Protein AF-A0A8B7PJH3-F1 (afdb_monomer_lite)

Organism: Hyalella azteca (NCBI:txid294128)

Secondary structure (DSSP, 8-state):
--S-EEEPTT-EE-S-----SSEEE-TT-EE-S--EE-SS--B-TT-EE-S--EE-TT-----BPTT-EE-TT-EEPTT-BPPTT-EEPTT-EEPTTPBPPTT-EE-TT----SS---------TTEEEEEETTEEEEEE-STTTTTT-SSPPPP---EEEEEETTTEEEEEE--TT-HHHHHTS---SSS-EEEEE--TT--SSHHHHHHHHHHHH-TT-EEEEEE-----HHHHHHHHHHHHHHHHHHHHHHHHHH---GGGEEEEEETHHHHHHHHHHHHHHHHH----SEEEEES-B-TT--TT-GGGS--GGGSS-EEEE-SS--EETTEE--SB--S--SSEEEEEGGGSSPTT-TTSSTTHHHHHHHHHHHHHHHH-SS--EEEE-S-HHHHHTT-S-SSSTTS-EEE-STT----SS-TTEEEEE---SSSS---EEEEEEEEE-TT-STTSSS---EEEEEEEEEESTT-EEEE----SS-----TT-EEEEEEEES--S-EEEEEEEEEE--HHHHHTTPPPPP--EEEEEEEETTS--EEEEE--GGG---TTEEEEEGGGBTT------------

Structure (mmCIF, N/CA/C/O backbone):
data_AF-A0A8B7PJH3-F1
#
_entry.id   AF-A0A8B7PJH3-F1
#
loop_
_atom_site.group_PDB
_atom_site.id
_atom_site.type_symbol
_atom_site.label_atom_id
_atom_site.label_alt_id
_atom_site.label_comp_id
_atom_site.label_asym_id
_atom_site.label_entity_id
_atom_site.label_seq_id
_atom_site.pdbx_PDB_ins_code
_atom_site.Cartn_x
_atom_site.Cartn_y
_atom_site.Cartn_z
_atom_site.occupancy
_atom_site.B_iso_or_equiv
_atom_site.auth_seq_id
_atom_site.auth_comp_id
_atom_site.auth_asym_id
_atom_site.auth_atom_id
_atom_site.pdbx_PDB_model_num
ATOM 1 N N . MET A 1 1 ? 9.220 15.045 -82.504 1.00 31.22 1 MET A N 1
ATOM 2 C CA . MET A 1 1 ? 8.370 14.723 -81.341 1.00 31.22 1 MET A CA 1
ATOM 3 C C . MET A 1 1 ? 9.204 15.053 -80.123 1.00 31.22 1 MET A C 1
ATOM 5 O O . MET A 1 1 ? 10.266 14.462 -79.966 1.00 31.22 1 MET A O 1
ATOM 9 N N . ASP A 1 2 ? 8.824 16.100 -79.400 1.00 29.78 2 ASP A N 1
ATOM 10 C CA . ASP A 1 2 ? 9.672 16.743 -78.395 1.00 29.78 2 ASP A CA 1
ATOM 11 C C . ASP A 1 2 ? 9.827 15.879 -77.135 1.00 29.78 2 ASP A C 1
ATOM 13 O O . ASP A 1 2 ? 8.847 15.437 -76.547 1.00 29.78 2 ASP A O 1
ATOM 17 N N . ASN A 1 3 ? 11.075 15.647 -76.713 1.00 35.06 3 ASN A N 1
ATOM 18 C CA . ASN A 1 3 ? 11.449 14.785 -75.577 1.00 35.06 3 ASN A CA 1
ATOM 19 C C . ASN A 1 3 ? 11.358 15.487 -74.201 1.00 35.06 3 ASN A C 1
ATOM 21 O O . ASN A 1 3 ? 12.047 15.090 -73.263 1.00 35.06 3 ASN A O 1
ATOM 25 N N . TRP A 1 4 ? 10.617 16.591 -74.088 1.00 39.50 4 TRP A N 1
ATOM 26 C CA . TRP A 1 4 ? 10.567 17.428 -72.885 1.00 39.50 4 TRP A CA 1
ATOM 27 C C . TRP A 1 4 ? 9.118 17.835 -72.611 1.00 39.50 4 TRP A C 1
ATOM 29 O O . TRP A 1 4 ? 8.498 18.501 -73.435 1.00 39.50 4 TRP A O 1
ATOM 39 N N . SER A 1 5 ? 8.583 17.466 -71.444 1.00 48.31 5 SER A N 1
ATOM 40 C CA . SER A 1 5 ? 7.262 17.920 -70.990 1.00 48.31 5 SER A CA 1
ATOM 41 C C . SER A 1 5 ? 7.371 18.601 -69.623 1.00 48.31 5 SER A C 1
ATOM 43 O O . SER A 1 5 ? 7.686 17.943 -68.623 1.00 48.31 5 SER A O 1
ATOM 45 N N . THR A 1 6 ? 7.092 19.904 -69.573 1.00 47.59 6 THR A N 1
ATOM 46 C CA . THR A 1 6 ? 6.966 20.681 -68.329 1.00 47.59 6 THR A CA 1
ATOM 47 C C . THR A 1 6 ? 5.487 20.827 -67.992 1.00 47.59 6 THR A C 1
ATOM 49 O O . THR A 1 6 ? 4.695 21.186 -68.858 1.00 47.59 6 THR A O 1
ATOM 52 N N . VAL A 1 7 ? 5.110 20.519 -66.750 1.00 57.59 7 VAL A N 1
ATOM 53 C CA . VAL A 1 7 ? 3.749 20.741 -66.246 1.00 57.59 7 VAL A CA 1
ATOM 54 C C . VAL A 1 7 ? 3.730 22.053 -65.461 1.00 57.59 7 VAL A C 1
ATOM 56 O O . VAL A 1 7 ? 4.474 22.166 -64.490 1.00 57.59 7 VAL A O 1
ATOM 59 N N . ASP A 1 8 ? 2.892 23.009 -65.879 1.00 50.97 8 ASP A N 1
ATOM 60 C CA . ASP A 1 8 ? 2.836 24.385 -65.355 1.00 50.97 8 ASP A CA 1
ATOM 61 C C . ASP A 1 8 ? 2.457 24.490 -63.862 1.00 50.97 8 ASP A C 1
ATOM 63 O O . ASP A 1 8 ? 1.752 23.642 -63.303 1.00 50.97 8 ASP A O 1
ATOM 67 N N . ASN A 1 9 ? 2.883 25.588 -63.219 1.00 52.12 9 ASN A N 1
ATOM 68 C CA . ASN A 1 9 ? 2.577 25.919 -61.818 1.00 52.12 9 ASN A CA 1
ATOM 69 C C . ASN A 1 9 ? 1.061 25.928 -61.521 1.00 52.12 9 ASN A C 1
ATOM 71 O O . ASN A 1 9 ? 0.282 26.539 -62.251 1.00 52.12 9 ASN A O 1
ATOM 75 N N . ARG A 1 10 ? 0.663 25.381 -60.358 1.00 52.00 10 ARG A N 1
ATOM 76 C CA . ARG A 1 10 ? -0.734 25.323 -59.854 1.00 52.00 10 ARG A CA 1
ATOM 77 C C . ARG A 1 10 ? -1.717 24.544 -60.742 1.00 52.00 10 ARG A C 1
ATOM 79 O O . ARG A 1 10 ? -2.919 24.805 -60.712 1.00 52.00 10 ARG A O 1
ATOM 86 N N . SER A 1 11 ? -1.231 23.581 -61.512 1.00 56.56 11 SER A N 1
ATOM 87 C CA . SER A 1 11 ? -2.073 22.708 -62.333 1.00 56.56 11 SER A CA 1
ATOM 88 C C . SER A 1 11 ? -2.695 21.566 -61.512 1.00 56.56 11 SER A C 1
ATOM 90 O O . SER A 1 11 ? -2.121 21.085 -60.530 1.00 56.56 11 SER A O 1
ATOM 92 N N . THR A 1 12 ? -3.901 21.140 -61.903 1.00 52.97 12 THR A N 1
ATOM 93 C CA . THR A 1 12 ? -4.587 19.957 -61.353 1.00 52.97 12 THR A CA 1
ATOM 94 C C . THR A 1 12 ? -4.910 19.013 -62.502 1.00 52.97 12 THR A C 1
ATOM 96 O O . THR A 1 12 ? -5.567 19.422 -63.460 1.00 52.97 12 THR A O 1
ATOM 99 N N . HIS A 1 13 ? -4.445 17.766 -62.429 1.00 58.72 13 HIS A N 1
ATOM 100 C CA . HIS A 1 13 ? -4.635 16.785 -63.499 1.00 58.72 13 HIS A CA 1
ATOM 101 C C . HIS A 1 13 ? -5.379 15.535 -63.025 1.00 58.72 13 HIS A C 1
ATOM 103 O O . HIS A 1 13 ? -5.086 14.986 -61.963 1.00 58.72 13 HIS A O 1
ATOM 109 N N . GLY A 1 14 ? -6.320 15.080 -63.857 1.00 46.41 14 GLY A N 1
ATOM 110 C CA . GLY A 1 14 ? -7.132 13.889 -63.617 1.00 46.41 14 GLY A CA 1
ATOM 111 C C . GLY A 1 14 ? -6.431 12.568 -63.957 1.00 46.41 14 GLY A C 1
ATOM 112 O O . GLY A 1 14 ? -5.409 12.533 -64.639 1.00 46.41 14 GLY A O 1
ATOM 113 N N . ASN A 1 15 ? -7.032 11.483 -63.461 1.00 45.47 15 ASN A N 1
ATOM 114 C CA . ASN A 1 15 ? -6.499 10.120 -63.392 1.00 45.47 15 ASN A CA 1
ATOM 115 C C . ASN A 1 15 ? -5.701 9.644 -64.626 1.00 45.47 15 ASN A C 1
ATOM 117 O O . ASN A 1 15 ? -6.232 9.592 -65.736 1.00 45.47 15 ASN A O 1
ATOM 121 N N . ARG A 1 16 ? -4.502 9.093 -64.352 1.00 49.53 16 ARG A N 1
ATOM 122 C CA . ARG A 1 16 ? -3.682 8.245 -65.249 1.00 49.53 16 ARG A CA 1
ATOM 123 C C . ARG A 1 16 ? -2.855 8.992 -66.313 1.00 49.53 16 ARG A C 1
ATOM 125 O O . ARG A 1 16 ? -3.048 8.817 -67.511 1.00 49.53 16 ARG A O 1
ATOM 132 N N . LEU A 1 17 ? -1.857 9.754 -65.864 1.00 49.78 17 LEU A N 1
ATOM 133 C CA . LEU A 1 17 ? -0.795 10.297 -66.722 1.00 49.78 17 LEU A CA 1
ATOM 134 C C . LEU A 1 17 ? 0.362 9.292 -66.875 1.00 49.78 17 LEU A C 1
ATOM 136 O O . LEU A 1 17 ? 0.730 8.623 -65.914 1.00 49.78 17 LEU A O 1
ATOM 140 N N . THR A 1 18 ? 0.980 9.211 -68.054 1.00 51.44 18 THR A N 1
ATOM 141 C CA . THR A 1 18 ? 2.260 8.508 -68.290 1.00 51.44 18 THR A CA 1
ATOM 142 C C . THR A 1 18 ? 3.142 9.358 -69.208 1.00 51.44 18 THR A C 1
ATOM 144 O O . THR A 1 18 ? 3.129 9.148 -70.417 1.00 51.44 18 THR A O 1
ATOM 147 N N . PRO A 1 19 ? 3.859 10.362 -68.672 1.00 51.62 19 PRO A N 1
ATOM 148 C CA . PRO A 1 19 ? 4.786 11.167 -69.456 1.00 51.62 19 PRO A CA 1
ATOM 149 C C . PRO A 1 19 ? 6.063 10.378 -69.773 1.00 51.62 19 PRO A C 1
ATOM 151 O O . PRO A 1 19 ? 6.518 9.576 -68.948 1.00 51.62 19 PRO A O 1
ATOM 154 N N . ASP A 1 20 ? 6.664 10.662 -70.927 1.00 48.12 20 ASP A N 1
ATOM 155 C CA . ASP A 1 20 ? 7.950 10.099 -71.339 1.00 48.12 20 ASP A CA 1
ATOM 156 C C . ASP A 1 20 ? 9.122 10.586 -70.453 1.00 48.12 20 ASP A C 1
ATOM 158 O O . ASP A 1 20 ? 8.965 11.341 -69.485 1.00 48.12 20 ASP A O 1
ATOM 162 N N . SER A 1 21 ? 10.320 10.066 -70.729 1.00 47.75 21 SER A N 1
ATOM 163 C CA . SER A 1 21 ? 11.546 10.329 -69.957 1.00 47.75 21 SER A CA 1
ATOM 164 C C . SER A 1 21 ? 11.846 11.837 -69.848 1.00 47.75 21 SER A C 1
ATOM 166 O O . SER A 1 21 ? 11.796 12.522 -70.858 1.00 47.75 21 SER A O 1
ATOM 168 N N . TRP A 1 22 ? 12.210 12.322 -68.647 1.00 48.06 22 TRP A N 1
ATOM 169 C CA . TRP A 1 22 ? 12.475 13.744 -68.311 1.00 48.06 22 TRP A CA 1
ATOM 170 C C . TRP A 1 22 ? 11.244 14.673 -68.236 1.00 48.06 22 TRP A C 1
ATOM 172 O O . TRP A 1 22 ? 11.144 15.664 -68.954 1.00 48.06 22 TRP A O 1
ATOM 182 N N . SER A 1 23 ? 10.326 14.408 -67.300 1.00 54.50 23 SER A N 1
ATOM 183 C CA . SER A 1 23 ? 9.173 15.287 -67.014 1.00 54.50 23 SER A CA 1
ATOM 184 C C . SER A 1 23 ? 9.322 16.013 -65.671 1.00 54.50 23 SER A C 1
ATOM 186 O O . SER A 1 23 ? 9.663 15.373 -64.677 1.00 54.50 23 SER A O 1
ATOM 188 N N . ASN A 1 24 ? 9.017 17.315 -65.587 1.00 55.19 24 ASN A N 1
ATOM 189 C CA . ASN A 1 24 ? 9.067 18.107 -64.340 1.00 55.19 24 ASN A CA 1
ATOM 190 C C . ASN A 1 24 ? 7.661 18.511 -63.874 1.00 55.19 24 ASN A C 1
ATOM 192 O O . ASN A 1 24 ? 6.825 18.877 -64.698 1.00 55.19 24 ASN A O 1
ATOM 196 N N . LEU A 1 25 ? 7.413 18.441 -62.559 1.00 59.00 25 LEU A N 1
ATOM 197 C CA . LEU A 1 25 ? 6.164 18.906 -61.945 1.00 59.00 25 LEU A CA 1
ATOM 198 C C . LEU A 1 25 ? 6.448 20.191 -61.160 1.00 59.00 25 LEU A C 1
ATOM 200 O O . LEU A 1 25 ? 7.203 20.138 -60.183 1.00 59.00 25 LEU A O 1
ATOM 204 N N . ASP A 1 26 ? 5.886 21.322 -61.592 1.00 57.34 26 ASP A N 1
ATOM 205 C CA . ASP A 1 26 ? 6.142 22.631 -60.984 1.00 57.34 26 ASP A CA 1
ATOM 206 C C . ASP A 1 26 ? 5.391 22.867 -59.665 1.00 57.34 26 ASP A C 1
ATOM 208 O O . ASP A 1 26 ? 4.577 22.053 -59.225 1.00 57.34 26 ASP A O 1
ATOM 212 N N . ASN A 1 27 ? 5.725 23.965 -58.976 1.00 54.81 27 ASN A N 1
ATOM 213 C CA . ASN A 1 27 ? 5.284 24.223 -57.605 1.00 54.81 27 ASN A CA 1
ATOM 214 C C . ASN A 1 27 ? 3.747 24.254 -57.485 1.00 54.81 27 ASN A C 1
ATOM 216 O O . ASN A 1 27 ? 3.053 24.784 -58.354 1.00 54.81 27 ASN A O 1
ATOM 220 N N . LEU A 1 28 ? 3.230 23.788 -56.339 1.00 52.75 28 LEU A N 1
ATOM 221 C CA . LEU A 1 28 ? 1.797 23.805 -55.984 1.00 52.75 28 LEU A CA 1
ATOM 222 C C . LEU A 1 28 ? 0.881 22.980 -56.914 1.00 52.75 28 LEU A C 1
ATOM 224 O O . LEU A 1 28 ? -0.316 23.258 -56.980 1.00 52.75 28 LEU A O 1
ATOM 228 N N . SER A 1 29 ? 1.414 21.985 -57.622 1.00 59.31 29 SER A N 1
ATOM 229 C CA . SER A 1 29 ? 0.633 21.160 -58.558 1.00 59.31 29 SER A CA 1
ATOM 230 C C . SER A 1 29 ? 0.106 19.877 -57.896 1.00 59.31 29 SER A C 1
ATOM 232 O O . SER A 1 29 ? 0.752 19.330 -56.992 1.00 59.31 29 SER A O 1
ATOM 234 N N . THR A 1 30 ? -1.063 19.394 -58.336 1.00 55.16 30 THR A N 1
ATOM 235 C CA . THR A 1 30 ? -1.743 18.199 -57.788 1.00 55.16 30 THR A CA 1
ATOM 236 C C . THR A 1 30 ? -2.057 17.180 -58.886 1.00 55.16 30 THR A C 1
ATOM 238 O O . THR A 1 30 ? -2.561 17.548 -59.949 1.00 55.16 30 THR A O 1
ATOM 241 N N . VAL A 1 31 ? -1.765 15.898 -58.638 1.00 58.94 31 VAL A N 1
ATOM 242 C CA . VAL A 1 31 ? -2.056 14.792 -59.572 1.00 58.94 31 VAL A CA 1
ATOM 243 C C . VAL A 1 31 ? -2.763 13.641 -58.855 1.00 58.94 31 VAL A C 1
ATOM 245 O O . VAL A 1 31 ? -2.232 13.104 -57.876 1.00 58.94 31 VAL A O 1
ATOM 248 N N . ASP A 1 32 ? -3.903 13.210 -59.404 1.00 51.78 32 ASP A N 1
ATOM 249 C CA . ASP A 1 32 ? -4.754 12.169 -58.817 1.00 51.78 32 ASP A CA 1
ATOM 250 C C . ASP A 1 32 ? -4.510 10.770 -59.428 1.00 51.78 32 ASP A C 1
ATOM 252 O O . ASP A 1 32 ? -4.447 10.604 -60.644 1.00 51.78 32 ASP A O 1
ATOM 256 N N . ASN A 1 33 ? -4.387 9.766 -58.545 1.00 51.72 33 ASN A N 1
ATOM 257 C CA . ASN A 1 33 ? -4.315 8.300 -58.734 1.00 51.72 33 ASN A CA 1
ATOM 258 C C . ASN A 1 33 ? -3.481 7.705 -59.898 1.00 51.72 33 ASN A C 1
ATOM 260 O O . ASN A 1 33 ? -3.744 7.911 -61.082 1.00 51.72 33 ASN A O 1
ATOM 264 N N . LYS A 1 34 ? -2.605 6.743 -59.543 1.00 50.53 34 LYS A N 1
ATOM 265 C CA . LYS A 1 34 ? -1.830 5.866 -60.453 1.00 50.53 34 LYS A CA 1
ATOM 266 C C . LYS A 1 34 ? -1.045 6.619 -61.531 1.00 50.53 34 LYS A C 1
ATOM 268 O O . LYS A 1 34 ? -1.422 6.647 -62.702 1.00 50.53 34 LYS A O 1
ATOM 273 N N . TRP A 1 35 ? 0.121 7.113 -61.130 1.00 53.22 35 TRP A N 1
ATOM 274 C CA . TRP A 1 35 ? 1.122 7.692 -62.024 1.00 53.22 35 TRP A CA 1
ATOM 275 C C . TRP A 1 35 ? 2.381 6.803 -62.076 1.00 53.22 35 TRP A C 1
ATOM 277 O O . TRP A 1 35 ? 2.798 6.229 -61.067 1.00 53.22 35 TRP A O 1
ATOM 287 N N . THR A 1 36 ? 2.981 6.639 -63.256 1.00 51.06 36 THR A N 1
ATOM 288 C CA . THR A 1 36 ? 4.255 5.927 -63.462 1.00 51.06 36 THR A CA 1
ATOM 289 C C . THR A 1 36 ? 5.201 6.847 -64.225 1.00 51.06 36 THR A C 1
ATOM 291 O O . THR A 1 36 ? 4.804 7.423 -65.235 1.00 51.06 36 THR A O 1
ATOM 294 N N . ARG A 1 37 ? 6.427 7.038 -63.720 1.00 60.06 37 ARG A N 1
ATOM 295 C CA . ARG A 1 37 ? 7.352 8.077 -64.209 1.00 60.06 37 ARG A CA 1
ATOM 296 C C . ARG A 1 37 ? 8.628 7.486 -64.817 1.00 60.06 37 ARG A C 1
ATOM 298 O O . ARG A 1 37 ? 9.149 6.490 -64.309 1.00 60.06 37 ARG A O 1
ATOM 305 N N . GLY A 1 38 ? 9.136 8.136 -65.867 1.00 49.38 38 GLY A N 1
ATOM 306 C CA . GLY A 1 38 ? 10.422 7.840 -66.507 1.00 49.38 38 GLY A CA 1
ATOM 307 C C . GLY A 1 38 ? 11.649 8.335 -65.722 1.00 49.38 38 GLY A C 1
ATOM 308 O O . GLY A 1 38 ? 11.545 8.957 -64.663 1.00 49.38 38 GLY A O 1
ATOM 309 N N . ASN A 1 39 ? 12.845 8.042 -66.236 1.00 50.38 39 ASN A N 1
ATOM 310 C CA . ASN A 1 39 ? 14.121 8.312 -65.556 1.00 50.38 39 ASN A CA 1
ATOM 311 C C . ASN A 1 39 ? 14.398 9.827 -65.363 1.00 50.38 39 ASN A C 1
ATOM 313 O O . ASN A 1 39 ? 14.034 10.625 -66.221 1.00 50.38 39 ASN A O 1
ATOM 317 N N . ARG A 1 40 ? 15.094 10.207 -64.268 1.00 49.91 40 ARG A N 1
ATOM 318 C CA . ARG A 1 40 ? 15.576 11.576 -63.926 1.00 49.91 40 ARG A CA 1
ATOM 319 C C . ARG A 1 40 ? 14.499 12.680 -63.955 1.00 49.91 40 ARG A C 1
ATOM 321 O O . ARG A 1 40 ? 14.537 13.557 -64.809 1.00 49.91 40 ARG A O 1
ATOM 328 N N . SER A 1 41 ? 13.554 12.651 -63.020 1.00 52.88 41 SER A N 1
ATOM 329 C CA . SER A 1 41 ? 12.425 13.596 -62.985 1.00 52.88 41 SER A CA 1
ATOM 330 C C . SER A 1 41 ? 12.280 14.273 -61.609 1.00 52.88 41 SER A C 1
ATOM 332 O O . SER A 1 41 ? 12.468 13.602 -60.595 1.00 52.88 41 SER A O 1
ATOM 334 N N . THR A 1 42 ? 11.917 15.565 -61.535 1.00 54.16 42 THR A N 1
ATOM 335 C CA . THR A 1 42 ? 11.860 16.342 -60.268 1.00 54.16 42 THR A CA 1
ATOM 336 C C . THR A 1 42 ? 10.435 16.706 -59.823 1.00 54.16 42 THR A C 1
ATOM 338 O O . THR A 1 42 ? 9.517 16.829 -60.634 1.00 54.16 42 THR A O 1
ATOM 341 N N . LEU A 1 43 ? 10.207 16.829 -58.511 1.00 57.66 43 LEU A N 1
ATOM 342 C CA . LEU A 1 43 ? 8.959 17.340 -57.921 1.00 57.66 43 LEU A CA 1
ATOM 343 C C . LEU A 1 43 ? 9.279 18.675 -57.257 1.00 57.66 43 LEU A C 1
ATOM 345 O O . LEU A 1 43 ? 10.047 18.688 -56.302 1.00 57.66 43 LEU A O 1
ATOM 349 N N . ASN A 1 44 ? 8.706 19.783 -57.712 1.00 55.97 44 ASN A N 1
ATOM 350 C CA . ASN A 1 44 ? 8.976 21.092 -57.117 1.00 55.97 44 ASN A CA 1
ATOM 351 C C . ASN A 1 44 ? 8.135 21.320 -55.837 1.00 55.97 44 ASN A C 1
ATOM 353 O O . ASN A 1 44 ? 7.350 20.466 -55.410 1.00 55.97 44 ASN A O 1
ATOM 357 N N . ASN A 1 45 ? 8.365 22.434 -55.137 1.00 53.59 45 ASN A N 1
ATOM 358 C CA . ASN A 1 45 ? 7.896 22.653 -53.763 1.00 53.59 45 ASN A CA 1
ATOM 359 C C . ASN A 1 45 ? 6.361 22.632 -53.634 1.00 53.59 45 ASN A C 1
ATOM 361 O O . ASN A 1 45 ? 5.646 23.148 -54.491 1.00 53.59 45 ASN A O 1
ATOM 365 N N . ARG A 1 46 ? 5.857 22.121 -52.498 1.00 50.81 46 ARG A N 1
ATOM 366 C CA . ARG A 1 46 ? 4.418 22.069 -52.153 1.00 50.81 46 ARG A CA 1
ATOM 367 C C . ARG A 1 46 ? 3.518 21.313 -53.147 1.00 50.81 46 ARG A C 1
ATOM 369 O O . ARG A 1 46 ? 2.332 21.613 -53.228 1.00 50.81 46 ARG A O 1
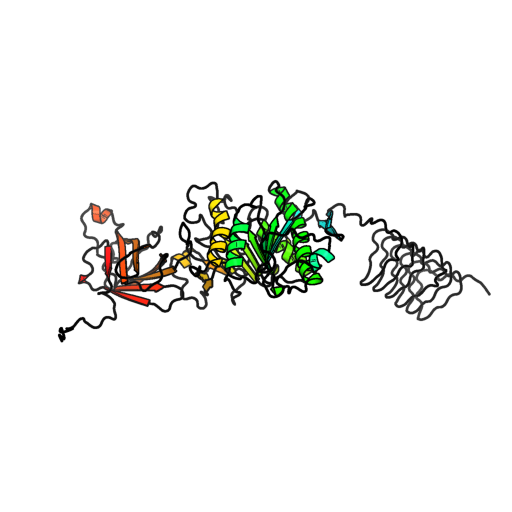ATOM 376 N N . SER A 1 47 ? 4.070 20.356 -53.888 1.00 56.94 47 SER A N 1
ATOM 377 C CA . SER A 1 47 ? 3.299 19.495 -54.797 1.00 56.94 47 SER A CA 1
ATOM 378 C C . SER A 1 47 ? 2.689 18.295 -54.058 1.00 56.94 47 SER A C 1
ATOM 380 O O . SER A 1 47 ? 3.311 17.760 -53.128 1.00 56.94 47 SER A O 1
ATOM 382 N N . THR A 1 48 ? 1.507 17.853 -54.490 1.00 55.03 48 THR A N 1
ATOM 383 C CA . THR A 1 48 ? 0.730 16.766 -53.862 1.00 55.03 48 THR A CA 1
ATOM 384 C C . THR A 1 48 ? 0.479 15.646 -54.870 1.00 55.03 48 THR A C 1
ATOM 386 O O . THR A 1 48 ? 0.068 15.912 -55.998 1.00 55.03 48 THR A O 1
ATOM 389 N N . LEU A 1 49 ? 0.729 14.393 -54.481 1.00 57.31 49 LEU A N 1
ATOM 390 C CA . LEU A 1 49 ? 0.485 13.214 -55.320 1.00 57.31 49 LEU A CA 1
ATOM 391 C C . LEU A 1 49 ? -0.410 12.218 -54.591 1.00 57.31 49 LEU A C 1
ATOM 393 O O . LEU A 1 49 ? -0.113 11.870 -53.450 1.00 57.31 49 LEU A O 1
ATOM 397 N N . ASP A 1 50 ? -1.441 11.708 -55.260 1.00 53.25 50 ASP A N 1
ATOM 398 C CA . ASP A 1 50 ? -2.406 10.795 -54.642 1.00 53.25 50 ASP A CA 1
ATOM 399 C C . ASP A 1 50 ? -2.105 9.289 -54.890 1.00 53.25 50 ASP A C 1
ATOM 401 O O . ASP A 1 50 ? -1.181 8.923 -55.617 1.00 53.25 50 ASP A O 1
ATOM 405 N N . ASN A 1 51 ? -2.846 8.394 -54.223 1.00 46.47 51 ASN A N 1
ATOM 406 C CA . ASN A 1 51 ? -2.591 6.943 -54.045 1.00 46.47 51 ASN A CA 1
ATOM 407 C C . ASN A 1 51 ? -1.932 6.130 -55.207 1.00 46.47 51 ASN A C 1
ATOM 409 O O . ASN A 1 51 ? -2.331 6.199 -56.373 1.00 46.47 51 ASN A O 1
ATOM 413 N N . LYS A 1 52 ? -1.036 5.188 -54.826 1.00 49.72 52 LYS A N 1
ATOM 414 C CA . LYS A 1 52 ? -0.337 4.176 -55.669 1.00 49.72 52 LYS A CA 1
ATOM 415 C C . LYS A 1 52 ? 0.541 4.757 -56.789 1.00 49.72 52 LYS A C 1
ATOM 417 O O . LYS A 1 52 ? 0.176 4.712 -57.963 1.00 49.72 52 LYS A O 1
ATOM 422 N N . TRP A 1 53 ? 1.752 5.178 -56.429 1.00 50.69 53 TRP A N 1
ATOM 423 C CA . TRP A 1 53 ? 2.787 5.631 -57.364 1.00 50.69 53 TRP A CA 1
ATOM 424 C C . TRP A 1 53 ? 4.023 4.713 -57.364 1.00 50.69 53 TRP A C 1
ATOM 426 O O . TRP A 1 53 ? 4.442 4.231 -56.307 1.00 50.69 53 TRP A O 1
ATOM 436 N N . SER A 1 54 ? 4.615 4.479 -58.542 1.00 45.09 54 SER A N 1
ATOM 437 C CA . SER A 1 54 ? 5.775 3.591 -58.734 1.00 45.09 54 SER A CA 1
ATOM 438 C C . SER A 1 54 ? 6.810 4.181 -59.692 1.00 45.09 54 SER A C 1
ATOM 440 O O . SER A 1 54 ? 6.447 4.715 -60.744 1.00 45.09 54 SER A O 1
ATOM 442 N N . LEU A 1 55 ? 8.096 4.005 -59.375 1.00 48.62 55 LEU A N 1
ATOM 443 C CA . LEU A 1 55 ? 9.211 4.477 -60.194 1.00 48.62 55 LEU A CA 1
ATOM 444 C C . LEU A 1 55 ? 10.205 3.344 -60.508 1.00 48.62 55 LEU A C 1
ATOM 446 O O . LEU A 1 55 ? 10.456 2.486 -59.662 1.00 48.62 55 LEU A O 1
ATOM 450 N N . SER A 1 56 ? 10.751 3.324 -61.731 1.00 42.81 56 SER A N 1
ATOM 451 C CA . SER A 1 56 ? 11.653 2.254 -62.192 1.00 42.81 56 SER A CA 1
ATOM 452 C C . SER A 1 56 ? 12.979 2.231 -61.414 1.00 42.81 56 SER A C 1
ATOM 454 O O . SER A 1 56 ? 13.520 3.270 -61.030 1.00 42.81 56 SER A O 1
ATOM 456 N N . SER A 1 57 ? 13.538 1.032 -61.232 1.00 35.50 57 SER A N 1
ATOM 457 C CA . SER A 1 57 ? 14.741 0.738 -60.436 1.00 35.50 57 SER A CA 1
ATOM 458 C C . SER A 1 57 ? 16.048 1.379 -60.934 1.00 35.50 57 SER A C 1
ATOM 460 O O . SER A 1 57 ? 17.078 1.241 -60.273 1.00 35.50 57 SER A O 1
ATOM 462 N N . ARG A 1 58 ? 16.029 2.090 -62.072 1.00 36.34 58 ARG A N 1
ATOM 463 C CA . ARG A 1 58 ? 17.199 2.773 -62.661 1.00 36.34 58 ARG A CA 1
ATOM 464 C C . ARG A 1 58 ? 17.117 4.300 -62.658 1.00 36.34 58 ARG A C 1
ATOM 466 O O . ARG A 1 58 ? 18.023 4.954 -63.174 1.00 36.34 58 ARG A O 1
ATOM 473 N N . ALA A 1 59 ? 16.084 4.891 -62.069 1.00 38.69 59 ALA A N 1
ATOM 474 C CA . ALA A 1 59 ? 16.013 6.339 -61.958 1.00 38.69 59 ALA A CA 1
ATOM 475 C C . ALA A 1 59 ? 16.866 6.837 -60.783 1.00 38.69 59 ALA A C 1
ATOM 477 O O . ALA A 1 59 ? 16.528 6.668 -59.615 1.00 38.69 59 ALA A O 1
ATOM 478 N N . THR A 1 60 ? 17.984 7.470 -61.104 1.00 35.59 60 THR A N 1
ATOM 479 C CA . THR A 1 60 ? 18.794 8.226 -60.150 1.00 35.59 60 THR A CA 1
ATOM 480 C C . THR A 1 60 ? 18.212 9.628 -59.974 1.00 35.59 60 THR A C 1
ATOM 482 O O . THR A 1 60 ? 18.041 10.329 -60.973 1.00 35.59 60 THR A O 1
ATOM 485 N N . GLY A 1 61 ? 17.974 10.045 -58.727 1.00 42.47 61 GLY A N 1
ATOM 486 C CA . GLY A 1 61 ? 17.684 11.436 -58.371 1.00 42.47 61 GLY A CA 1
ATOM 487 C C . GLY A 1 61 ? 16.212 11.833 -58.481 1.00 42.47 61 GLY A C 1
ATOM 488 O O . GLY A 1 61 ? 15.799 12.446 -59.462 1.00 42.47 61 GLY A O 1
ATOM 489 N N . LEU A 1 62 ? 15.435 11.527 -57.439 1.00 45.84 62 LEU A N 1
ATOM 490 C CA . LEU A 1 62 ? 14.245 12.304 -57.091 1.00 45.84 62 LEU A CA 1
ATOM 491 C C . LEU A 1 62 ? 14.637 13.326 -56.027 1.00 45.84 62 LEU A C 1
ATOM 493 O O . LEU A 1 62 ? 15.183 12.950 -54.989 1.00 45.84 62 LEU A O 1
ATOM 497 N N . THR A 1 63 ? 14.287 14.585 -56.273 1.00 51.34 63 THR A N 1
ATOM 498 C CA . THR A 1 63 ? 14.346 15.670 -55.290 1.00 51.34 63 THR A CA 1
ATOM 499 C C . THR A 1 63 ? 12.915 16.177 -55.106 1.00 51.34 63 THR A C 1
ATOM 501 O O . THR A 1 63 ? 12.479 17.013 -55.898 1.00 51.34 63 THR A O 1
ATOM 504 N N . PRO A 1 64 ? 12.117 15.646 -54.159 1.00 53.06 64 PRO A N 1
ATOM 505 C CA . PRO A 1 64 ? 10.844 16.252 -53.795 1.00 53.06 64 PRO A CA 1
ATOM 506 C C . PRO A 1 64 ? 11.134 17.603 -53.157 1.00 53.06 64 PRO A C 1
ATOM 508 O O . PRO A 1 64 ? 11.918 17.667 -52.220 1.00 53.06 64 PRO A O 1
ATOM 511 N N . GLY A 1 65 ? 10.550 18.690 -53.645 1.00 49.22 65 GLY A N 1
ATOM 512 C CA . GLY A 1 65 ? 10.694 20.021 -53.067 1.00 49.22 65 GLY A CA 1
ATOM 513 C C . GLY A 1 65 ? 10.175 20.078 -51.627 1.00 49.22 65 GLY A C 1
ATOM 514 O O . GLY A 1 65 ? 9.465 19.188 -51.156 1.00 49.22 65 GLY A O 1
ATOM 515 N N . ASN A 1 66 ? 10.510 21.143 -50.907 1.00 51.50 66 ASN A N 1
ATOM 516 C CA . ASN A 1 66 ? 10.084 21.348 -49.524 1.00 51.50 66 ASN A CA 1
ATOM 517 C C . ASN A 1 66 ? 8.547 21.280 -49.387 1.00 51.50 66 ASN A C 1
ATOM 519 O O . ASN A 1 66 ? 7.819 21.883 -50.185 1.00 51.50 66 ASN A O 1
ATOM 523 N N . ARG A 1 67 ? 8.063 20.617 -48.323 1.00 49.25 67 ARG A N 1
ATOM 524 C CA . ARG A 1 67 ? 6.629 20.428 -47.999 1.00 49.25 67 ARG A CA 1
ATOM 525 C C . ARG A 1 67 ? 5.811 19.703 -49.082 1.00 49.25 67 ARG A C 1
ATOM 527 O O . ARG A 1 67 ? 4.692 20.117 -49.368 1.00 49.25 67 ARG A O 1
ATOM 534 N N . SER A 1 68 ? 6.373 18.676 -49.712 1.00 57.00 68 SER A N 1
ATOM 535 C CA . SER A 1 68 ? 5.658 17.831 -50.681 1.00 57.00 68 SER A CA 1
ATOM 536 C C . SER A 1 68 ? 5.059 16.577 -50.020 1.00 57.00 68 SER A C 1
ATOM 538 O O . SER A 1 68 ? 5.599 16.067 -49.032 1.00 57.00 68 SER A O 1
ATOM 540 N N . PHE A 1 69 ? 3.933 16.095 -50.563 1.00 54.00 69 PHE A N 1
ATOM 541 C CA . PHE A 1 69 ? 3.126 15.002 -49.999 1.00 54.00 69 PHE A CA 1
ATOM 542 C C . PHE A 1 69 ? 2.945 13.856 -51.011 1.00 54.00 69 PHE A C 1
ATOM 544 O O . PHE A 1 69 ? 2.013 13.888 -51.816 1.00 54.00 69 PHE A O 1
ATOM 551 N N . PRO A 1 70 ? 3.828 12.843 -51.020 1.00 57.72 70 PRO A N 1
ATOM 552 C CA . PRO A 1 70 ? 3.589 11.598 -51.749 1.00 57.72 70 PRO A CA 1
ATOM 553 C C . PRO A 1 70 ? 2.505 10.740 -51.068 1.00 57.72 70 PRO A C 1
ATOM 555 O O . PRO A 1 70 ? 2.577 10.478 -49.867 1.00 57.72 70 PRO A O 1
ATOM 558 N N . GLY A 1 71 ? 1.512 10.279 -51.834 1.00 54.16 71 GLY A N 1
ATOM 559 C CA . GLY A 1 71 ? 0.358 9.500 -51.365 1.00 54.16 71 GLY A CA 1
ATOM 560 C C . GLY A 1 71 ? 0.685 8.096 -50.834 1.00 54.16 71 GLY A C 1
ATOM 561 O O . GLY A 1 71 ? 1.833 7.643 -50.846 1.00 54.16 71 GLY A O 1
ATOM 562 N N . ASN A 1 72 ? -0.328 7.375 -50.339 1.00 46.88 72 ASN A N 1
ATOM 563 C CA . ASN A 1 72 ? -0.137 6.063 -49.699 1.00 46.88 72 ASN A CA 1
ATOM 564 C C . ASN A 1 72 ? 0.403 4.996 -50.675 1.00 46.88 72 ASN A C 1
ATOM 566 O O . ASN A 1 72 ? 0.026 4.954 -51.852 1.00 46.88 72 ASN A O 1
ATOM 570 N N . ARG A 1 73 ? 1.212 4.059 -50.150 1.00 51.12 73 ARG A N 1
ATOM 571 C CA . ARG A 1 73 ? 1.867 2.958 -50.894 1.00 51.12 73 ARG A CA 1
ATOM 572 C C . ARG A 1 73 ? 2.797 3.422 -52.024 1.00 51.12 73 ARG A C 1
ATOM 574 O O . ARG A 1 73 ? 2.892 2.756 -53.054 1.00 51.12 73 ARG A O 1
ATOM 581 N N . SER A 1 74 ? 3.466 4.556 -51.848 1.00 56.94 74 SER A N 1
ATOM 582 C CA . SER A 1 74 ? 4.410 5.077 -52.840 1.00 56.94 74 SER A CA 1
ATOM 583 C C . SER A 1 74 ? 5.762 4.360 -52.762 1.00 56.94 74 SER A C 1
ATOM 585 O O . SER A 1 74 ? 6.281 4.121 -51.670 1.00 56.94 74 SER A O 1
ATOM 587 N N . THR A 1 75 ? 6.350 4.026 -53.916 1.00 55.12 75 THR A N 1
ATOM 588 C CA . THR A 1 75 ? 7.717 3.472 -54.005 1.00 55.12 75 THR A CA 1
ATOM 589 C C . THR A 1 75 ? 8.668 4.534 -54.552 1.00 55.12 75 THR A C 1
ATOM 591 O O . THR A 1 75 ? 8.481 5.006 -55.672 1.00 55.12 75 THR A O 1
ATOM 594 N N . ILE A 1 76 ? 9.675 4.928 -53.771 1.00 60.09 76 ILE A N 1
ATOM 595 C CA . ILE A 1 76 ? 10.661 5.954 -54.153 1.00 60.09 76 ILE A CA 1
ATOM 596 C C . ILE A 1 76 ? 11.942 5.244 -54.605 1.00 60.09 76 ILE A C 1
ATOM 598 O O . ILE A 1 76 ? 12.368 4.286 -53.969 1.00 60.09 76 ILE A O 1
ATOM 602 N N . GLY A 1 77 ? 12.545 5.678 -55.715 1.00 55.56 77 GLY A N 1
ATOM 603 C CA . GLY A 1 77 ? 13.728 5.029 -56.295 1.00 55.56 77 GLY A CA 1
ATOM 604 C C . GLY A 1 77 ? 14.970 5.062 -55.391 1.00 55.56 77 GLY A C 1
ATOM 605 O O . GLY A 1 77 ? 15.056 5.844 -54.443 1.00 55.56 77 GLY A O 1
ATOM 606 N N . ASN A 1 78 ? 15.959 4.220 -55.699 1.00 53.22 78 ASN A N 1
ATOM 607 C CA . ASN A 1 78 ? 17.248 4.191 -54.996 1.00 53.22 78 ASN A CA 1
ATOM 608 C C . ASN A 1 78 ? 18.009 5.527 -55.162 1.00 53.22 78 ASN A C 1
ATOM 610 O O . ASN A 1 78 ? 17.937 6.148 -56.221 1.00 53.22 78 ASN A O 1
ATOM 614 N N . ARG A 1 79 ? 18.804 5.933 -54.159 1.00 55.47 79 ARG A N 1
ATOM 615 C CA . ARG A 1 79 ? 19.593 7.189 -54.146 1.00 55.47 79 ARG A CA 1
ATOM 616 C C . ARG A 1 79 ? 18.748 8.463 -54.315 1.00 55.47 79 ARG A C 1
ATOM 618 O O . ARG A 1 79 ? 19.135 9.369 -55.053 1.00 55.47 79 ARG A O 1
ATOM 625 N N . SER A 1 80 ? 17.586 8.520 -53.669 1.00 58.66 80 SER A N 1
ATOM 626 C CA . SER A 1 80 ? 16.712 9.703 -53.690 1.00 58.66 80 SER A CA 1
ATOM 627 C C . SER A 1 80 ? 16.994 10.633 -52.507 1.00 58.66 80 SER A C 1
ATOM 629 O O . SER A 1 80 ? 17.284 10.154 -51.415 1.00 58.66 80 SER A O 1
ATOM 631 N N . THR A 1 81 ? 16.855 11.947 -52.696 1.00 56.09 81 THR A N 1
ATOM 632 C CA . THR A 1 81 ? 17.034 12.950 -51.632 1.00 56.09 81 THR A CA 1
ATOM 633 C C . THR A 1 81 ? 15.670 13.489 -51.224 1.00 56.09 81 THR A C 1
ATOM 635 O O . THR A 1 81 ? 15.022 14.163 -52.017 1.00 56.09 81 THR A O 1
ATOM 638 N N . LEU A 1 82 ? 15.206 13.202 -50.008 1.00 61.72 82 LEU A N 1
ATOM 639 C CA . LEU A 1 82 ? 13.945 13.724 -49.470 1.00 61.72 82 LEU A CA 1
ATOM 640 C C . LEU A 1 82 ? 14.207 15.088 -48.818 1.00 61.72 82 LEU A C 1
ATOM 642 O O . LEU A 1 82 ? 14.986 15.163 -47.878 1.00 61.72 82 LEU A O 1
ATOM 646 N N . ASN A 1 83 ? 13.563 16.169 -49.264 1.00 57.03 83 ASN A N 1
ATOM 647 C CA . ASN A 1 83 ? 13.806 17.495 -48.680 1.00 57.03 83 ASN A CA 1
ATOM 648 C C . ASN A 1 83 ? 13.071 17.724 -47.346 1.00 57.03 83 ASN A C 1
ATOM 650 O O . ASN A 1 83 ? 12.218 16.943 -46.912 1.00 57.03 83 ASN A O 1
ATOM 654 N N . ASN A 1 84 ? 13.397 18.845 -46.700 1.00 53.44 84 ASN A N 1
ATOM 655 C CA . ASN A 1 84 ? 12.912 19.225 -45.376 1.00 53.44 84 ASN A CA 1
ATOM 656 C C . ASN A 1 84 ? 11.372 19.341 -45.309 1.00 53.44 84 ASN A C 1
ATOM 658 O O . ASN A 1 84 ? 10.727 19.900 -46.202 1.00 53.44 84 ASN A O 1
ATOM 662 N N . ARG A 1 85 ? 10.788 18.895 -44.186 1.00 51.78 85 ARG A N 1
ATOM 663 C CA . ARG A 1 85 ? 9.338 18.925 -43.886 1.00 51.78 85 ARG A CA 1
ATOM 664 C C . ARG A 1 85 ? 8.457 18.165 -44.886 1.00 51.78 85 ARG A C 1
ATOM 666 O O . ARG A 1 85 ? 7.320 18.571 -45.120 1.00 51.78 85 ARG A O 1
ATOM 673 N N . SER A 1 86 ? 8.982 17.109 -45.497 1.00 56.56 86 SER A N 1
ATOM 674 C CA . SER A 1 86 ? 8.196 16.207 -46.347 1.00 56.56 86 SER A CA 1
ATOM 675 C C . SER A 1 86 ? 7.461 15.166 -45.489 1.00 56.56 86 SER A C 1
ATOM 677 O O . SER A 1 86 ? 7.923 14.815 -44.401 1.00 56.56 86 SER A O 1
ATOM 679 N N . THR A 1 87 ? 6.330 14.646 -45.965 1.00 55.88 87 THR A N 1
ATOM 680 C CA . THR A 1 87 ? 5.549 13.621 -45.247 1.00 55.88 87 THR A CA 1
ATOM 681 C C . THR A 1 87 ? 5.364 12.396 -46.131 1.00 55.88 87 THR A C 1
ATOM 683 O O . THR A 1 87 ? 4.750 12.481 -47.188 1.00 55.88 87 THR A O 1
ATOM 686 N N . LEU A 1 88 ? 5.887 11.248 -45.702 1.00 59.28 88 LEU A N 1
ATOM 687 C CA . LEU A 1 88 ? 5.650 9.961 -46.348 1.00 59.28 88 LEU A CA 1
ATOM 688 C C . LEU A 1 88 ? 4.371 9.341 -45.787 1.00 59.28 88 LEU A C 1
ATOM 690 O O . LEU A 1 88 ? 4.283 9.039 -44.598 1.00 59.28 88 LEU A O 1
ATOM 694 N N . CYS A 1 89 ? 3.384 9.135 -46.652 1.00 56.44 89 CYS A N 1
ATOM 695 C CA . CYS A 1 89 ? 2.110 8.514 -46.303 1.00 56.44 89 CYS A CA 1
ATOM 696 C C . CYS A 1 89 ? 2.247 6.996 -46.043 1.00 56.44 89 CYS A C 1
ATOM 698 O O . CYS A 1 89 ? 3.302 6.399 -46.270 1.00 56.44 89 CYS A O 1
ATOM 700 N N . GLN A 1 90 ? 1.188 6.344 -45.552 1.00 54.31 90 GLN A N 1
ATOM 701 C CA . GLN A 1 90 ? 1.240 4.969 -45.031 1.00 54.31 90 GLN A CA 1
ATOM 702 C C . GLN A 1 90 ? 1.778 3.946 -46.049 1.00 54.31 90 GLN A C 1
ATOM 704 O O . GLN A 1 90 ? 1.421 3.976 -47.233 1.00 54.31 90 GLN A O 1
ATOM 709 N N . ARG A 1 91 ? 2.574 2.978 -45.564 1.00 51.66 91 ARG A N 1
ATOM 710 C CA . ARG A 1 91 ? 3.181 1.883 -46.354 1.00 51.66 91 ARG A CA 1
ATOM 711 C C . ARG A 1 91 ? 4.061 2.350 -47.525 1.00 51.66 91 ARG A C 1
ATOM 713 O O . ARG A 1 91 ? 4.107 1.680 -48.557 1.00 51.66 91 ARG A O 1
ATOM 720 N N . SER A 1 92 ? 4.727 3.495 -47.397 1.00 57.09 92 SER A N 1
ATOM 721 C CA . SER A 1 92 ? 5.656 3.986 -48.423 1.00 57.09 92 SER A CA 1
ATOM 722 C C . SER A 1 92 ? 7.050 3.382 -48.240 1.00 57.09 92 SER A C 1
ATOM 724 O O . SER A 1 92 ? 7.478 3.130 -47.114 1.00 57.09 92 SER A O 1
ATOM 726 N N . THR A 1 93 ? 7.757 3.136 -49.346 1.00 57.62 93 THR A N 1
ATOM 727 C CA . THR A 1 93 ? 9.058 2.440 -49.335 1.00 57.62 93 THR A CA 1
ATOM 728 C C . THR A 1 93 ? 10.095 3.223 -50.141 1.00 57.62 93 THR A C 1
ATOM 730 O O . THR A 1 93 ? 10.038 3.210 -51.375 1.00 57.62 93 THR A O 1
ATOM 733 N N . PRO A 1 94 ? 11.025 3.946 -49.490 1.00 61.38 94 PRO A N 1
ATOM 734 C CA . PRO A 1 94 ? 12.183 4.515 -50.158 1.00 61.38 94 PRO A CA 1
ATOM 735 C C . PRO A 1 94 ? 13.223 3.457 -50.512 1.00 61.38 94 PRO A C 1
ATOM 737 O O . PRO A 1 94 ? 13.531 2.573 -49.715 1.00 61.38 94 PRO A O 1
ATOM 740 N N . GLY A 1 95 ? 13.776 3.572 -51.716 1.00 55.97 95 GLY A N 1
ATOM 741 C CA . GLY A 1 95 ? 14.839 2.715 -52.214 1.00 55.97 95 GLY A CA 1
ATOM 742 C C . GLY A 1 95 ? 16.159 2.923 -51.470 1.00 55.97 95 GLY A C 1
ATOM 743 O O . GLY A 1 95 ? 16.363 3.909 -50.756 1.00 55.97 95 GLY A O 1
ATOM 744 N N . ASN A 1 96 ? 17.088 1.995 -51.671 1.00 53.81 96 ASN A N 1
ATOM 745 C CA . ASN A 1 96 ? 18.390 1.943 -51.010 1.00 53.81 96 ASN A CA 1
ATOM 746 C C . ASN A 1 96 ? 19.214 3.229 -51.229 1.00 53.81 96 ASN A C 1
ATOM 748 O O . ASN A 1 96 ? 19.204 3.802 -52.323 1.00 53.81 96 ASN A O 1
ATOM 752 N N . ARG A 1 97 ? 19.981 3.642 -50.204 1.00 54.56 97 ARG A N 1
ATOM 753 C CA . ARG A 1 97 ? 20.829 4.859 -50.171 1.00 54.56 97 ARG A CA 1
ATOM 754 C C . ARG A 1 97 ? 20.081 6.191 -50.347 1.00 54.56 97 ARG A C 1
ATOM 756 O O . ARG A 1 97 ? 20.632 7.125 -50.925 1.00 54.56 97 ARG A O 1
ATOM 763 N N . SER A 1 98 ? 18.834 6.283 -49.892 1.00 59.50 98 SER A N 1
ATOM 764 C CA . SER A 1 98 ? 18.084 7.548 -49.907 1.00 59.50 98 SER A CA 1
ATOM 765 C C . SER A 1 98 ? 18.438 8.432 -48.702 1.00 59.50 98 SER A C 1
ATOM 767 O O . SER A 1 98 ? 18.590 7.922 -47.595 1.00 59.50 98 SER A O 1
ATOM 769 N N . THR A 1 99 ? 18.555 9.748 -48.897 1.00 57.97 99 THR A N 1
ATOM 770 C CA . THR A 1 99 ? 18.918 10.724 -47.854 1.00 57.97 99 THR A CA 1
ATOM 771 C C . THR A 1 99 ? 17.675 11.460 -47.326 1.00 57.97 99 THR A C 1
ATOM 773 O O . THR A 1 99 ? 16.982 12.115 -48.107 1.00 57.97 99 THR A O 1
ATOM 776 N N . PRO A 1 100 ? 17.338 11.358 -46.023 1.00 60.12 100 PRO A N 1
ATOM 777 C CA . PRO A 1 100 ? 16.204 12.068 -45.434 1.00 60.12 100 PRO A CA 1
ATOM 778 C C . PRO A 1 100 ? 16.553 13.520 -45.063 1.00 60.12 100 PRO A C 1
ATOM 780 O O . PRO A 1 100 ? 17.632 13.798 -44.550 1.00 60.12 100 PRO A O 1
ATOM 783 N N . GLY A 1 101 ? 15.618 14.444 -45.288 1.00 55.22 101 GLY A N 1
ATOM 784 C CA . GLY A 1 101 ? 15.719 15.849 -44.883 1.00 55.22 101 GLY A CA 1
ATOM 785 C C . GLY A 1 101 ? 15.168 16.111 -43.477 1.00 55.22 101 GLY A C 1
ATOM 786 O O . GLY A 1 101 ? 14.458 15.291 -42.893 1.00 55.22 101 GLY A O 1
ATOM 787 N N . ASN A 1 102 ? 15.443 17.296 -42.934 1.00 51.91 102 ASN A N 1
ATOM 788 C CA . ASN A 1 102 ? 15.040 17.709 -41.588 1.00 51.91 102 ASN A CA 1
ATOM 789 C C . ASN A 1 102 ? 13.508 17.746 -41.421 1.00 51.91 102 ASN A C 1
ATOM 791 O O . ASN A 1 102 ? 12.796 18.336 -42.241 1.00 51.91 102 ASN A O 1
ATOM 795 N N . ARG A 1 103 ? 13.005 17.198 -40.301 1.00 51.97 103 ARG A N 1
ATOM 796 C CA . ARG A 1 103 ? 11.566 17.062 -39.967 1.00 51.97 103 ARG A CA 1
ATOM 797 C C . ARG A 1 103 ? 10.757 16.261 -41.002 1.00 51.97 103 ARG A C 1
ATOM 799 O O . ARG A 1 103 ? 9.666 16.681 -41.381 1.00 51.97 103 ARG A O 1
ATOM 806 N N . LEU A 1 104 ? 11.292 15.136 -41.476 1.00 54.69 104 LEU A N 1
ATOM 807 C CA . LEU A 1 104 ? 10.535 14.149 -42.254 1.00 54.69 104 LEU A CA 1
ATOM 808 C C . LEU A 1 104 ? 9.499 13.447 -41.355 1.00 54.69 104 LEU A C 1
ATOM 810 O O . LEU A 1 104 ? 9.828 13.028 -40.248 1.00 54.69 104 LEU A O 1
ATOM 814 N N . THR A 1 105 ? 8.263 13.284 -41.824 1.00 53.53 105 THR A N 1
ATOM 815 C CA . THR A 1 105 ? 7.214 12.527 -41.110 1.00 53.53 105 THR A CA 1
ATOM 816 C C . THR A 1 105 ? 6.952 11.198 -41.819 1.00 53.53 105 THR A C 1
ATOM 818 O O . THR A 1 105 ? 6.750 11.196 -43.032 1.00 53.53 105 THR A O 1
ATOM 821 N N . LEU A 1 106 ? 6.946 10.075 -41.089 1.00 55.16 106 LEU A N 1
ATOM 822 C CA . LEU A 1 106 ? 6.701 8.728 -41.627 1.00 55.16 106 LEU A CA 1
ATOM 823 C C . LEU A 1 106 ? 5.331 8.198 -41.180 1.00 55.16 106 LEU A C 1
ATOM 825 O O . LEU A 1 106 ? 5.032 8.169 -39.991 1.00 55.16 106 LEU A O 1
ATOM 829 N N . GLY A 1 107 ? 4.509 7.743 -42.125 1.00 49.34 107 GLY A N 1
ATOM 830 C CA . GLY A 1 107 ? 3.253 7.048 -41.844 1.00 49.34 107 GLY A CA 1
ATOM 831 C C . GLY A 1 107 ? 3.457 5.573 -41.476 1.00 49.34 107 GLY A C 1
ATOM 832 O O . GLY A 1 107 ? 4.464 4.958 -41.834 1.00 49.34 107 GLY A O 1
ATOM 833 N N . ASN A 1 108 ? 2.460 4.980 -40.812 1.00 44.69 108 ASN A N 1
ATOM 834 C CA . ASN A 1 108 ? 2.477 3.589 -40.337 1.00 44.69 108 ASN A CA 1
ATOM 835 C C . ASN A 1 108 ? 2.934 2.569 -41.406 1.00 44.69 108 ASN A C 1
ATOM 837 O O . ASN A 1 108 ? 2.481 2.606 -42.557 1.00 44.69 108 ASN A O 1
ATOM 841 N N . ARG A 1 109 ? 3.791 1.617 -40.993 1.00 45.56 109 ARG A N 1
ATOM 842 C CA . ARG A 1 109 ? 4.383 0.534 -41.816 1.00 45.56 109 ARG A CA 1
ATOM 843 C C . ARG A 1 109 ? 5.230 0.997 -43.018 1.00 45.56 109 ARG A C 1
ATOM 845 O O . ARG A 1 109 ? 5.301 0.284 -44.017 1.00 45.56 109 ARG A O 1
ATOM 852 N N . SER A 1 110 ? 5.846 2.176 -42.955 1.00 50.41 110 SER A N 1
ATOM 853 C CA . SER A 1 110 ? 6.859 2.596 -43.939 1.00 50.41 110 SER A CA 1
ATOM 854 C C . SER A 1 110 ? 8.222 1.970 -43.600 1.00 50.41 110 SER A C 1
ATOM 856 O O . SER A 1 110 ? 8.554 1.856 -42.424 1.00 50.41 110 SER A O 1
ATOM 858 N N . THR A 1 111 ? 9.000 1.544 -44.601 1.00 48.94 111 THR A N 1
ATOM 859 C CA . THR A 1 111 ? 10.313 0.880 -44.410 1.00 48.94 111 THR A CA 1
ATOM 860 C C . THR A 1 111 ? 11.423 1.712 -45.051 1.00 48.94 111 THR A C 1
ATOM 862 O O . THR A 1 111 ? 11.194 2.272 -46.115 1.00 48.94 111 THR A O 1
ATOM 865 N N . LEU A 1 112 ? 12.604 1.824 -44.429 1.00 51.38 112 LEU A N 1
ATOM 866 C CA . LEU A 1 112 ? 13.791 2.478 -45.008 1.00 51.38 112 LEU A CA 1
ATOM 867 C C . LEU A 1 112 ? 14.814 1.406 -45.418 1.00 51.38 112 LEU A C 1
ATOM 869 O O . LEU A 1 112 ? 15.124 0.519 -44.626 1.00 51.38 112 LEU A O 1
ATOM 873 N N . GLY A 1 113 ? 15.308 1.468 -46.660 1.00 41.41 113 GLY A N 1
ATOM 874 C CA . GLY A 1 113 ? 16.240 0.484 -47.220 1.00 41.41 113 GLY A CA 1
ATOM 875 C C . GLY A 1 113 ? 17.581 0.410 -46.476 1.00 41.41 113 GLY A C 1
ATOM 876 O O . GLY A 1 113 ? 18.214 1.429 -46.204 1.00 41.41 113 GLY A O 1
ATOM 877 N N . LEU A 1 114 ? 18.011 -0.818 -46.179 1.00 41.03 114 LEU A N 1
ATOM 878 C CA . LEU A 1 114 ? 19.225 -1.173 -45.440 1.00 41.03 114 LEU A CA 1
ATOM 879 C C . LEU A 1 114 ? 20.505 -0.814 -46.217 1.00 41.03 114 LEU A C 1
ATOM 881 O O . LEU A 1 114 ? 20.973 -1.580 -47.056 1.00 41.03 114 LEU A O 1
ATOM 885 N N . SER A 1 115 ? 21.105 0.334 -45.907 1.00 32.91 115 SER A N 1
ATOM 886 C CA . SER A 1 115 ? 22.564 0.508 -45.936 1.00 32.91 115 SER A CA 1
ATOM 887 C C . SER A 1 115 ? 22.941 1.710 -45.072 1.00 32.91 115 SER A C 1
ATOM 889 O O . SER A 1 115 ? 22.609 2.835 -45.442 1.00 32.91 115 SER A O 1
ATOM 891 N N . GLU A 1 116 ? 23.597 1.449 -43.938 1.00 33.66 116 GLU A N 1
ATOM 892 C CA . GLU A 1 116 ? 24.254 2.436 -43.063 1.00 33.66 116 GLU A CA 1
ATOM 893 C C . GLU A 1 116 ? 23.430 3.703 -42.782 1.00 33.66 116 GLU A C 1
ATOM 895 O O . GLU A 1 116 ? 23.817 4.825 -43.107 1.00 33.66 116 GLU A O 1
ATOM 900 N N . ILE A 1 117 ? 22.289 3.537 -42.107 1.00 34.00 117 ILE A N 1
ATOM 901 C CA . ILE A 1 117 ? 21.754 4.635 -41.301 1.00 34.00 117 ILE A CA 1
ATOM 902 C C . ILE A 1 117 ? 22.652 4.704 -40.068 1.00 34.00 117 ILE A C 1
ATOM 904 O O . ILE A 1 117 ? 22.410 4.022 -39.072 1.00 34.00 117 ILE A O 1
ATOM 908 N N . ASN A 1 118 ? 23.705 5.520 -40.143 1.00 31.64 118 ASN A N 1
ATOM 909 C CA . ASN A 1 118 ? 24.267 6.118 -38.939 1.00 31.64 118 ASN A CA 1
ATOM 910 C C . ASN A 1 118 ? 23.081 6.714 -38.172 1.00 31.64 118 ASN A C 1
ATOM 912 O O . ASN A 1 118 ? 22.417 7.623 -38.675 1.00 31.64 118 ASN A O 1
ATOM 916 N N . HIS A 1 119 ? 22.754 6.117 -37.025 1.00 33.22 119 HIS A N 1
ATOM 917 C CA . HIS A 1 119 ? 21.674 6.529 -36.137 1.00 33.22 119 HIS A CA 1
ATOM 918 C C . HIS A 1 119 ? 21.924 7.970 -35.674 1.00 33.22 119 HIS A C 1
ATOM 920 O O . HIS A 1 119 ? 22.496 8.214 -34.621 1.00 33.22 119 HIS A O 1
ATOM 926 N N . TRP A 1 120 ? 21.471 8.944 -36.454 1.00 36.66 120 TRP A N 1
ATOM 927 C CA . TRP A 1 120 ? 21.252 10.304 -35.982 1.00 36.66 120 TRP A CA 1
ATOM 928 C C . TRP A 1 120 ? 19.759 10.469 -35.712 1.00 36.66 120 TRP A C 1
ATOM 930 O O . TRP A 1 120 ? 19.098 11.329 -36.291 1.00 36.66 120 TRP A O 1
ATOM 940 N N . ILE A 1 121 ? 19.203 9.634 -34.826 1.00 43.53 121 ILE A N 1
ATOM 941 C CA . ILE A 1 121 ? 18.040 10.085 -34.061 1.00 43.53 121 ILE A CA 1
ATOM 942 C C . ILE A 1 121 ? 18.616 11.114 -33.093 1.00 43.53 121 ILE A C 1
ATOM 944 O O . ILE A 1 121 ? 19.142 10.785 -32.033 1.00 43.53 121 ILE A O 1
ATOM 948 N N . THR A 1 122 ? 18.644 12.368 -33.529 1.00 52.22 122 THR A N 1
ATOM 949 C CA . THR A 1 122 ? 19.119 13.467 -32.696 1.00 52.22 122 THR A CA 1
ATOM 950 C C . THR A 1 122 ? 18.155 13.605 -31.531 1.00 52.22 122 THR A C 1
ATOM 952 O O . THR A 1 122 ? 16.977 13.900 -31.743 1.00 52.22 122 THR A O 1
ATOM 955 N N . CYS A 1 123 ? 18.652 13.367 -30.318 1.00 51.12 123 CYS A N 1
ATOM 956 C CA . CYS A 1 123 ? 17.883 13.614 -29.110 1.00 51.12 123 CYS A CA 1
ATOM 957 C C . CYS A 1 123 ? 17.411 15.077 -29.102 1.00 51.12 123 CYS A C 1
ATOM 959 O O . CYS A 1 123 ? 18.242 15.960 -29.332 1.00 51.12 123 CYS A O 1
ATOM 961 N N . PRO A 1 124 ? 16.117 15.361 -28.880 1.00 74.00 124 PRO A N 1
ATOM 962 C CA . PRO A 1 124 ? 15.635 16.737 -28.836 1.00 74.00 124 PRO A CA 1
ATOM 963 C C . PRO A 1 124 ? 16.363 17.561 -27.767 1.00 74.00 124 PRO A C 1
ATOM 965 O O . PRO A 1 124 ? 16.636 17.053 -26.683 1.00 74.00 124 PRO A O 1
ATOM 968 N N . ASP A 1 125 ? 16.607 18.853 -28.022 1.00 73.69 125 ASP A N 1
ATOM 969 C CA . ASP A 1 125 ? 17.357 19.743 -27.108 1.00 73.69 125 ASP A CA 1
ATOM 970 C C . ASP A 1 125 ? 16.765 19.823 -25.687 1.00 73.69 125 ASP A C 1
ATOM 972 O O . ASP A 1 125 ? 17.457 20.140 -24.718 1.00 73.69 125 ASP A O 1
ATOM 976 N N . LYS A 1 126 ? 15.463 19.542 -25.557 1.00 84.38 126 LYS A N 1
ATOM 977 C CA . LYS A 1 126 ? 14.720 19.546 -24.290 1.00 84.38 126 LYS A CA 1
ATOM 978 C C . LYS A 1 126 ? 14.465 18.148 -23.729 1.00 84.38 126 LYS A C 1
ATOM 980 O O . LYS A 1 126 ? 13.581 17.977 -22.892 1.00 84.38 126 LYS A O 1
ATOM 985 N N . SER A 1 127 ? 15.245 17.169 -24.162 1.00 88.81 127 SER A N 1
ATOM 986 C CA . SER A 1 127 ? 15.154 15.781 -23.733 1.00 88.81 127 SER A CA 1
ATOM 987 C C . SER A 1 127 ? 16.549 15.211 -23.483 1.00 88.81 127 SER A C 1
ATOM 989 O O . SER A 1 127 ? 17.561 15.737 -23.942 1.00 88.81 127 SER A O 1
ATOM 991 N N . VAL A 1 128 ? 16.614 14.126 -22.720 1.00 91.44 128 VAL A N 1
ATOM 992 C CA . VAL A 1 128 ? 17.786 13.240 -22.691 1.00 91.44 128 VAL A CA 1
ATOM 993 C C . VAL A 1 128 ? 17.378 11.896 -23.257 1.00 91.44 128 VAL A C 1
ATOM 995 O O . VAL A 1 128 ? 16.251 11.468 -23.034 1.00 91.44 128 VAL A O 1
ATOM 998 N N . CYS A 1 129 ? 18.263 11.244 -24.002 1.00 90.00 129 CYS A N 1
ATOM 999 C CA . CYS A 1 129 ? 17.939 9.998 -24.678 1.00 90.00 129 CYS A CA 1
ATOM 1000 C C . CYS A 1 129 ? 18.964 8.935 -24.317 1.00 90.00 129 CYS A C 1
ATOM 1002 O O . CYS A 1 129 ? 20.165 9.211 -24.305 1.00 90.00 129 CYS A O 1
ATOM 1004 N N . TYR A 1 130 ? 18.485 7.733 -24.025 1.00 89.75 130 TYR A N 1
ATOM 1005 C CA . TYR A 1 130 ? 19.323 6.601 -23.659 1.00 89.75 130 TYR A CA 1
ATOM 1006 C C . TYR A 1 130 ? 18.965 5.400 -24.511 1.00 89.75 130 TYR A C 1
ATOM 1008 O O . TYR A 1 130 ? 17.794 5.161 -24.772 1.00 89.75 130 TYR A O 1
ATOM 1016 N N . ASP A 1 131 ? 19.973 4.639 -24.916 1.00 88.31 131 ASP A N 1
ATOM 1017 C CA . ASP A 1 131 ? 19.748 3.282 -25.394 1.00 88.31 131 ASP A CA 1
ATOM 1018 C C . ASP A 1 131 ? 19.390 2.400 -24.189 1.00 88.31 131 ASP A C 1
ATOM 1020 O O . ASP A 1 131 ? 20.176 2.280 -23.236 1.00 88.31 131 ASP A O 1
ATOM 1024 N N . ILE A 1 132 ? 18.180 1.849 -24.220 1.00 87.69 132 ILE A N 1
ATOM 1025 C CA . ILE A 1 132 ? 17.650 0.894 -23.257 1.00 87.69 132 ILE A CA 1
ATOM 1026 C C . ILE A 1 132 ? 17.330 -0.385 -24.033 1.00 87.69 132 ILE A C 1
ATOM 1028 O O . ILE A 1 132 ? 16.341 -0.457 -24.755 1.00 87.69 132 ILE A O 1
ATOM 1032 N N . TYR A 1 133 ? 18.191 -1.391 -23.868 1.00 85.75 133 TYR A N 1
ATOM 1033 C CA . TYR A 1 133 ? 18.059 -2.719 -24.478 1.00 85.75 133 TYR A CA 1
ATOM 1034 C C . TYR A 1 133 ? 17.927 -2.710 -26.014 1.00 85.75 133 TYR A C 1
ATOM 1036 O O . TYR A 1 133 ? 17.188 -3.506 -26.590 1.00 85.75 133 TYR A O 1
ATOM 1044 N N . GLY A 1 134 ? 18.666 -1.822 -26.688 1.00 83.25 134 GLY A N 1
ATOM 1045 C CA . GLY A 1 134 ? 18.694 -1.696 -28.146 1.00 83.25 134 GLY A CA 1
ATOM 1046 C C . GLY A 1 134 ? 17.649 -0.732 -28.707 1.00 83.25 134 GLY A C 1
ATOM 1047 O O . GLY A 1 134 ? 17.587 -0.546 -29.924 1.00 83.25 134 GLY A O 1
ATOM 1048 N N . GLU A 1 135 ? 16.840 -0.103 -27.851 1.00 83.44 135 GLU A N 1
ATOM 1049 C CA . GLU A 1 135 ? 15.865 0.912 -28.239 1.00 83.44 135 GLU A CA 1
ATOM 1050 C C . GLU A 1 135 ? 16.255 2.291 -27.695 1.00 83.44 135 GLU A C 1
ATOM 1052 O O . GLU A 1 135 ? 16.574 2.458 -26.516 1.00 83.44 135 GLU A O 1
ATOM 1057 N N . LEU A 1 136 ? 16.221 3.312 -28.560 1.00 86.62 136 LEU A N 1
ATOM 1058 C CA . LEU A 1 136 ? 16.492 4.685 -28.145 1.00 86.62 136 LEU A CA 1
ATOM 1059 C C . LEU A 1 136 ? 15.263 5.297 -27.464 1.00 86.62 136 LEU A C 1
ATOM 1061 O O . LEU A 1 136 ? 14.241 5.561 -28.095 1.00 86.62 136 LEU A O 1
ATOM 1065 N N . GLU A 1 137 ? 15.415 5.594 -26.183 1.00 89.81 137 GLU A N 1
ATOM 1066 C CA . GLU A 1 137 ? 14.363 6.048 -25.288 1.00 89.81 137 GLU A CA 1
ATOM 1067 C C . GLU A 1 137 ? 14.525 7.532 -24.940 1.00 89.81 137 GLU A C 1
ATOM 1069 O O . GLU A 1 137 ? 15.536 7.933 -24.368 1.00 89.81 137 GLU A O 1
ATOM 1074 N N . GLU A 1 138 ? 13.519 8.360 -25.253 1.00 90.69 138 GLU A N 1
ATOM 1075 C CA . GLU A 1 138 ? 13.541 9.817 -25.028 1.00 90.69 138 GLU A CA 1
ATOM 1076 C C . GLU A 1 138 ? 12.875 10.228 -23.707 1.00 90.69 138 GLU A C 1
ATOM 1078 O O . GLU A 1 138 ? 11.701 9.943 -23.490 1.00 90.69 138 GLU A O 1
ATOM 1083 N N . PHE A 1 139 ? 13.557 10.993 -22.860 1.00 91.06 139 PHE A N 1
ATOM 1084 C CA . PHE A 1 139 ? 13.047 11.526 -21.599 1.00 91.06 139 PHE A CA 1
ATOM 1085 C C . PHE A 1 139 ? 12.959 13.053 -21.644 1.00 91.06 139 PHE A C 1
ATOM 1087 O O . PHE A 1 139 ? 13.962 13.746 -21.471 1.00 91.06 139 PHE A O 1
ATOM 1094 N N . SER A 1 140 ? 11.741 13.579 -21.802 1.00 88.38 140 SER A N 1
ATOM 1095 C CA . SER A 1 140 ? 11.487 15.027 -21.772 1.00 88.38 140 SER A CA 1
ATOM 1096 C C . SER A 1 140 ? 11.948 15.666 -20.457 1.00 88.38 140 SER A C 1
ATOM 1098 O O . SER A 1 140 ? 11.695 15.133 -19.371 1.00 88.38 140 SER A O 1
ATOM 1100 N N . LEU A 1 141 ? 12.609 16.816 -20.555 1.00 86.88 141 LEU A N 1
ATOM 1101 C CA . LEU A 1 141 ? 12.992 17.688 -19.444 1.00 86.88 141 LEU A CA 1
ATOM 1102 C C . LEU A 1 141 ? 11.960 18.802 -19.208 1.00 86.88 141 LEU A C 1
ATOM 1104 O O . LEU A 1 141 ? 12.243 19.741 -18.473 1.00 86.88 141 LEU A O 1
ATOM 1108 N N . GLU A 1 142 ? 10.790 18.733 -19.845 1.00 84.44 142 GLU A N 1
ATOM 1109 C CA . GLU A 1 142 ? 9.706 19.705 -19.698 1.00 84.44 142 GLU A CA 1
ATOM 1110 C C . GLU A 1 142 ? 8.625 19.224 -18.715 1.00 84.44 142 GLU A C 1
ATOM 1112 O O . GLU A 1 142 ? 8.710 18.144 -18.121 1.00 84.44 142 GLU A O 1
ATOM 1117 N N . ALA A 1 143 ? 7.600 20.055 -18.513 1.00 74.38 143 ALA A N 1
ATOM 1118 C CA . ALA A 1 143 ? 6.461 19.720 -17.671 1.00 74.38 143 ALA A CA 1
ATOM 1119 C C . ALA A 1 143 ? 5.712 18.478 -18.214 1.00 74.38 143 ALA A C 1
ATOM 1121 O O . ALA A 1 143 ? 5.627 18.302 -19.430 1.00 74.38 143 ALA A O 1
ATOM 1122 N N . PRO A 1 144 ? 5.157 17.617 -17.339 1.00 83.19 144 PRO A N 1
ATOM 1123 C CA . PRO A 1 144 ? 5.102 17.761 -15.879 1.00 83.19 144 PRO A CA 1
ATOM 1124 C C . PRO A 1 144 ? 6.389 17.332 -15.145 1.00 83.19 144 PRO A C 1
ATOM 1126 O O . PRO A 1 144 ? 6.485 17.510 -13.935 1.00 83.19 144 PRO A O 1
ATOM 1129 N N . TRP A 1 145 ? 7.393 16.789 -15.840 1.00 82.38 145 TRP A N 1
ATOM 1130 C CA . TRP A 1 145 ? 8.597 16.210 -15.228 1.00 82.38 145 TRP A CA 1
ATOM 1131 C C . TRP A 1 145 ? 9.522 17.251 -14.595 1.00 82.38 145 TRP A C 1
ATOM 1133 O O . TRP A 1 145 ? 10.021 17.032 -13.491 1.00 82.38 145 TRP A O 1
ATOM 1143 N N . SER A 1 146 ? 9.698 18.404 -15.244 1.00 76.31 146 SER A N 1
ATOM 1144 C CA . SER A 1 146 ? 10.508 19.513 -14.714 1.00 76.31 146 SER A CA 1
ATOM 1145 C C . SER A 1 146 ? 9.977 20.084 -13.400 1.00 76.31 146 SER A C 1
ATOM 1147 O O . SER A 1 146 ? 10.743 20.580 -12.581 1.00 76.31 146 SER A O 1
ATOM 1149 N N . CYS A 1 147 ? 8.669 19.979 -13.151 1.00 75.69 147 CYS A N 1
ATOM 1150 C CA . CYS A 1 147 ? 8.061 20.414 -11.893 1.00 75.69 147 CYS A CA 1
ATOM 1151 C C . CYS A 1 147 ? 8.412 19.485 -10.718 1.00 75.69 147 CYS A C 1
ATOM 1153 O O . CYS A 1 147 ? 8.238 19.860 -9.556 1.00 75.69 147 CYS A O 1
ATOM 1155 N N . ARG A 1 148 ? 8.880 18.265 -11.009 1.00 76.12 148 ARG A N 1
ATOM 1156 C CA . ARG A 1 148 ? 9.212 17.230 -10.022 1.00 76.12 148 ARG A CA 1
ATOM 1157 C C . ARG A 1 148 ? 10.662 17.310 -9.602 1.00 76.12 148 ARG A C 1
ATOM 1159 O O . ARG A 1 148 ? 10.946 17.348 -8.414 1.00 76.12 148 ARG A O 1
ATOM 1166 N N . SER A 1 149 ? 11.559 17.373 -10.571 1.00 76.06 149 SER A N 1
ATOM 1167 C CA . SER A 1 149 ? 12.988 17.484 -10.333 1.00 76.06 149 SER A CA 1
ATOM 1168 C C . SER A 1 149 ? 13.622 18.269 -11.469 1.00 76.06 149 SER A C 1
ATOM 1170 O O . SER A 1 149 ? 13.283 18.078 -12.636 1.00 76.06 149 SER A O 1
ATOM 1172 N N . ASN A 1 150 ? 14.574 19.130 -11.114 1.00 77.50 150 ASN A N 1
ATOM 1173 C CA . ASN A 1 150 ? 15.426 19.811 -12.088 1.00 77.50 150 ASN A CA 1
ATOM 1174 C C . ASN A 1 150 ? 16.589 18.915 -12.550 1.00 77.50 150 ASN A C 1
ATOM 1176 O O . ASN A 1 150 ? 17.337 19.291 -13.453 1.00 77.50 150 ASN A O 1
ATOM 1180 N N . ALA A 1 151 ? 16.778 17.751 -11.917 1.00 85.12 151 ALA A N 1
ATOM 1181 C CA . ALA A 1 151 ? 17.813 16.807 -12.294 1.00 85.12 151 ALA A CA 1
ATOM 1182 C C . ALA A 1 151 ? 17.454 16.110 -13.612 1.00 85.12 151 ALA A C 1
ATOM 1184 O O . ALA A 1 151 ? 16.312 15.709 -13.845 1.00 85.12 151 ALA A O 1
ATOM 1185 N N . LYS A 1 152 ? 18.457 15.926 -14.471 1.00 88.00 152 LYS A N 1
ATOM 1186 C CA . LYS A 1 152 ? 18.304 15.120 -15.682 1.00 88.00 152 LYS A CA 1
ATOM 1187 C C . LYS A 1 152 ? 18.293 13.642 -15.276 1.00 88.00 152 LYS A C 1
ATOM 1189 O O . LYS A 1 152 ? 19.182 13.252 -14.515 1.00 88.00 152 LYS A O 1
ATOM 1194 N N . PRO A 1 153 ? 17.331 12.820 -15.739 1.00 89.06 153 PRO A N 1
ATOM 1195 C CA . PRO A 1 153 ? 17.374 11.378 -15.504 1.00 89.06 153 PRO A CA 1
ATOM 1196 C C . PRO A 1 153 ? 18.717 10.834 -15.980 1.00 89.06 153 PRO A C 1
ATOM 1198 O O . PRO A 1 153 ? 19.113 11.166 -17.088 1.00 89.06 153 PRO A O 1
ATOM 1201 N N . ALA A 1 154 ? 19.424 10.064 -15.157 1.00 88.50 154 ALA A N 1
ATOM 1202 C CA . ALA A 1 154 ? 20.691 9.450 -15.550 1.00 88.50 154 ALA A CA 1
ATOM 1203 C C . ALA A 1 154 ? 20.455 8.040 -16.105 1.00 88.50 154 ALA A C 1
ATOM 1205 O O . ALA A 1 154 ? 19.459 7.405 -15.757 1.00 88.50 154 ALA A O 1
ATOM 1206 N N . LYS A 1 155 ? 21.376 7.528 -16.929 1.00 85.25 155 LYS A N 1
ATOM 1207 C CA . LYS A 1 155 ? 21.377 6.107 -17.303 1.00 85.25 155 LYS A CA 1
ATOM 1208 C C . LYS A 1 155 ? 21.586 5.256 -16.043 1.00 85.25 155 LYS A C 1
ATOM 1210 O O . LYS A 1 155 ? 22.408 5.614 -15.202 1.00 85.25 155 LYS A O 1
ATOM 1215 N N . HIS A 1 156 ? 20.847 4.154 -15.929 1.00 82.69 156 HIS A N 1
ATOM 1216 C CA . HIS A 1 156 ? 20.948 3.203 -14.817 1.00 82.69 156 HIS A CA 1
ATOM 1217 C C . HIS A 1 156 ? 21.129 1.796 -15.330 1.00 82.69 156 HIS A C 1
ATOM 1219 O O . HIS A 1 156 ? 20.510 1.431 -16.324 1.00 82.69 156 HIS A O 1
ATOM 1225 N N . ASP A 1 157 ? 21.901 1.005 -14.599 1.00 82.69 157 ASP A N 1
ATOM 1226 C CA . ASP A 1 157 ? 21.961 -0.439 -14.780 1.00 82.69 157 ASP A CA 1
ATOM 1227 C C . ASP A 1 157 ? 21.093 -1.069 -13.691 1.00 82.69 157 ASP A C 1
ATOM 1229 O O . ASP A 1 157 ? 21.529 -1.316 -12.568 1.00 82.69 157 ASP A O 1
ATOM 1233 N N . THR A 1 158 ? 19.805 -1.212 -14.001 1.00 93.69 158 THR A N 1
ATOM 1234 C CA . THR A 1 158 ? 18.839 -1.841 -13.097 1.00 93.69 158 THR A CA 1
ATOM 1235 C C . THR A 1 158 ? 19.015 -3.352 -13.141 1.00 93.69 158 THR A C 1
ATOM 1237 O O . THR A 1 158 ? 19.020 -3.953 -14.215 1.00 93.69 158 THR A O 1
ATOM 1240 N N . GLU A 1 159 ? 19.120 -3.972 -11.970 1.00 95.06 159 GLU A N 1
ATOM 1241 C CA . GLU A 1 159 ? 19.276 -5.416 -11.835 1.00 95.06 159 GLU A CA 1
ATOM 1242 C C . GLU A 1 159 ? 17.935 -6.077 -11.499 1.00 95.06 159 GLU A C 1
ATOM 1244 O O . GLU A 1 159 ? 17.229 -5.659 -10.574 1.00 95.06 159 GLU A O 1
ATOM 1249 N N . PHE A 1 160 ? 17.613 -7.158 -12.210 1.00 95.62 160 PHE A N 1
ATOM 1250 C CA . PHE A 1 160 ? 16.407 -7.957 -11.998 1.00 95.62 160 PHE A CA 1
ATOM 1251 C C . PHE A 1 160 ? 16.798 -9.338 -11.470 1.00 95.62 160 PHE A C 1
ATOM 1253 O O . PHE A 1 160 ? 17.211 -10.214 -12.231 1.00 95.62 160 PHE A O 1
ATOM 1260 N N . TRP A 1 161 ? 16.684 -9.529 -10.155 1.00 95.38 161 TRP A N 1
ATOM 1261 C CA . TRP A 1 161 ? 17.062 -10.771 -9.480 1.00 95.38 161 TRP A CA 1
ATOM 1262 C C . TRP A 1 161 ? 15.855 -11.690 -9.323 1.00 95.38 161 TRP A C 1
ATOM 1264 O O . TRP A 1 161 ? 15.001 -11.460 -8.467 1.00 95.38 161 TRP A O 1
ATOM 1274 N N . LEU A 1 162 ? 15.791 -12.741 -10.133 1.00 94.75 162 LEU A N 1
ATOM 1275 C CA . LEU A 1 162 ? 14.722 -13.731 -10.110 1.00 94.75 162 LEU A CA 1
ATOM 1276 C C . LEU A 1 162 ? 15.004 -14.840 -9.097 1.00 94.75 162 LEU A C 1
ATOM 1278 O O . LEU A 1 162 ? 16.098 -15.386 -9.026 1.00 94.75 162 LEU A O 1
ATOM 1282 N N . THR A 1 163 ? 13.982 -15.252 -8.365 1.00 94.25 163 THR A N 1
ATOM 1283 C CA . THR A 1 163 ? 13.910 -16.555 -7.698 1.00 94.25 163 THR A CA 1
ATOM 1284 C C . THR A 1 163 ? 12.584 -17.200 -8.109 1.00 94.25 163 THR A C 1
ATOM 1286 O O . THR A 1 163 ? 11.566 -16.510 -8.171 1.00 94.25 163 THR A O 1
ATOM 1289 N N . SER A 1 164 ? 12.563 -18.499 -8.401 1.00 91.94 164 SER A N 1
ATOM 1290 C CA . SER A 1 164 ? 11.347 -19.209 -8.828 1.00 91.94 164 SER A CA 1
ATOM 1291 C C . SER A 1 164 ? 11.343 -20.612 -8.239 1.00 91.94 164 SER A C 1
ATOM 1293 O O . SER A 1 164 ? 12.273 -21.367 -8.480 1.00 91.94 164 SER A O 1
ATOM 1295 N N . TRP A 1 165 ? 10.332 -20.989 -7.461 1.00 78.44 165 TRP A N 1
ATOM 1296 C CA . TRP A 1 165 ? 10.240 -22.353 -6.924 1.00 78.44 165 TRP A CA 1
ATOM 1297 C C . TRP A 1 165 ? 9.309 -23.208 -7.810 1.00 78.44 165 TRP A C 1
ATOM 1299 O O . TRP A 1 165 ? 8.321 -22.684 -8.330 1.00 78.44 165 TRP A O 1
ATOM 1309 N N . PRO A 1 166 ? 9.587 -24.513 -8.030 1.00 75.50 166 PRO A N 1
ATOM 1310 C CA . PRO A 1 166 ? 10.753 -25.302 -7.590 1.00 75.50 166 PRO A CA 1
ATOM 1311 C C . PRO A 1 166 ? 11.991 -25.134 -8.470 1.00 75.50 166 PRO A C 1
ATOM 1313 O O . PRO A 1 166 ? 13.021 -25.744 -8.204 1.00 75.50 166 PRO A O 1
ATOM 1316 N N . ASN A 1 167 ? 11.886 -24.345 -9.535 1.00 75.94 167 ASN A N 1
ATOM 1317 C CA . ASN A 1 167 ? 12.814 -24.411 -10.657 1.00 75.94 167 ASN A CA 1
ATOM 1318 C C . ASN A 1 167 ? 14.196 -23.788 -10.366 1.00 75.94 167 ASN A C 1
ATOM 1320 O O . ASN A 1 167 ? 15.158 -24.110 -11.056 1.00 75.94 167 ASN A O 1
ATOM 1324 N N . GLN A 1 168 ? 14.298 -22.888 -9.382 1.00 79.81 168 GLN A N 1
ATOM 1325 C CA . GLN A 1 168 ? 15.480 -22.089 -9.062 1.00 79.81 168 GLN A CA 1
ATOM 1326 C C . GLN A 1 168 ? 15.418 -21.495 -7.639 1.00 79.81 168 GLN A C 1
ATOM 1328 O O . GLN A 1 168 ? 14.803 -20.452 -7.397 1.00 79.81 168 GLN A O 1
ATOM 1333 N N . GLU A 1 169 ? 16.128 -22.120 -6.699 1.00 75.38 169 GLU A N 1
ATOM 1334 C CA . GLU A 1 169 ? 16.178 -21.688 -5.292 1.00 75.38 169 GLU A CA 1
ATOM 1335 C C . GLU A 1 169 ? 17.121 -20.492 -5.051 1.00 75.38 169 GLU A C 1
ATOM 1337 O O . GLU A 1 169 ? 16.836 -19.617 -4.228 1.00 75.38 169 GLU A O 1
ATOM 1342 N N . HIS A 1 170 ? 18.228 -20.404 -5.795 1.00 85.44 170 HIS A N 1
ATOM 1343 C CA . HIS A 1 170 ? 19.188 -19.303 -5.669 1.00 85.44 170 HIS A CA 1
ATOM 1344 C C . HIS A 1 170 ? 18.850 -18.134 -6.607 1.00 85.44 170 HIS A C 1
ATOM 1346 O O . HIS A 1 170 ? 18.501 -18.380 -7.761 1.00 85.44 170 HIS A O 1
ATOM 1352 N N . PRO A 1 171 ? 18.994 -16.865 -6.176 1.00 90.25 171 PRO A N 1
ATOM 1353 C CA . PRO A 1 171 ? 18.727 -15.716 -7.037 1.00 90.25 171 PRO A CA 1
ATOM 1354 C C . PRO A 1 171 ? 19.541 -15.737 -8.341 1.00 90.25 171 PRO A C 1
ATOM 1356 O O . PRO A 1 171 ? 20.765 -15.853 -8.310 1.00 90.25 171 PRO A O 1
ATOM 1359 N N . LEU A 1 172 ? 18.860 -15.577 -9.475 1.00 92.62 172 LEU A N 1
ATOM 1360 C CA . LEU A 1 172 ? 19.433 -15.473 -10.815 1.00 92.62 172 LEU A CA 1
ATOM 1361 C C . LEU A 1 172 ? 19.283 -14.036 -11.324 1.00 92.62 172 LEU A C 1
ATOM 1363 O O . LEU A 1 172 ? 18.164 -13.534 -11.431 1.00 92.62 172 LEU A O 1
ATOM 1367 N N . LEU A 1 173 ? 20.396 -13.384 -11.664 1.00 93.25 173 LEU A N 1
ATOM 1368 C CA . LEU A 1 173 ? 20.370 -12.095 -12.354 1.00 93.25 173 LEU A CA 1
ATOM 1369 C C . LEU A 1 173 ? 19.955 -12.301 -13.816 1.00 93.25 173 LEU A C 1
ATOM 1371 O O . LEU A 1 173 ? 20.560 -13.101 -14.530 1.00 93.25 173 LEU A O 1
ATOM 1375 N N . LEU A 1 174 ? 18.923 -11.584 -14.253 1.00 90.62 174 LEU A N 1
ATOM 1376 C CA . LEU A 1 174 ? 18.403 -11.681 -15.613 1.00 90.62 174 LEU A CA 1
ATOM 1377 C C . LEU A 1 174 ? 19.084 -10.674 -16.547 1.00 90.62 174 LEU A C 1
ATOM 1379 O O . LEU A 1 174 ? 19.090 -9.475 -16.276 1.00 90.62 174 LEU A O 1
ATOM 1383 N N . ASP A 1 175 ? 19.606 -11.170 -17.671 1.00 85.75 175 ASP A N 1
ATOM 1384 C CA . ASP A 1 175 ? 20.127 -10.346 -18.765 1.00 85.75 175 ASP A CA 1
ATOM 1385 C C . ASP A 1 175 ? 19.041 -10.115 -19.820 1.00 85.75 175 ASP A C 1
ATOM 1387 O O . ASP A 1 175 ? 18.628 -11.038 -20.526 1.00 85.75 175 ASP A O 1
ATOM 1391 N N . LEU A 1 176 ? 18.585 -8.867 -19.930 1.00 84.31 176 LEU A N 1
ATOM 1392 C CA . LEU A 1 176 ? 17.519 -8.483 -20.853 1.00 84.31 176 LEU A CA 1
ATOM 1393 C C . LEU A 1 176 ? 18.000 -8.224 -22.283 1.00 84.31 176 LEU A C 1
ATOM 1395 O O . LEU A 1 176 ? 17.172 -8.175 -23.187 1.00 84.31 176 LEU A O 1
ATOM 1399 N N . ASN A 1 177 ? 19.312 -8.133 -22.522 1.00 80.44 177 ASN A N 1
ATOM 1400 C CA . ASN A 1 177 ? 19.855 -8.022 -23.880 1.00 80.44 177 ASN A CA 1
ATOM 1401 C C . ASN A 1 177 ? 19.922 -9.377 -24.598 1.00 80.44 177 ASN A C 1
ATOM 1403 O O . ASN A 1 177 ? 20.180 -9.432 -25.800 1.00 80.44 177 ASN A O 1
ATOM 1407 N N . ASN A 1 178 ? 19.709 -10.483 -23.879 1.00 82.25 178 ASN A N 1
ATOM 1408 C CA . ASN A 1 178 ? 19.888 -11.826 -24.407 1.00 82.25 178 ASN A CA 1
ATOM 1409 C C . ASN A 1 178 ? 18.587 -12.638 -24.363 1.00 82.25 178 ASN A C 1
ATOM 1411 O O . ASN A 1 178 ? 18.325 -13.406 -23.435 1.00 82.25 178 ASN A O 1
ATOM 1415 N N . ALA A 1 179 ? 17.793 -12.530 -25.431 1.00 79.69 179 ALA A N 1
ATOM 1416 C CA . ALA A 1 179 ? 16.538 -13.271 -25.582 1.00 79.69 179 ALA A CA 1
ATOM 1417 C C . ALA A 1 179 ? 16.713 -14.801 -25.474 1.00 79.69 179 ALA A C 1
ATOM 1419 O O . ALA A 1 179 ? 15.829 -15.496 -24.973 1.00 79.69 179 ALA A O 1
ATOM 1420 N N . THR A 1 180 ? 17.868 -15.339 -25.888 1.00 82.31 180 THR A N 1
ATOM 1421 C CA . THR A 1 180 ? 18.158 -16.780 -25.782 1.00 82.31 180 THR A CA 1
ATOM 1422 C C . THR A 1 180 ? 18.305 -17.211 -24.324 1.00 82.31 180 THR A C 1
ATOM 1424 O O . THR A 1 180 ? 17.830 -18.285 -23.948 1.00 82.31 180 THR A O 1
ATOM 1427 N N . VAL A 1 181 ? 18.942 -16.374 -23.499 1.00 80.50 181 VAL A N 1
ATOM 1428 C CA . VAL A 1 181 ? 19.047 -16.592 -22.052 1.00 80.50 181 VAL A CA 1
ATOM 1429 C C . VAL A 1 181 ? 17.667 -16.480 -21.417 1.00 80.50 181 VAL A C 1
ATOM 1431 O O . VAL A 1 181 ? 17.270 -17.414 -20.726 1.00 80.50 181 VAL A O 1
ATOM 1434 N N . LEU A 1 182 ? 16.896 -15.429 -21.731 1.00 84.38 182 LEU A N 1
ATOM 1435 C CA . LEU A 1 182 ? 15.529 -15.236 -21.221 1.00 84.38 182 LEU A CA 1
ATOM 1436 C C . LEU A 1 182 ? 14.606 -16.426 -21.508 1.00 84.38 182 LEU A C 1
ATOM 1438 O O . LEU A 1 182 ? 13.858 -16.856 -20.624 1.00 84.38 182 LEU A O 1
ATOM 1442 N N . ASN A 1 183 ? 14.697 -17.008 -22.707 1.00 86.12 183 ASN A N 1
ATOM 1443 C CA . ASN A 1 183 ? 13.904 -18.176 -23.093 1.00 86.12 183 ASN A CA 1
ATOM 1444 C C . ASN A 1 183 ? 14.182 -19.406 -22.208 1.00 86.12 183 ASN A C 1
ATOM 1446 O O . ASN A 1 183 ? 13.287 -20.197 -21.929 1.00 86.12 183 ASN A O 1
ATOM 1450 N N . LYS A 1 184 ? 15.417 -19.548 -21.715 1.00 86.50 184 LYS A N 1
ATOM 1451 C CA . LYS A 1 184 ? 15.850 -20.672 -20.871 1.00 86.50 184 LYS A CA 1
ATOM 1452 C C . LYS A 1 184 ? 15.728 -20.404 -19.372 1.00 86.50 184 LYS A C 1
ATOM 1454 O O . LYS A 1 184 ? 16.083 -21.270 -18.578 1.00 86.50 184 LYS A O 1
ATOM 1459 N N . VAL A 1 185 ? 15.246 -19.228 -18.967 1.00 87.25 185 VAL A N 1
ATOM 1460 C CA . VAL A 1 185 ? 15.128 -18.884 -17.545 1.00 87.25 185 VAL A CA 1
ATOM 1461 C C . VAL A 1 185 ? 14.185 -19.881 -16.842 1.00 87.25 185 VAL A C 1
ATOM 1463 O O . VAL A 1 185 ? 13.114 -20.191 -17.369 1.00 87.25 185 VAL A O 1
ATOM 1466 N N . PRO A 1 186 ? 14.520 -20.369 -15.645 1.00 88.12 186 PRO A N 1
ATOM 1467 C CA . PRO A 1 186 ? 13.703 -21.325 -14.897 1.00 88.12 186 PRO A CA 1
ATOM 1468 C C . PRO A 1 186 ? 12.463 -20.669 -14.252 1.00 88.12 186 PRO A C 1
ATOM 1470 O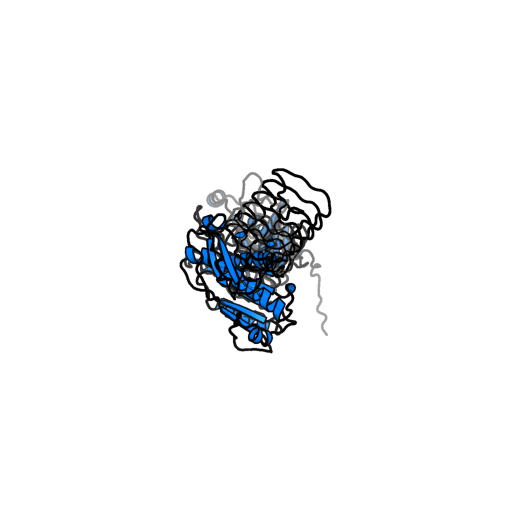 O . PRO A 1 186 ? 12.313 -20.666 -13.039 1.00 88.12 186 PRO A O 1
ATOM 1473 N N . LEU A 1 187 ? 11.570 -20.077 -15.051 1.00 88.62 187 LEU A N 1
ATOM 1474 C CA . LEU A 1 187 ? 10.293 -19.512 -14.595 1.00 88.62 187 LEU A CA 1
ATOM 1475 C C . LEU A 1 187 ? 9.225 -20.599 -14.486 1.00 88.62 187 LEU A C 1
ATOM 1477 O O . LEU A 1 187 ? 9.129 -21.476 -15.344 1.00 88.62 187 LEU A O 1
ATOM 1481 N N . ASN A 1 188 ? 8.388 -20.500 -13.462 1.00 88.62 188 ASN A N 1
ATOM 1482 C CA . ASN A 1 188 ? 7.124 -21.211 -13.391 1.00 88.62 188 ASN A CA 1
ATOM 1483 C C . ASN A 1 188 ? 6.080 -20.412 -14.186 1.00 88.62 188 ASN A C 1
ATOM 1485 O O . ASN A 1 188 ? 5.674 -19.335 -13.756 1.00 88.62 188 ASN A O 1
ATOM 1489 N N . LEU A 1 189 ? 5.695 -20.894 -15.367 1.00 88.75 189 LEU A N 1
ATOM 1490 C CA . LEU A 1 189 ? 4.837 -20.137 -16.288 1.00 88.75 189 LEU A CA 1
ATOM 1491 C C . LEU A 1 189 ? 3.373 -20.055 -15.830 1.00 88.75 189 LEU A C 1
ATOM 1493 O O . LEU A 1 189 ? 2.672 -19.126 -16.227 1.00 88.75 189 LEU A O 1
ATOM 1497 N N . ASP A 1 190 ? 2.943 -20.978 -14.970 1.00 83.88 190 ASP A N 1
ATOM 1498 C CA . ASP A 1 190 ? 1.581 -21.020 -14.426 1.00 83.88 190 ASP A CA 1
ATOM 1499 C C . ASP A 1 190 ? 1.435 -20.155 -13.161 1.00 83.88 190 ASP A C 1
ATOM 1501 O O . ASP A 1 190 ? 0.327 -19.792 -12.758 1.00 83.88 190 ASP A O 1
ATOM 1505 N N . GLY A 1 191 ? 2.560 -19.810 -12.530 1.00 88.31 191 GLY A N 1
ATOM 1506 C CA . GLY A 1 191 ? 2.613 -19.034 -11.298 1.00 88.31 191 GLY A CA 1
ATOM 1507 C C . GLY A 1 191 ? 2.481 -17.523 -11.489 1.00 88.31 191 GLY A C 1
ATOM 1508 O O . GLY A 1 191 ? 2.675 -16.961 -12.571 1.00 88.31 191 GLY A O 1
ATOM 1509 N N . LYS A 1 192 ? 2.213 -16.818 -10.384 1.00 94.31 192 LYS A N 1
ATOM 1510 C CA . LYS A 1 192 ? 2.302 -15.351 -10.342 1.00 94.31 192 LYS A CA 1
ATOM 1511 C C . LYS A 1 192 ? 3.752 -14.879 -10.459 1.00 94.31 192 LYS A C 1
ATOM 1513 O O . LYS A 1 192 ? 4.693 -15.598 -10.120 1.00 94.31 192 LYS A O 1
ATOM 1518 N N . VAL A 1 193 ? 3.928 -13.645 -10.925 1.00 96.69 193 VAL A N 1
ATOM 1519 C CA . VAL A 1 193 ? 5.214 -12.945 -10.950 1.00 96.69 193 VAL A CA 1
ATOM 1520 C C . VAL A 1 193 ? 5.117 -11.730 -10.034 1.00 96.69 193 VAL A C 1
ATOM 1522 O O . VAL A 1 193 ? 4.558 -10.695 -10.403 1.00 96.69 193 VAL A O 1
ATOM 1525 N N . TYR A 1 194 ? 5.658 -11.866 -8.826 1.00 98.19 194 TYR A N 1
ATOM 1526 C CA . TYR A 1 194 ? 5.761 -10.779 -7.860 1.00 98.19 194 TYR A CA 1
ATOM 1527 C C . TYR A 1 194 ? 7.025 -9.973 -8.126 1.00 98.19 194 TYR A C 1
ATOM 1529 O O . TYR A 1 194 ? 8.130 -10.507 -8.057 1.00 98.19 194 TYR A O 1
ATOM 1537 N N . ILE A 1 195 ? 6.878 -8.683 -8.406 1.00 98.56 195 ILE A N 1
ATOM 1538 C CA . ILE A 1 195 ? 8.008 -7.784 -8.649 1.00 98.56 195 ILE A CA 1
ATOM 1539 C C . ILE A 1 195 ? 8.136 -6.838 -7.459 1.00 98.56 195 ILE A C 1
ATOM 1541 O O . ILE A 1 195 ? 7.250 -6.025 -7.206 1.00 98.56 195 ILE A O 1
ATOM 1545 N N . LEU A 1 196 ? 9.235 -6.952 -6.719 1.00 98.62 196 LEU A N 1
ATOM 1546 C CA . LEU A 1 196 ? 9.491 -6.185 -5.505 1.00 98.62 196 LEU A CA 1
ATOM 1547 C C . LEU A 1 196 ? 10.387 -4.992 -5.833 1.00 98.62 196 LEU A C 1
ATOM 1549 O O . LEU A 1 196 ? 11.526 -5.175 -6.268 1.00 98.62 196 LEU A O 1
ATOM 1553 N N . VAL A 1 197 ? 9.884 -3.778 -5.605 1.00 98.50 197 VAL A N 1
ATOM 1554 C CA . VAL A 1 197 ? 10.590 -2.535 -5.949 1.00 98.50 197 VAL A CA 1
ATOM 1555 C C . VAL A 1 197 ? 10.804 -1.681 -4.705 1.00 98.50 197 VAL A C 1
ATOM 1557 O O . VAL A 1 197 ? 9.855 -1.217 -4.067 1.00 98.50 197 VAL A O 1
ATOM 1560 N N . HIS A 1 198 ? 12.071 -1.454 -4.360 1.00 97.56 198 HIS A N 1
ATOM 1561 C CA . HIS A 1 198 ? 12.443 -0.577 -3.253 1.00 97.56 198 HIS A CA 1
ATOM 1562 C C . HIS A 1 198 ? 12.375 0.906 -3.616 1.00 97.56 198 HIS A C 1
ATOM 1564 O O . HIS A 1 198 ? 12.334 1.295 -4.782 1.00 97.56 198 HIS A O 1
ATOM 1570 N N . GLY A 1 199 ? 12.365 1.738 -2.581 1.00 95.12 199 GLY A N 1
ATOM 1571 C CA . GLY A 1 199 ? 12.389 3.188 -2.686 1.00 95.12 199 GLY A CA 1
ATOM 1572 C C . GLY A 1 199 ? 13.793 3.770 -2.596 1.00 95.12 199 GLY A C 1
ATOM 1573 O O . GLY A 1 199 ? 14.799 3.102 -2.836 1.00 95.12 199 GLY A O 1
ATOM 1574 N N . TRP A 1 200 ? 13.854 5.053 -2.244 1.00 93.19 200 TRP A N 1
ATOM 1575 C CA . TRP A 1 200 ? 15.103 5.801 -2.171 1.00 93.19 200 TRP A CA 1
ATOM 1576 C C . TRP A 1 200 ? 16.047 5.219 -1.113 1.00 93.19 200 TRP A C 1
ATOM 1578 O O . TRP A 1 200 ? 15.758 5.283 0.081 1.00 93.19 200 TRP A O 1
ATOM 1588 N N . ASN A 1 201 ? 17.175 4.662 -1.564 1.00 88.19 201 ASN A N 1
ATOM 1589 C CA . ASN A 1 201 ? 18.209 4.061 -0.715 1.00 88.19 201 ASN A CA 1
ATOM 1590 C C . ASN A 1 201 ? 17.649 3.036 0.302 1.00 88.19 201 ASN A C 1
ATOM 1592 O O . ASN A 1 201 ? 18.171 2.920 1.411 1.00 88.19 201 ASN A O 1
ATOM 1596 N N . SER A 1 202 ? 16.572 2.321 -0.060 1.00 84.69 202 SER A N 1
ATOM 1597 C CA . SER A 1 202 ? 15.866 1.366 0.810 1.00 84.69 202 SER A CA 1
ATOM 1598 C C . SER A 1 202 ? 15.928 -0.088 0.320 1.00 84.69 202 SER A C 1
ATOM 1600 O O . SER A 1 202 ? 15.018 -0.881 0.561 1.00 84.69 202 SER A O 1
ATOM 1602 N N . ASP A 1 203 ? 17.043 -0.456 -0.308 1.00 80.75 203 ASP A N 1
ATOM 1603 C CA . ASP A 1 203 ? 17.420 -1.799 -0.777 1.00 80.75 203 ASP A CA 1
ATOM 1604 C C . ASP A 1 203 ? 17.854 -2.756 0.356 1.00 80.75 203 ASP A C 1
ATOM 1606 O O . ASP A 1 203 ? 18.640 -3.673 0.135 1.00 80.75 203 ASP A O 1
ATOM 1610 N N . GLY A 1 204 ? 17.368 -2.525 1.582 1.00 83.50 204 GLY A N 1
ATOM 1611 C CA . GLY A 1 204 ? 17.698 -3.320 2.769 1.00 83.50 204 GLY A CA 1
ATOM 1612 C C . GLY A 1 204 ? 17.082 -4.725 2.758 1.00 83.50 204 GLY A C 1
ATOM 1613 O O . GLY A 1 204 ? 16.773 -5.288 1.716 1.00 83.50 204 GLY A O 1
ATOM 1614 N N . GLU A 1 205 ? 16.859 -5.309 3.934 1.00 92.50 205 GLU A N 1
ATOM 1615 C CA . GLU A 1 205 ? 16.451 -6.722 4.048 1.00 92.50 205 GLU A CA 1
ATOM 1616 C C . GLU A 1 205 ? 14.995 -7.011 3.645 1.00 92.50 205 GLU A C 1
ATOM 1618 O O . GLU A 1 205 ? 14.653 -8.144 3.303 1.00 92.50 205 GLU A O 1
ATOM 1623 N N . TRP A 1 206 ? 14.116 -6.004 3.663 1.00 95.50 206 TRP A N 1
ATOM 1624 C CA . TRP A 1 206 ? 12.673 -6.210 3.505 1.00 95.50 206 TRP A CA 1
ATOM 1625 C C . TRP A 1 206 ? 12.244 -6.901 2.192 1.00 95.50 206 TRP A C 1
ATOM 1627 O O . TRP A 1 206 ? 11.342 -7.738 2.278 1.00 95.50 206 TRP A O 1
ATOM 1637 N N . PRO A 1 207 ? 12.847 -6.661 1.000 1.00 96.31 207 PRO A N 1
ATOM 1638 C CA . PRO A 1 207 ? 12.449 -7.370 -0.217 1.00 96.31 207 PRO A CA 1
ATOM 1639 C C . PRO A 1 207 ? 12.760 -8.863 -0.107 1.00 96.31 207 PRO A C 1
ATOM 1641 O O . PRO A 1 207 ? 12.002 -9.699 -0.587 1.00 96.31 207 PRO A O 1
ATOM 1644 N N . GLN A 1 208 ? 13.859 -9.211 0.565 1.00 95.00 208 GLN A N 1
ATOM 1645 C CA . GLN A 1 208 ? 14.267 -10.593 0.777 1.00 95.00 208 GLN A CA 1
ATOM 1646 C C . GLN A 1 208 ? 13.368 -11.291 1.810 1.00 95.00 208 GLN A C 1
ATOM 1648 O O . GLN A 1 208 ? 13.002 -12.450 1.610 1.00 95.00 208 GLN A O 1
ATOM 1653 N N . LEU A 1 209 ? 12.951 -10.584 2.866 1.00 96.25 209 LEU A N 1
ATOM 1654 C CA . LEU A 1 209 ? 11.944 -11.075 3.812 1.00 96.25 209 LEU A CA 1
ATOM 1655 C C . LEU A 1 209 ? 10.599 -11.318 3.115 1.00 96.25 209 LEU A C 1
ATOM 1657 O O . LEU A 1 209 ? 10.032 -12.400 3.242 1.00 96.25 209 LEU A O 1
ATOM 1661 N N . LEU A 1 210 ? 10.124 -10.353 2.322 1.00 97.19 210 LEU A N 1
ATOM 1662 C CA . LEU A 1 210 ? 8.873 -10.486 1.578 1.00 97.19 210 LEU A CA 1
ATOM 1663 C C . LEU A 1 210 ? 8.933 -11.623 0.559 1.00 97.19 210 LEU A C 1
ATOM 1665 O O . LEU A 1 210 ? 8.003 -12.419 0.493 1.00 97.19 210 LEU A O 1
ATOM 1669 N N . LYS A 1 211 ? 10.032 -11.745 -0.194 1.00 95.88 211 LYS A N 1
ATOM 1670 C CA . LYS A 1 211 ? 10.253 -12.868 -1.112 1.00 95.88 211 LYS A CA 1
ATOM 1671 C C . LYS A 1 211 ? 10.068 -14.205 -0.403 1.00 95.88 211 LYS A C 1
ATOM 1673 O O . LYS A 1 211 ? 9.351 -15.065 -0.903 1.00 95.88 211 LYS A O 1
ATOM 1678 N N . ASN A 1 212 ? 10.716 -14.373 0.748 1.00 94.31 212 ASN A N 1
ATOM 1679 C CA . ASN A 1 212 ? 10.665 -15.622 1.495 1.00 94.31 212 ASN A CA 1
ATOM 1680 C C . ASN A 1 212 ? 9.240 -15.945 1.954 1.00 94.31 212 ASN A C 1
ATOM 1682 O O . ASN A 1 212 ? 8.810 -17.085 1.812 1.00 94.31 212 ASN A O 1
ATOM 1686 N N . GLU A 1 213 ? 8.494 -14.961 2.460 1.00 95.75 213 GLU A N 1
ATOM 1687 C CA . GLU A 1 213 ? 7.100 -15.181 2.862 1.00 95.75 213 GLU A CA 1
ATOM 1688 C C . GLU A 1 213 ? 6.183 -15.459 1.660 1.00 95.75 213 GLU A C 1
ATOM 1690 O O . GLU A 1 213 ? 5.360 -16.367 1.731 1.00 95.75 213 GLU A O 1
ATOM 1695 N N . LEU A 1 214 ? 6.366 -14.772 0.525 1.00 95.69 214 LEU A N 1
ATOM 1696 C CA . LEU A 1 214 ? 5.606 -15.039 -0.706 1.00 95.69 214 LEU A CA 1
ATOM 1697 C C . LEU A 1 214 ? 5.830 -16.467 -1.214 1.00 95.69 214 LEU A C 1
ATOM 1699 O O . LEU A 1 214 ? 4.874 -17.158 -1.547 1.00 95.69 214 LEU A O 1
ATOM 1703 N N . MET A 1 215 ? 7.080 -16.935 -1.217 1.00 92.50 215 MET A N 1
ATOM 1704 C CA . MET A 1 215 ? 7.420 -18.292 -1.658 1.00 92.50 215 MET A CA 1
ATOM 1705 C C . MET A 1 215 ? 6.937 -19.383 -0.701 1.00 92.50 215 MET A C 1
ATOM 1707 O O . MET A 1 215 ? 6.660 -20.500 -1.135 1.00 92.50 215 MET A O 1
ATOM 1711 N N . LYS A 1 216 ? 6.822 -19.075 0.597 1.00 93.06 216 LYS A N 1
ATOM 1712 C CA . LYS A 1 216 ? 6.169 -19.967 1.564 1.00 93.06 216 LYS A CA 1
ATOM 1713 C C . LYS A 1 216 ? 4.660 -20.029 1.331 1.00 93.06 216 LYS A C 1
ATOM 1715 O O . LYS A 1 216 ? 4.091 -21.112 1.420 1.00 93.06 216 LYS A O 1
ATOM 1720 N N . ALA A 1 217 ? 4.031 -18.887 1.050 1.00 93.00 217 ALA A N 1
ATOM 1721 C CA . ALA A 1 217 ? 2.586 -18.785 0.866 1.00 93.00 217 ALA A CA 1
ATOM 1722 C C . ALA A 1 217 ? 2.102 -19.413 -0.449 1.00 93.00 217 ALA A C 1
ATOM 1724 O O . ALA A 1 217 ? 1.051 -20.049 -0.466 1.00 93.00 217 ALA A O 1
ATOM 1725 N N . ASP A 1 218 ? 2.862 -19.260 -1.534 1.00 90.94 218 ASP A N 1
ATOM 1726 C CA . ASP A 1 218 ? 2.591 -19.894 -2.822 1.00 90.94 218 ASP A CA 1
ATOM 1727 C C . ASP A 1 218 ? 3.899 -20.387 -3.449 1.00 90.94 218 ASP A C 1
ATOM 1729 O O . ASP A 1 218 ? 4.714 -19.617 -3.968 1.00 90.94 218 ASP A O 1
ATOM 1733 N N . ARG A 1 219 ? 4.070 -21.712 -3.432 1.00 86.31 219 ARG A N 1
ATOM 1734 C CA . ARG A 1 219 ? 5.262 -22.382 -3.956 1.00 86.31 219 ARG A CA 1
ATOM 1735 C C . ARG A 1 219 ? 5.372 -22.290 -5.475 1.00 86.31 219 ARG A C 1
ATOM 1737 O O . ARG A 1 219 ? 6.442 -22.548 -5.994 1.00 86.31 219 ARG A O 1
ATOM 1744 N N . THR A 1 220 ? 4.324 -21.916 -6.201 1.00 89.75 220 THR A N 1
ATOM 1745 C CA . THR A 1 220 ? 4.389 -21.749 -7.662 1.00 89.75 220 THR A CA 1
ATOM 1746 C C . THR A 1 220 ? 4.881 -20.364 -8.088 1.00 89.75 220 THR A C 1
ATOM 1748 O O . THR A 1 220 ? 5.093 -20.112 -9.271 1.00 89.75 220 THR A O 1
ATOM 1751 N N . SER A 1 221 ? 5.107 -19.464 -7.129 1.00 91.69 221 SER A N 1
ATOM 1752 C CA . SER A 1 221 ? 5.446 -18.068 -7.386 1.00 91.69 221 SER A CA 1
ATOM 1753 C C . SER A 1 221 ? 6.831 -17.866 -7.994 1.00 91.69 221 SER A C 1
ATOM 1755 O O . SER A 1 221 ? 7.834 -18.442 -7.563 1.00 91.69 221 SER A O 1
ATOM 1757 N N . ASN A 1 222 ? 6.904 -16.902 -8.903 1.00 95.31 222 ASN A N 1
ATOM 1758 C CA . ASN A 1 222 ? 8.138 -16.255 -9.321 1.00 95.31 222 ASN A CA 1
ATOM 1759 C C . ASN A 1 222 ? 8.260 -14.931 -8.573 1.00 95.31 222 ASN A C 1
ATOM 1761 O O . ASN A 1 222 ? 7.313 -14.144 -8.548 1.00 95.31 222 ASN A O 1
ATOM 1765 N N . VAL A 1 223 ? 9.421 -14.653 -7.991 1.00 96.88 223 VAL A N 1
ATOM 1766 C CA . VAL A 1 223 ? 9.680 -13.379 -7.319 1.00 96.88 223 VAL A CA 1
ATOM 1767 C C . VAL A 1 223 ? 10.899 -12.718 -7.938 1.00 96.88 223 VAL A C 1
ATOM 1769 O O . VAL A 1 223 ? 11.968 -13.320 -8.017 1.00 96.88 223 VAL A O 1
ATOM 1772 N N . VAL A 1 224 ? 10.741 -11.469 -8.358 1.00 97.12 224 VAL A N 1
ATOM 1773 C CA . VAL A 1 224 ? 11.789 -10.644 -8.955 1.00 97.12 224 VAL A CA 1
ATOM 1774 C C . VAL A 1 224 ? 12.064 -9.477 -8.021 1.00 97.12 224 VAL A C 1
ATOM 1776 O O . VAL A 1 224 ? 11.193 -8.641 -7.794 1.00 97.12 224 VAL A O 1
ATOM 1779 N N . VAL A 1 225 ? 13.274 -9.401 -7.480 1.00 97.62 225 VAL A N 1
ATOM 1780 C CA . VAL A 1 225 ? 13.724 -8.243 -6.701 1.00 97.62 225 VAL A CA 1
ATOM 1781 C C . VAL A 1 225 ? 14.425 -7.274 -7.644 1.00 97.62 225 VAL A C 1
ATOM 1783 O O . VAL A 1 225 ? 15.442 -7.618 -8.247 1.00 97.62 225 VAL A O 1
ATOM 1786 N N . VAL A 1 226 ? 13.881 -6.064 -7.764 1.00 97.50 226 VAL A N 1
ATOM 1787 C CA . VAL A 1 226 ? 14.449 -4.997 -8.594 1.00 97.50 226 VAL A CA 1
ATOM 1788 C C . VAL A 1 226 ? 15.412 -4.178 -7.750 1.00 97.50 226 VAL A C 1
ATOM 1790 O O . VAL A 1 226 ? 15.002 -3.590 -6.746 1.00 97.50 226 VAL A O 1
ATOM 1793 N N . ARG A 1 227 ? 16.681 -4.118 -8.159 1.00 95.56 227 ARG A N 1
ATOM 1794 C CA . ARG A 1 227 ? 17.691 -3.254 -7.538 1.00 95.56 227 ARG A CA 1
ATOM 1795 C C . ARG A 1 227 ? 18.062 -2.131 -8.487 1.00 95.56 227 ARG A C 1
ATOM 1797 O O . ARG A 1 227 ? 18.412 -2.371 -9.639 1.00 95.56 227 ARG A O 1
ATOM 1804 N N . TRP A 1 228 ? 17.989 -0.905 -7.989 1.00 94.50 228 TRP A N 1
ATOM 1805 C CA . TRP A 1 228 ? 18.332 0.293 -8.746 1.00 94.50 228 TRP A CA 1
ATOM 1806 C C . TRP A 1 228 ? 19.210 1.227 -7.913 1.00 94.50 228 TRP A C 1
ATOM 1808 O O . TRP A 1 228 ? 19.220 1.170 -6.681 1.00 94.50 228 TRP A O 1
ATOM 1818 N N . SER A 1 229 ? 20.011 2.045 -8.596 1.00 83.00 229 SER A N 1
ATOM 1819 C CA . SER A 1 229 ? 21.154 2.709 -7.969 1.00 83.00 229 SER A CA 1
ATOM 1820 C C . SER A 1 229 ? 20.772 3.754 -6.914 1.00 83.00 229 SER A C 1
ATOM 1822 O O . SER A 1 229 ? 19.736 4.425 -6.974 1.00 83.00 229 SER A O 1
ATOM 1824 N N . LYS A 1 230 ? 21.673 3.919 -5.941 1.00 87.50 230 LYS A N 1
ATOM 1825 C CA . LYS A 1 230 ? 21.577 4.950 -4.905 1.00 87.50 230 LYS A CA 1
ATOM 1826 C C . LYS A 1 230 ? 21.928 6.310 -5.493 1.00 87.50 230 LYS A C 1
ATOM 1828 O O . LYS A 1 230 ? 22.888 6.451 -6.243 1.00 87.50 230 LYS A O 1
ATOM 1833 N N . ALA A 1 231 ? 21.172 7.330 -5.113 1.00 89.88 231 ALA A N 1
ATOM 1834 C CA . ALA A 1 231 ? 21.401 8.703 -5.552 1.00 89.88 231 ALA A CA 1
ATOM 1835 C C . ALA A 1 231 ? 20.951 9.695 -4.475 1.00 89.88 231 ALA A C 1
ATOM 1837 O O . ALA A 1 231 ? 20.310 9.313 -3.498 1.00 89.88 231 ALA A O 1
ATOM 1838 N N . MET A 1 232 ? 21.246 10.983 -4.651 1.00 92.38 232 MET A N 1
ATOM 1839 C CA . MET A 1 232 ? 20.560 12.041 -3.897 1.00 92.38 232 MET A CA 1
ATOM 1840 C C . MET A 1 232 ? 19.077 12.081 -4.281 1.00 92.38 232 MET A C 1
ATOM 1842 O O . MET A 1 232 ? 18.740 11.769 -5.420 1.00 92.38 232 MET A O 1
ATOM 1846 N N . TYR A 1 233 ? 18.190 12.478 -3.363 1.00 90.38 233 TYR A N 1
ATOM 1847 C CA . TYR A 1 233 ? 16.737 12.342 -3.556 1.00 90.38 233 TYR A CA 1
ATOM 1848 C C . TYR A 1 233 ? 16.218 12.982 -4.856 1.00 90.38 233 TYR A C 1
ATOM 1850 O O . TYR A 1 233 ? 15.511 12.332 -5.616 1.00 90.38 233 TYR A O 1
ATOM 1858 N N . GLU A 1 234 ? 16.634 14.212 -5.176 1.00 90.12 234 GLU A N 1
ATOM 1859 C CA . GLU A 1 234 ? 16.251 14.892 -6.429 1.00 90.12 234 GLU A CA 1
ATOM 1860 C C . GLU A 1 234 ? 16.655 14.111 -7.682 1.00 90.12 234 GLU A C 1
ATOM 1862 O O . GLU A 1 234 ? 15.890 14.005 -8.642 1.00 90.12 234 GLU A O 1
ATOM 1867 N N . GLN A 1 235 ? 17.861 13.544 -7.664 1.00 93.25 235 GLN A N 1
ATOM 1868 C CA . GLN A 1 235 ? 18.361 12.718 -8.751 1.00 93.25 235 GLN A CA 1
ATOM 1869 C C . GLN A 1 235 ? 17.608 11.385 -8.798 1.00 93.25 235 GLN A C 1
ATOM 1871 O O . GLN A 1 235 ? 17.248 10.933 -9.878 1.00 93.25 235 GLN A O 1
ATOM 1876 N N . ALA A 1 236 ? 17.296 10.787 -7.645 1.00 94.31 236 ALA A N 1
ATOM 1877 C CA . ALA A 1 236 ? 16.497 9.569 -7.556 1.00 94.31 236 ALA A CA 1
ATOM 1878 C C . ALA A 1 236 ? 15.095 9.764 -8.161 1.00 94.31 236 ALA A C 1
ATOM 1880 O O . ALA A 1 236 ? 14.661 8.933 -8.954 1.00 94.31 236 ALA A O 1
ATOM 1881 N N . VAL A 1 237 ? 14.430 10.890 -7.875 1.00 93.00 237 VAL A N 1
ATOM 1882 C CA . VAL A 1 237 ? 13.129 11.263 -8.467 1.00 93.00 237 VAL A CA 1
ATOM 1883 C C . VAL A 1 237 ? 13.211 11.385 -9.993 1.00 93.00 237 VAL A C 1
ATOM 1885 O O . VAL A 1 237 ? 12.273 11.012 -10.689 1.00 93.00 237 VAL A O 1
ATOM 1888 N N . ALA A 1 238 ? 14.321 11.874 -10.548 1.00 92.75 238 ALA A N 1
ATOM 1889 C CA . ALA A 1 238 ? 14.511 11.880 -11.999 1.00 92.75 238 ALA A CA 1
ATOM 1890 C C . ALA A 1 238 ? 14.794 10.467 -12.547 1.00 92.75 238 ALA A C 1
ATOM 1892 O O . ALA A 1 238 ? 14.264 10.080 -13.590 1.00 92.75 238 ALA A O 1
ATOM 1893 N N . ASN A 1 239 ? 15.601 9.685 -11.827 1.00 95.25 239 ASN A N 1
ATOM 1894 C CA . ASN A 1 239 ? 16.074 8.360 -12.224 1.00 95.25 239 ASN A CA 1
ATOM 1895 C C . ASN A 1 239 ? 14.965 7.312 -12.309 1.00 95.25 239 ASN A C 1
ATOM 1897 O O . ASN A 1 239 ? 15.039 6.455 -13.189 1.00 95.25 239 ASN A O 1
ATOM 1901 N N . ILE A 1 240 ? 13.922 7.386 -11.468 1.00 95.75 240 ILE A N 1
ATOM 1902 C CA . ILE A 1 240 ? 12.826 6.401 -11.521 1.00 95.75 240 ILE A CA 1
ATOM 1903 C C . ILE A 1 240 ? 12.169 6.328 -12.898 1.00 95.75 240 ILE A C 1
ATOM 1905 O O . ILE A 1 240 ? 11.615 5.294 -13.240 1.00 95.75 240 ILE A O 1
ATOM 1909 N N . ARG A 1 241 ? 12.257 7.388 -13.714 1.00 94.62 241 ARG A N 1
ATOM 1910 C CA . ARG A 1 241 ? 11.745 7.394 -15.090 1.00 94.62 241 ARG A CA 1
ATOM 1911 C C . ARG A 1 241 ? 12.486 6.385 -15.964 1.00 94.62 241 ARG A C 1
ATOM 1913 O O . ARG A 1 241 ? 11.852 5.652 -16.711 1.00 94.62 241 ARG A O 1
ATOM 1920 N N . VAL A 1 242 ? 13.814 6.343 -15.860 1.00 95.62 242 VAL A N 1
ATOM 1921 C CA . VAL A 1 242 ? 14.665 5.410 -16.616 1.00 95.62 242 VAL A CA 1
ATOM 1922 C C . VAL A 1 242 ? 14.437 3.989 -16.117 1.00 95.62 242 VAL A C 1
ATOM 1924 O O . VAL A 1 242 ? 14.168 3.096 -16.918 1.00 95.62 242 VAL A O 1
ATOM 1927 N N . VAL A 1 243 ? 14.435 3.801 -14.795 1.00 97.12 243 VAL A N 1
ATOM 1928 C CA . VAL A 1 243 ? 14.198 2.487 -14.180 1.00 97.12 243 VAL A CA 1
ATOM 1929 C C . VAL A 1 243 ? 12.802 1.954 -14.520 1.00 97.12 243 VAL A C 1
ATOM 1931 O O . VAL A 1 243 ? 12.649 0.773 -14.808 1.00 97.12 243 VAL A O 1
ATOM 1934 N N . ALA A 1 244 ? 11.784 2.816 -14.569 1.00 97.50 244 ALA A N 1
ATOM 1935 C CA . ALA A 1 244 ? 10.432 2.435 -14.965 1.00 97.50 244 ALA A CA 1
ATOM 1936 C C . ALA A 1 244 ? 10.359 1.931 -16.414 1.00 97.50 244 ALA A C 1
ATOM 1938 O O . ALA A 1 244 ? 9.658 0.955 -16.676 1.00 97.50 244 ALA A O 1
ATOM 1939 N N . ARG A 1 245 ? 11.110 2.533 -17.351 1.00 95.44 245 ARG A N 1
ATOM 1940 C CA . ARG A 1 245 ? 11.193 2.016 -18.731 1.00 95.44 245 ARG A CA 1
ATOM 1941 C C . ARG A 1 245 ? 11.888 0.671 -18.799 1.00 95.44 245 ARG A C 1
ATOM 1943 O O . ARG A 1 245 ? 11.416 -0.213 -19.504 1.00 95.44 245 ARG A O 1
ATOM 1950 N N . GLN A 1 246 ? 12.958 0.497 -18.028 1.00 96.25 246 GLN A N 1
ATOM 1951 C CA . GLN A 1 246 ? 13.648 -0.787 -17.924 1.00 96.25 246 GLN A CA 1
ATOM 1952 C C . GLN A 1 246 ? 12.739 -1.867 -17.334 1.00 96.25 246 GLN A C 1
ATOM 1954 O O . GLN A 1 246 ? 12.698 -2.976 -17.853 1.00 96.25 246 GLN A O 1
ATOM 1959 N N . LEU A 1 247 ? 11.955 -1.537 -16.303 1.00 97.62 247 LEU A N 1
ATOM 1960 C CA . LEU A 1 247 ? 10.979 -2.445 -15.704 1.00 97.62 247 LEU A CA 1
ATOM 1961 C C . LEU A 1 247 ? 9.831 -2.790 -16.668 1.00 97.62 247 LEU A C 1
ATOM 1963 O O . LEU A 1 247 ? 9.424 -3.943 -16.759 1.00 97.62 247 LEU A O 1
ATOM 1967 N N . ALA A 1 248 ? 9.316 -1.824 -17.419 1.00 96.94 248 ALA A N 1
ATOM 1968 C CA . ALA A 1 248 ? 8.295 -2.088 -18.430 1.00 96.94 248 ALA A CA 1
ATOM 1969 C C . ALA A 1 248 ? 8.836 -2.954 -19.582 1.00 96.94 248 ALA A C 1
ATOM 1971 O O . ALA A 1 248 ? 8.168 -3.888 -20.018 1.00 96.94 248 ALA A O 1
ATOM 1972 N N . PHE A 1 249 ? 10.067 -2.694 -20.036 1.00 95.00 249 PHE A N 1
ATOM 1973 C CA . PHE A 1 249 ? 10.748 -3.540 -21.019 1.00 95.00 249 PHE A CA 1
ATOM 1974 C C . PHE A 1 249 ? 10.973 -4.959 -20.481 1.00 95.00 249 PHE A C 1
ATOM 1976 O O . PHE A 1 249 ? 10.766 -5.930 -21.205 1.00 95.00 249 PHE A O 1
ATOM 1983 N N . PHE A 1 250 ? 11.347 -5.093 -19.205 1.00 95.12 250 PHE A N 1
ATOM 1984 C CA . PHE A 1 250 ? 11.460 -6.378 -18.517 1.00 95.12 250 PHE A CA 1
ATOM 1985 C C . PHE A 1 250 ? 10.148 -7.172 -18.581 1.00 95.12 250 PHE A C 1
ATOM 1987 O O . PHE A 1 250 ? 10.144 -8.329 -19.001 1.00 95.12 250 PHE A O 1
ATOM 1994 N N . ILE A 1 251 ? 9.030 -6.538 -18.217 1.00 96.00 251 ILE A N 1
ATOM 1995 C CA . ILE A 1 251 ? 7.692 -7.148 -18.246 1.00 96.00 251 ILE A CA 1
ATOM 1996 C C . ILE A 1 251 ? 7.324 -7.571 -19.673 1.00 96.00 251 ILE A C 1
ATOM 1998 O O . ILE A 1 251 ? 6.927 -8.716 -19.888 1.00 96.00 251 ILE A O 1
ATOM 2002 N N . ASN A 1 252 ? 7.526 -6.683 -20.651 1.00 94.88 252 ASN A N 1
ATOM 2003 C CA . ASN A 1 252 ? 7.302 -6.979 -22.065 1.00 94.88 252 ASN A CA 1
ATOM 2004 C C . ASN A 1 252 ? 8.148 -8.165 -22.547 1.00 94.88 252 ASN A C 1
ATOM 2006 O O . ASN A 1 252 ? 7.636 -9.068 -23.196 1.00 94.88 252 ASN A O 1
ATOM 2010 N N . SER A 1 253 ? 9.426 -8.213 -22.173 1.00 92.38 253 SER A N 1
ATOM 2011 C CA . SER A 1 253 ? 10.332 -9.299 -22.560 1.00 92.38 253 SER A CA 1
ATOM 2012 C C . SER A 1 253 ? 9.875 -10.647 -22.009 1.00 92.38 253 SER A C 1
ATOM 2014 O O . SER A 1 253 ? 9.933 -11.654 -22.711 1.00 92.38 253 SER A O 1
ATOM 2016 N N . LEU A 1 254 ? 9.383 -10.686 -20.767 1.00 91.62 254 LEU A N 1
ATOM 2017 C CA . LEU A 1 254 ? 8.806 -11.903 -20.199 1.00 91.62 254 LEU A CA 1
ATOM 2018 C C . LEU A 1 254 ? 7.513 -12.319 -20.909 1.00 91.62 254 LEU A C 1
ATOM 2020 O O . LEU A 1 254 ? 7.305 -13.510 -21.135 1.00 91.62 254 LEU A O 1
ATOM 2024 N N . GLN A 1 255 ? 6.660 -11.373 -21.293 1.00 91.62 255 GLN A N 1
ATOM 2025 C CA . GLN A 1 255 ? 5.452 -11.693 -22.046 1.00 91.62 255 GLN A CA 1
ATOM 2026 C C . GLN A 1 255 ? 5.778 -12.216 -23.452 1.00 91.62 255 GLN A C 1
ATOM 2028 O O . GLN A 1 255 ? 5.302 -13.283 -23.821 1.00 91.62 255 GLN A O 1
ATOM 2033 N N . GLU A 1 256 ? 6.633 -11.527 -24.205 1.00 91.00 256 GLU A N 1
ATOM 2034 C CA . GLU A 1 256 ? 6.966 -11.884 -25.590 1.00 91.00 256 GLU A CA 1
ATOM 2035 C C . GLU A 1 256 ? 7.787 -13.177 -25.686 1.00 91.00 256 GLU A C 1
ATOM 2037 O O . GLU A 1 256 ? 7.518 -14.031 -26.529 1.00 91.00 256 GLU A O 1
ATOM 2042 N N . VAL A 1 257 ? 8.783 -13.359 -24.811 1.00 89.38 257 VAL A N 1
ATOM 2043 C CA . VAL A 1 257 ? 9.690 -14.517 -24.885 1.00 89.38 257 VAL A CA 1
ATOM 2044 C C . VAL A 1 257 ? 9.106 -15.740 -24.180 1.00 89.38 257 VAL A C 1
ATOM 2046 O O . VAL A 1 257 ? 9.363 -16.867 -24.599 1.00 89.38 257 VAL A O 1
ATOM 2049 N N . ARG A 1 258 ? 8.345 -15.550 -23.093 1.00 88.94 258 ARG A N 1
ATOM 2050 C CA . ARG A 1 258 ? 7.876 -16.649 -22.224 1.00 88.94 258 ARG A CA 1
ATOM 2051 C C . ARG A 1 258 ? 6.372 -16.846 -22.211 1.00 88.94 258 ARG A C 1
ATOM 2053 O O . ARG A 1 258 ? 5.915 -17.779 -21.558 1.00 88.94 258 ARG A O 1
ATOM 2060 N N . ASN A 1 259 ? 5.622 -16.015 -22.932 1.00 89.25 259 ASN A N 1
ATOM 2061 C CA . ASN A 1 259 ? 4.164 -16.058 -22.983 1.00 89.25 259 ASN A CA 1
ATOM 2062 C C . ASN A 1 259 ? 3.511 -15.943 -21.592 1.00 89.25 259 ASN A C 1
ATOM 2064 O O . ASN A 1 259 ? 2.471 -16.545 -21.325 1.00 89.25 259 ASN A O 1
ATOM 2068 N N . ILE A 1 260 ? 4.135 -15.185 -20.682 1.00 91.19 260 ILE A N 1
ATOM 2069 C CA . ILE A 1 260 ? 3.557 -14.903 -19.365 1.00 91.19 260 ILE A CA 1
ATOM 2070 C C . ILE A 1 260 ? 2.404 -13.916 -19.540 1.00 91.19 260 ILE A C 1
ATOM 2072 O O . ILE A 1 260 ? 2.574 -12.833 -20.097 1.00 91.19 260 ILE A O 1
ATOM 2076 N N . SER A 1 261 ? 1.229 -14.282 -19.030 1.00 93.06 261 SER A N 1
ATOM 2077 C CA . SER A 1 261 ? 0.052 -13.416 -19.058 1.00 93.06 261 SER A CA 1
ATOM 2078 C C . SER A 1 261 ? 0.296 -12.112 -18.298 1.00 93.06 261 SER A C 1
ATOM 2080 O O . SER A 1 261 ? 0.822 -12.121 -17.182 1.00 93.06 261 SER A O 1
ATOM 2082 N N . SER A 1 262 ? -0.186 -10.988 -18.839 1.00 92.69 262 SER A N 1
ATOM 2083 C CA . SER A 1 262 ? -0.127 -9.698 -18.139 1.00 92.69 262 SER A CA 1
ATOM 2084 C C . SER A 1 262 ? -0.862 -9.729 -16.785 1.00 92.69 262 SER A C 1
ATOM 2086 O O . SER A 1 262 ? -0.504 -9.011 -15.849 1.00 92.69 262 SER A O 1
ATOM 2088 N N . GLN A 1 263 ? -1.843 -10.631 -16.653 1.00 93.38 263 GLN A N 1
ATOM 2089 C CA . GLN A 1 263 ? -2.617 -10.874 -15.432 1.00 93.38 263 GLN A CA 1
ATOM 2090 C C . GLN A 1 263 ? -1.830 -11.634 -14.345 1.00 93.38 263 GLN A C 1
ATOM 2092 O O . GLN A 1 263 ? -2.309 -11.795 -13.216 1.00 93.38 263 GLN A O 1
ATOM 2097 N N . SER A 1 264 ? -0.619 -12.107 -14.650 1.00 95.44 264 SER A N 1
ATOM 2098 C CA . SER A 1 264 ? 0.269 -12.761 -13.684 1.00 95.44 264 SER A CA 1
ATOM 2099 C C . SER A 1 264 ? 1.156 -11.778 -12.917 1.00 95.44 264 SER A C 1
ATOM 2101 O O . SER A 1 264 ? 1.680 -12.156 -11.870 1.00 95.44 264 SER A O 1
ATOM 2103 N N . PHE A 1 265 ? 1.306 -10.532 -13.381 1.00 97.88 265 PHE A N 1
ATOM 2104 C CA . PHE A 1 265 ? 2.196 -9.554 -12.750 1.00 97.88 265 PHE A CA 1
ATOM 2105 C C . PHE A 1 265 ? 1.536 -8.821 -11.579 1.00 97.88 265 PHE A C 1
ATOM 2107 O O . PHE A 1 265 ? 0.496 -8.174 -11.732 1.00 97.88 265 PHE A O 1
ATOM 2114 N N . HIS A 1 266 ? 2.196 -8.869 -10.421 1.00 98.56 266 HIS A N 1
ATOM 2115 C CA . HIS A 1 266 ? 1.870 -8.064 -9.245 1.00 98.56 266 HIS A CA 1
ATOM 2116 C C . HIS A 1 266 ? 3.119 -7.317 -8.775 1.00 98.56 266 HIS A C 1
ATOM 2118 O O . HIS A 1 266 ? 4.074 -7.910 -8.278 1.00 98.56 266 HIS A O 1
ATOM 2124 N N . LEU A 1 267 ? 3.112 -5.999 -8.941 1.00 98.81 267 LEU A N 1
ATOM 2125 C CA . LEU A 1 267 ? 4.193 -5.121 -8.501 1.00 98.81 267 LEU A CA 1
ATOM 2126 C C . LEU A 1 267 ? 3.926 -4.681 -7.054 1.00 98.81 267 LEU A C 1
ATOM 2128 O O . LEU A 1 267 ? 2.854 -4.161 -6.758 1.00 98.81 267 LEU A O 1
ATOM 2132 N N . ILE A 1 268 ? 4.888 -4.875 -6.151 1.00 98.88 268 ILE A N 1
ATOM 2133 C CA . ILE A 1 268 ? 4.800 -4.493 -4.734 1.00 98.88 268 ILE A CA 1
ATOM 2134 C C . ILE A 1 268 ? 5.924 -3.505 -4.438 1.00 98.88 268 ILE A C 1
ATOM 2136 O O . ILE A 1 268 ? 7.108 -3.854 -4.465 1.00 98.88 268 ILE A O 1
ATOM 2140 N N . CYS A 1 269 ? 5.555 -2.250 -4.196 1.00 98.62 269 CYS A N 1
ATOM 2141 C CA . CYS A 1 269 ? 6.472 -1.140 -4.404 1.00 98.62 269 CYS A CA 1
ATOM 2142 C C . CYS A 1 269 ? 6.446 -0.152 -3.242 1.00 98.62 269 CYS A C 1
ATOM 2144 O O . CYS A 1 269 ? 5.397 0.391 -2.906 1.00 98.62 269 CYS A O 1
ATOM 2146 N N . HIS A 1 270 ? 7.604 0.102 -2.632 1.00 98.31 270 HIS A N 1
ATOM 2147 C CA . HIS A 1 270 ? 7.722 0.934 -1.431 1.00 98.31 270 HIS A CA 1
ATOM 2148 C C . HIS A 1 270 ? 8.212 2.348 -1.738 1.00 98.31 270 HIS A C 1
ATOM 2150 O O . HIS A 1 270 ? 9.142 2.528 -2.526 1.00 98.31 270 HIS A O 1
ATOM 2156 N N . SER A 1 271 ? 7.650 3.353 -1.057 1.00 96.69 271 SER A N 1
ATOM 2157 C CA . SER A 1 271 ? 8.163 4.728 -1.066 1.00 96.69 271 SER A CA 1
ATOM 2158 C C . SER A 1 271 ? 8.253 5.305 -2.489 1.00 96.69 271 SER A C 1
ATOM 2160 O O . SER A 1 271 ? 7.269 5.302 -3.226 1.00 96.69 271 SER A O 1
ATOM 2162 N N . LEU A 1 272 ? 9.426 5.788 -2.908 1.00 96.94 272 LEU A N 1
ATOM 2163 C CA . LEU A 1 272 ? 9.680 6.273 -4.268 1.00 96.94 272 LEU A CA 1
ATOM 2164 C C . LEU A 1 272 ? 9.502 5.171 -5.336 1.00 96.94 272 LEU A C 1
ATOM 2166 O O . LEU A 1 272 ? 9.135 5.460 -6.474 1.00 96.94 272 LEU A O 1
ATOM 2170 N N . GLY A 1 273 ? 9.684 3.904 -4.952 1.00 98.06 273 GLY A N 1
ATOM 2171 C CA . GLY A 1 273 ? 9.427 2.741 -5.797 1.00 98.06 273 GLY A CA 1
ATOM 2172 C C . GLY A 1 273 ? 7.953 2.598 -6.177 1.00 98.06 273 GLY A C 1
ATOM 2173 O O . GLY A 1 273 ? 7.657 2.116 -7.264 1.00 98.06 273 GLY A O 1
ATOM 2174 N N . ALA A 1 274 ? 7.013 3.076 -5.351 1.00 98.50 274 ALA A N 1
ATOM 2175 C CA . ALA A 1 274 ? 5.590 3.070 -5.704 1.00 98.50 274 ALA A CA 1
ATOM 2176 C C . ALA A 1 274 ? 5.316 3.897 -6.969 1.00 98.50 274 ALA A C 1
ATOM 2178 O O . ALA A 1 274 ? 4.611 3.448 -7.868 1.00 98.50 274 ALA A O 1
ATOM 2179 N N . HIS A 1 275 ? 5.933 5.076 -7.077 1.00 98.19 275 HIS A N 1
ATOM 2180 C CA . HIS A 1 275 ? 5.818 5.929 -8.262 1.00 98.19 275 HIS A CA 1
ATOM 2181 C C . HIS A 1 275 ? 6.560 5.362 -9.465 1.00 98.19 275 HIS A C 1
ATOM 2183 O O . HIS A 1 275 ? 6.057 5.460 -10.578 1.00 98.19 275 HIS A O 1
ATOM 2189 N N . LEU A 1 276 ? 7.712 4.725 -9.247 1.00 98.00 276 LEU A N 1
ATOM 2190 C CA . LEU A 1 276 ? 8.413 3.971 -10.286 1.00 98.00 276 LEU A CA 1
ATOM 2191 C C . LEU A 1 276 ? 7.487 2.912 -10.902 1.00 98.00 276 LEU A C 1
ATOM 2193 O O . LEU A 1 276 ? 7.360 2.854 -12.121 1.00 98.00 276 LEU A O 1
ATOM 2197 N N . CYS A 1 277 ? 6.794 2.128 -10.072 1.00 98.69 277 CYS A N 1
ATOM 2198 C CA . CYS A 1 277 ? 5.853 1.109 -10.535 1.00 98.69 277 CYS A CA 1
ATOM 2199 C C . CYS A 1 277 ? 4.643 1.692 -11.266 1.00 98.69 277 CYS A C 1
ATOM 2201 O O . CYS A 1 277 ? 4.239 1.126 -12.276 1.00 98.69 277 CYS A O 1
ATOM 2203 N N . GLY A 1 278 ? 4.111 2.829 -10.807 1.00 98.44 278 GLY A N 1
ATOM 2204 C CA . GLY A 1 278 ? 3.054 3.546 -11.526 1.00 98.44 278 GLY A CA 1
ATOM 2205 C C . GLY A 1 278 ? 3.498 3.979 -12.925 1.00 98.44 278 GLY A C 1
ATOM 2206 O O . GLY A 1 278 ? 2.912 3.581 -13.928 1.00 98.44 278 GLY A O 1
ATOM 2207 N N . ILE A 1 279 ? 4.642 4.666 -13.013 1.00 98.00 279 ILE A N 1
ATOM 2208 C CA . ILE A 1 279 ? 5.236 5.085 -14.293 1.00 98.00 279 ILE A CA 1
ATOM 2209 C C . ILE A 1 279 ? 5.507 3.869 -15.198 1.00 98.00 279 ILE A C 1
ATOM 2211 O O . ILE A 1 279 ? 5.282 3.942 -16.407 1.00 98.00 279 ILE A O 1
ATOM 2215 N N . ALA A 1 280 ? 5.962 2.746 -14.633 1.00 98.56 280 ALA A N 1
ATOM 2216 C CA . ALA A 1 280 ? 6.174 1.508 -15.378 1.00 98.56 280 ALA A CA 1
ATOM 2217 C C . ALA A 1 280 ? 4.854 0.914 -15.893 1.00 98.56 280 ALA A C 1
ATOM 2219 O O . ALA A 1 280 ? 4.820 0.441 -17.026 1.00 98.56 280 ALA A O 1
ATOM 2220 N N . GLY A 1 281 ? 3.774 0.971 -15.109 1.00 98.31 281 GLY A N 1
ATOM 2221 C CA . GLY A 1 281 ? 2.428 0.557 -15.513 1.00 98.31 281 GLY A CA 1
ATOM 2222 C C . GLY A 1 281 ? 1.887 1.393 -16.670 1.00 98.31 281 GLY A C 1
ATOM 2223 O O . GLY A 1 281 ? 1.587 0.844 -17.733 1.00 98.31 281 GLY A O 1
ATOM 2224 N N . THR A 1 282 ? 1.897 2.723 -16.524 1.00 97.00 282 THR A N 1
ATOM 2225 C CA . THR A 1 282 ? 1.554 3.665 -17.603 1.00 97.00 282 THR A CA 1
ATOM 2226 C C . THR A 1 282 ? 2.365 3.377 -18.875 1.00 97.00 282 THR A C 1
ATOM 2228 O O . THR A 1 282 ? 1.800 3.271 -19.966 1.00 97.00 282 THR A O 1
ATOM 2231 N N . TYR A 1 283 ? 3.690 3.215 -18.767 1.00 96.06 283 TYR A N 1
ATOM 2232 C CA . TYR A 1 283 ? 4.538 2.966 -19.938 1.00 96.06 283 TYR A CA 1
ATOM 2233 C C . TYR A 1 283 ? 4.278 1.591 -20.566 1.00 96.06 283 TYR A C 1
ATOM 2235 O O . TYR A 1 283 ? 4.215 1.484 -21.789 1.00 96.06 283 TYR A O 1
ATOM 2243 N N . SER A 1 284 ? 4.059 0.554 -19.752 1.00 97.12 284 SER A N 1
ATOM 2244 C CA . SER A 1 284 ? 3.717 -0.795 -20.224 1.00 97.12 284 SER A CA 1
ATOM 2245 C C . SER A 1 284 ? 2.442 -0.784 -21.067 1.00 97.12 284 SER A C 1
ATOM 2247 O O . SER A 1 284 ? 2.399 -1.384 -22.142 1.00 97.12 284 SER A O 1
ATOM 2249 N N . GLN A 1 285 ? 1.434 -0.025 -20.636 1.00 95.69 285 GLN A N 1
ATOM 2250 C CA . GLN A 1 285 ? 0.199 0.138 -21.392 1.00 95.69 285 GLN A CA 1
ATOM 2251 C C . GLN A 1 285 ? 0.428 0.927 -22.688 1.00 95.69 285 GLN A C 1
ATOM 2253 O O . GLN A 1 285 ? 0.023 0.480 -23.758 1.00 95.69 285 GLN A O 1
ATOM 2258 N N . GLN A 1 286 ? 1.096 2.079 -22.619 1.00 93.50 286 GLN A N 1
ATOM 2259 C CA . GLN A 1 286 ? 1.266 2.970 -23.774 1.00 93.50 286 GLN A CA 1
ATOM 2260 C C . GLN A 1 286 ? 2.187 2.398 -24.859 1.00 93.50 286 GLN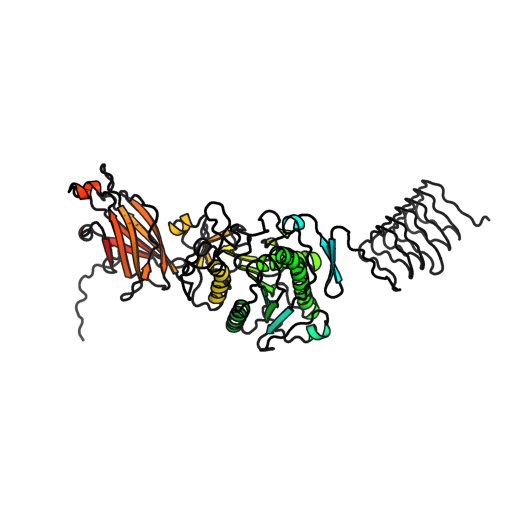 A C 1
ATOM 2262 O O . GLN A 1 286 ? 1.917 2.569 -26.048 1.00 93.50 286 GLN A O 1
ATOM 2267 N N . ARG A 1 287 ? 3.287 1.748 -24.463 1.00 94.44 287 ARG A N 1
ATOM 2268 C CA . ARG A 1 287 ? 4.334 1.273 -25.378 1.00 94.44 287 ARG A CA 1
ATOM 2269 C C . ARG A 1 287 ? 4.087 -0.148 -25.870 1.00 94.44 287 ARG A C 1
ATOM 2271 O O . ARG A 1 287 ? 4.341 -0.419 -27.045 1.00 94.44 287 ARG A O 1
ATOM 2278 N N . TYR A 1 288 ? 3.626 -1.024 -24.979 1.00 94.88 288 TYR A N 1
ATOM 2279 C CA . TYR A 1 288 ? 3.537 -2.466 -25.221 1.00 94.88 288 TYR A CA 1
ATOM 2280 C C . TYR A 1 288 ? 2.097 -2.994 -25.212 1.00 94.88 288 TYR A C 1
ATOM 2282 O O . TYR A 1 288 ? 1.881 -4.168 -25.486 1.00 94.88 288 TYR A O 1
ATOM 2290 N N . ASN A 1 289 ? 1.097 -2.143 -24.940 1.00 95.56 289 ASN A N 1
ATOM 2291 C CA . ASN A 1 289 ? -0.303 -2.554 -24.794 1.00 95.56 289 ASN A CA 1
ATOM 2292 C C . ASN A 1 289 ? -0.497 -3.627 -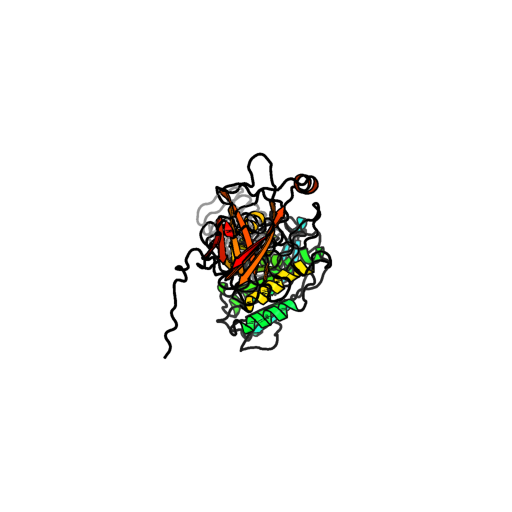23.700 1.00 95.56 289 ASN A C 1
ATOM 2294 O O . ASN A 1 289 ? -1.317 -4.536 -23.828 1.00 95.56 289 ASN A O 1
ATOM 2298 N N . ILE A 1 290 ? 0.275 -3.513 -22.615 1.00 96.88 290 ILE A N 1
ATOM 2299 C CA . ILE A 1 290 ? 0.245 -4.423 -21.468 1.00 96.88 290 ILE A CA 1
ATOM 2300 C C . ILE A 1 290 ? -0.445 -3.721 -20.304 1.00 96.88 290 ILE A C 1
ATOM 2302 O O . ILE A 1 290 ? 0.061 -2.732 -19.776 1.00 96.88 290 ILE A O 1
ATOM 2306 N N . THR A 1 291 ? -1.577 -4.262 -19.858 1.00 97.44 291 THR A N 1
ATOM 2307 C CA . THR A 1 291 ? -2.209 -3.849 -18.599 1.00 97.44 291 THR A CA 1
ATOM 2308 C C . THR A 1 291 ? -1.813 -4.821 -17.495 1.00 97.44 291 THR A C 1
ATOM 2310 O O . THR A 1 291 ? -2.117 -6.016 -17.571 1.00 97.44 291 THR A O 1
ATOM 2313 N N . LEU A 1 292 ? -1.112 -4.298 -16.487 1.00 98.00 292 LEU A N 1
ATOM 2314 C CA . LEU A 1 292 ? -0.672 -5.053 -15.315 1.00 98.00 292 LEU A CA 1
ATOM 2315 C C . LEU A 1 292 ? -1.869 -5.459 -14.456 1.00 98.00 292 LEU A C 1
ATOM 2317 O O . LEU A 1 292 ? -2.813 -4.686 -14.309 1.00 98.00 292 LEU A O 1
ATOM 2321 N N . ALA A 1 293 ? -1.804 -6.640 -13.842 1.00 98.19 293 ALA A N 1
ATOM 2322 C CA . ALA A 1 293 ? -2.886 -7.133 -12.993 1.00 98.19 293 ALA A CA 1
ATOM 2323 C C . ALA A 1 293 ? -3.054 -6.278 -11.730 1.00 98.19 293 ALA A C 1
ATOM 2325 O O . ALA A 1 293 ? -4.162 -5.864 -11.392 1.00 98.19 293 ALA A O 1
ATOM 2326 N N . ARG A 1 294 ? -1.947 -6.033 -11.015 1.00 98.62 294 ARG A N 1
ATOM 2327 C CA . ARG A 1 294 ? -1.984 -5.348 -9.722 1.00 98.62 294 ARG A CA 1
ATOM 2328 C C . ARG A 1 294 ? -0.713 -4.562 -9.421 1.00 98.62 294 ARG A C 1
ATOM 2330 O O . ARG A 1 294 ? 0.391 -5.072 -9.611 1.00 98.62 294 ARG A O 1
ATOM 2337 N N . ILE A 1 295 ? -0.873 -3.368 -8.855 1.00 98.94 295 ILE A N 1
ATOM 2338 C CA . ILE A 1 295 ? 0.203 -2.622 -8.191 1.00 98.94 295 ILE A CA 1
ATOM 2339 C C . ILE A 1 295 ? -0.198 -2.363 -6.735 1.00 98.94 295 ILE A C 1
ATOM 2341 O O . ILE A 1 295 ? -1.233 -1.761 -6.475 1.00 98.94 295 ILE A O 1
ATOM 2345 N N . SER A 1 296 ? 0.640 -2.771 -5.784 1.00 98.94 296 SER A N 1
ATOM 2346 C CA . SER A 1 296 ? 0.495 -2.409 -4.373 1.00 98.94 296 SER A CA 1
ATOM 2347 C C . SER A 1 296 ? 1.512 -1.335 -3.990 1.00 98.94 296 SER A C 1
ATOM 2349 O O . SER A 1 296 ? 2.722 -1.579 -4.003 1.00 98.94 296 SER A O 1
ATOM 2351 N N . GLY A 1 297 ? 1.026 -0.144 -3.641 1.00 98.75 297 GLY A N 1
ATOM 2352 C CA . GLY A 1 297 ? 1.838 0.979 -3.173 1.00 98.75 297 GLY A CA 1
ATOM 2353 C C . GLY A 1 297 ? 2.017 0.954 -1.655 1.00 98.75 297 GLY A C 1
ATOM 2354 O O . GLY A 1 297 ? 1.057 1.095 -0.906 1.00 98.75 297 GLY A O 1
ATOM 2355 N N . LEU A 1 298 ? 3.249 0.807 -1.178 1.00 98.69 298 LEU A N 1
ATOM 2356 C CA . LEU A 1 298 ? 3.576 0.761 0.247 1.00 98.69 298 LEU A CA 1
ATOM 2357 C C . LEU A 1 298 ? 4.162 2.107 0.679 1.00 98.69 298 LEU A C 1
ATOM 2359 O O . LEU A 1 298 ? 5.320 2.411 0.398 1.00 98.69 298 LEU A O 1
ATOM 2363 N N . ASP A 1 299 ? 3.338 2.914 1.338 1.00 97.81 299 ASP A N 1
ATOM 2364 C CA . ASP A 1 299 ? 3.594 4.289 1.778 1.00 97.81 299 ASP A CA 1
ATOM 2365 C C . ASP A 1 299 ? 4.273 5.162 0.698 1.00 97.81 299 ASP A C 1
ATOM 2367 O O . ASP A 1 299 ? 5.422 5.581 0.874 1.00 97.81 299 ASP A O 1
ATOM 2371 N N . PRO A 1 300 ? 3.604 5.416 -0.451 1.00 97.69 300 PRO A N 1
ATOM 2372 C CA . PRO A 1 300 ? 4.181 6.143 -1.589 1.00 97.69 300 PRO A CA 1
ATOM 2373 C C . PRO A 1 300 ? 4.737 7.515 -1.194 1.00 97.69 300 PRO A C 1
ATOM 2375 O O . PRO A 1 300 ? 4.124 8.217 -0.395 1.00 97.69 300 PRO A O 1
ATOM 2378 N N . ALA A 1 301 ? 5.880 7.922 -1.749 1.00 93.69 301 ALA A N 1
ATOM 2379 C CA . ALA A 1 301 ? 6.585 9.122 -1.294 1.00 93.69 301 ALA A CA 1
ATOM 2380 C C . ALA A 1 301 ? 5.833 10.443 -1.587 1.00 93.69 301 ALA A C 1
ATOM 2382 O O . ALA A 1 301 ? 5.438 10.727 -2.709 1.00 93.69 301 ALA A O 1
ATOM 2383 N N . GLN A 1 302 ? 5.697 11.324 -0.594 1.00 89.06 302 GLN A N 1
ATOM 2384 C CA . GLN A 1 302 ? 5.023 12.618 -0.766 1.00 89.06 302 GLN A CA 1
ATOM 2385 C C . GLN A 1 302 ? 5.890 13.665 -1.470 1.00 89.06 302 GLN A C 1
ATOM 2387 O O . GLN A 1 302 ? 5.377 14.488 -2.230 1.00 89.06 302 GLN A O 1
ATOM 2392 N N . TRP A 1 303 ? 7.182 13.727 -1.146 1.00 82.81 303 TRP A N 1
ATOM 2393 C CA . TRP A 1 303 ? 8.039 14.809 -1.624 1.00 82.81 303 TRP A CA 1
ATOM 2394 C C . TRP A 1 303 ? 8.232 14.733 -3.134 1.00 82.81 303 TRP A C 1
ATOM 2396 O O . TRP A 1 303 ? 8.432 13.667 -3.693 1.00 82.81 303 TRP A O 1
ATOM 2406 N N . ARG A 1 304 ? 8.153 15.892 -3.791 1.00 80.44 304 ARG A N 1
ATOM 2407 C CA . ARG A 1 304 ? 8.135 16.049 -5.253 1.00 80.44 304 ARG A CA 1
ATOM 2408 C C . ARG A 1 304 ? 6.929 15.464 -5.974 1.00 80.44 304 ARG A C 1
ATOM 2410 O O . ARG A 1 304 ? 6.719 15.887 -7.096 1.00 80.44 304 ARG A O 1
ATOM 2417 N N . HIS A 1 305 ? 6.077 14.647 -5.367 1.00 78.12 305 HIS A N 1
ATOM 2418 C CA . HIS A 1 305 ? 4.880 14.115 -6.021 1.00 78.12 305 HIS A CA 1
ATOM 2419 C C . HIS A 1 305 ? 3.614 14.855 -5.563 1.00 78.12 305 HIS A C 1
ATOM 2421 O O . HIS A 1 305 ? 3.454 15.210 -4.395 1.00 78.12 305 HIS A O 1
ATOM 2427 N N . THR A 1 306 ? 2.702 15.131 -6.497 1.00 71.06 306 THR A N 1
ATOM 2428 C CA . THR A 1 306 ? 1.402 15.752 -6.206 1.00 71.06 306 THR A CA 1
ATOM 2429 C C . THR A 1 306 ? 0.283 14.973 -6.878 1.00 71.06 306 THR A C 1
ATOM 2431 O O . THR A 1 306 ? 0.474 14.329 -7.909 1.00 71.06 306 THR A O 1
ATOM 2434 N N . THR A 1 307 ? -0.919 15.075 -6.319 1.00 70.81 307 THR A N 1
ATOM 2435 C CA . THR A 1 307 ? -2.112 14.403 -6.846 1.00 70.81 307 THR A CA 1
ATOM 2436 C C . THR A 1 307 ? -2.507 14.850 -8.249 1.00 70.81 307 THR A C 1
ATOM 2438 O O . THR A 1 307 ? -3.105 14.065 -8.976 1.00 70.81 307 THR A O 1
ATOM 2441 N N . ARG A 1 308 ? -2.156 16.072 -8.665 1.00 69.50 308 ARG A N 1
ATOM 2442 C CA . ARG A 1 308 ? -2.587 16.637 -9.955 1.00 69.50 308 ARG A CA 1
ATOM 2443 C C . ARG A 1 308 ? -1.918 15.997 -11.171 1.00 69.50 308 ARG A C 1
ATOM 2445 O O . ARG A 1 308 ? -2.572 15.858 -12.197 1.00 69.50 308 ARG A O 1
ATOM 2452 N N . ASP A 1 309 ? -0.654 15.586 -11.066 1.00 77.75 309 ASP A N 1
ATOM 2453 C CA . ASP A 1 309 ? 0.106 15.135 -12.241 1.00 77.75 309 ASP A CA 1
ATOM 2454 C C . ASP A 1 309 ? 0.233 13.608 -12.258 1.00 77.75 309 ASP A C 1
ATOM 2456 O O . ASP A 1 309 ? 1.264 13.051 -11.864 1.00 77.75 309 ASP A O 1
ATOM 2460 N N . ILE A 1 310 ? -0.836 12.947 -12.715 1.00 84.69 310 ILE A N 1
ATOM 2461 C CA . ILE A 1 310 ? -1.004 11.482 -12.709 1.00 84.69 310 ILE A CA 1
ATOM 2462 C C . ILE A 1 310 ? 0.158 10.739 -13.383 1.00 84.69 310 ILE A C 1
ATOM 2464 O O . ILE A 1 310 ? 0.610 9.731 -12.868 1.00 84.69 310 ILE A O 1
ATOM 2468 N N . LEU A 1 311 ? 0.744 11.313 -14.442 1.00 85.38 311 LEU A N 1
ATOM 2469 C CA . LEU A 1 311 ? 1.862 10.718 -15.190 1.00 85.38 311 LEU A CA 1
ATOM 2470 C C . LEU A 1 311 ? 3.150 10.560 -14.371 1.00 85.38 311 LEU A C 1
ATOM 2472 O O . LEU A 1 311 ? 4.062 9.849 -14.775 1.00 85.38 311 LEU A O 1
ATOM 2476 N N . THR A 1 312 ? 3.274 11.289 -13.263 1.00 85.56 312 THR A N 1
ATOM 2477 C CA . THR A 1 312 ? 4.521 11.397 -12.488 1.00 85.56 312 THR A CA 1
ATOM 2478 C C . THR A 1 312 ? 4.462 10.665 -11.152 1.00 85.56 312 THR A C 1
ATOM 2480 O O . THR A 1 312 ? 5.366 10.811 -10.327 1.00 85.56 312 THR A O 1
ATOM 2483 N N . ARG A 1 313 ? 3.376 9.939 -10.890 1.00 92.19 313 ARG A N 1
ATOM 2484 C CA . ARG A 1 313 ? 3.123 9.242 -9.630 1.00 92.19 313 ARG A CA 1
ATOM 2485 C C . ARG A 1 313 ? 2.401 7.923 -9.899 1.00 92.19 313 ARG A C 1
ATOM 2487 O O . ARG A 1 313 ? 2.138 7.589 -11.038 1.00 92.19 313 ARG A O 1
ATOM 2494 N N . LEU A 1 314 ? 2.100 7.212 -8.817 1.00 98.00 314 LEU A N 1
ATOM 2495 C CA . LEU A 1 314 ? 1.205 6.062 -8.851 1.00 98.00 314 LEU A CA 1
ATOM 2496 C C . LEU A 1 314 ? -0.234 6.573 -8.905 1.00 98.00 314 LEU A C 1
ATOM 2498 O O . LEU A 1 314 ? -0.552 7.529 -8.188 1.00 98.00 314 LEU A O 1
ATOM 2502 N N . ASP A 1 315 ? -1.062 5.953 -9.730 1.00 97.31 315 ASP A N 1
ATOM 2503 C CA . ASP A 1 315 ? -2.455 6.286 -9.995 1.00 97.31 315 ASP A CA 1
ATOM 2504 C C . ASP A 1 315 ? -3.290 5.014 -10.241 1.00 97.31 315 ASP A C 1
ATOM 2506 O O . ASP A 1 315 ? -2.741 4.008 -10.698 1.00 97.31 315 ASP A O 1
ATOM 2510 N N . PRO A 1 316 ? -4.618 5.022 -9.996 1.00 97.62 316 PRO A N 1
ATOM 2511 C CA . PRO A 1 316 ? -5.457 3.855 -10.258 1.00 97.62 316 PRO A CA 1
ATOM 2512 C C . PRO A 1 316 ? -5.400 3.377 -11.715 1.00 97.62 316 PRO A C 1
ATOM 2514 O O . PRO A 1 316 ? -5.571 2.190 -11.960 1.00 97.62 316 PRO A O 1
ATOM 2517 N N . SER A 1 317 ? -5.120 4.263 -12.677 1.00 96.62 317 SER A N 1
ATOM 2518 C CA . SER A 1 317 ? -5.014 3.901 -14.097 1.00 96.62 317 SER A CA 1
ATOM 2519 C C . SER A 1 317 ? -3.773 3.073 -14.471 1.00 96.62 317 SER A C 1
ATOM 2521 O O . SER A 1 317 ? -3.744 2.497 -15.557 1.00 96.62 317 SER A O 1
ATOM 2523 N N . ASP A 1 318 ? -2.776 2.954 -13.587 1.00 98.25 318 ASP A N 1
ATOM 2524 C CA . ASP A 1 318 ? -1.501 2.284 -13.892 1.00 98.25 318 ASP A CA 1
ATOM 2525 C C . ASP A 1 318 ? -1.596 0.745 -13.960 1.00 98.25 318 ASP A C 1
ATOM 2527 O O . ASP A 1 318 ? -0.676 0.081 -14.447 1.00 98.25 318 ASP A O 1
ATOM 2531 N N . ALA A 1 319 ? -2.687 0.156 -13.463 1.00 98.44 319 ALA A N 1
ATOM 2532 C CA . ALA A 1 319 ? -2.948 -1.283 -13.489 1.00 98.44 319 ALA A CA 1
ATOM 2533 C C . ALA A 1 319 ? -4.454 -1.577 -13.421 1.00 98.44 319 ALA A C 1
ATOM 2535 O O . ALA A 1 319 ? -5.250 -0.717 -13.058 1.00 98.44 319 ALA A O 1
ATOM 2536 N N . SER A 1 320 ? -4.852 -2.822 -13.698 1.00 98.38 320 SER A N 1
ATOM 2537 C CA . SER A 1 320 ? -6.237 -3.276 -13.501 1.00 98.38 320 SER A CA 1
ATOM 2538 C C . SER A 1 320 ? -6.703 -3.129 -12.050 1.00 98.38 320 SER A C 1
ATOM 2540 O O . SER A 1 320 ? -7.893 -2.954 -11.804 1.00 98.38 320 SER A O 1
ATOM 2542 N N . PHE A 1 321 ? -5.779 -3.199 -11.090 1.00 98.69 321 PHE A N 1
ATOM 2543 C CA . PHE A 1 321 ? -6.061 -2.944 -9.687 1.00 98.69 321 PHE A CA 1
ATOM 2544 C C . PHE A 1 321 ? -4.868 -2.293 -8.985 1.00 98.69 321 PHE A C 1
ATOM 2546 O O . PHE A 1 321 ? -3.717 -2.678 -9.182 1.00 98.69 321 PHE A O 1
ATOM 2553 N N . VAL A 1 322 ? -5.148 -1.312 -8.133 1.00 98.88 322 VAL A N 1
ATOM 2554 C CA . VAL A 1 322 ? -4.135 -0.568 -7.379 1.00 98.88 322 VAL A CA 1
ATOM 2555 C C . VAL A 1 322 ? -4.609 -0.439 -5.945 1.00 98.88 322 VAL A C 1
ATOM 2557 O O . VAL A 1 322 ? -5.677 0.120 -5.705 1.00 98.88 322 VAL A O 1
ATOM 2560 N N . ASP A 1 323 ? -3.831 -0.944 -5.001 1.00 98.88 323 ASP A N 1
ATOM 2561 C CA . ASP A 1 323 ? -4.103 -0.836 -3.571 1.00 98.88 323 ASP A CA 1
ATOM 2562 C C . ASP A 1 323 ? -2.929 -0.180 -2.847 1.00 98.88 323 ASP A C 1
ATOM 2564 O O . ASP A 1 323 ? -1.768 -0.426 -3.171 1.00 98.88 323 ASP A O 1
ATOM 2568 N N . VAL A 1 324 ? -3.214 0.693 -1.883 1.00 98.88 324 VAL A N 1
ATOM 2569 C CA . VAL A 1 324 ? -2.185 1.532 -1.258 1.00 98.88 324 VAL A CA 1
ATOM 2570 C C . VAL A 1 324 ? -2.276 1.453 0.256 1.00 98.88 324 VAL A C 1
ATOM 2572 O O . VAL A 1 324 ? -3.357 1.561 0.822 1.00 98.88 324 VAL A O 1
ATOM 2575 N N . ILE A 1 325 ? -1.142 1.274 0.932 1.00 98.81 325 ILE A N 1
ATOM 2576 C CA . ILE A 1 325 ? -1.049 1.295 2.396 1.00 98.81 3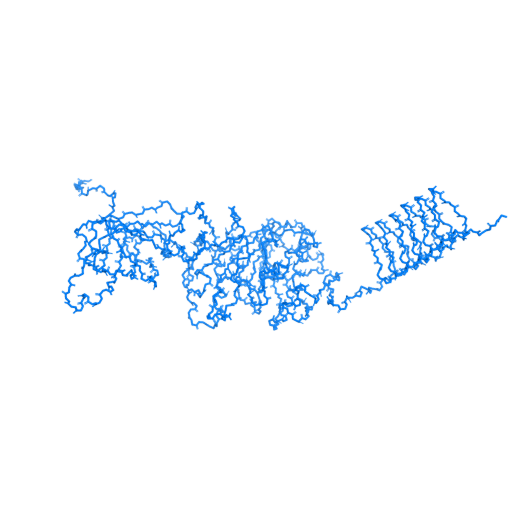25 ILE A CA 1
ATOM 2577 C C . ILE A 1 325 ? -0.319 2.567 2.820 1.00 98.81 325 ILE A C 1
ATOM 2579 O O . ILE A 1 325 ? 0.858 2.737 2.519 1.00 98.81 325 ILE A O 1
ATOM 2583 N N . HIS A 1 326 ? -1.000 3.433 3.560 1.00 98.19 326 HIS A N 1
ATOM 2584 C CA . HIS A 1 326 ? -0.486 4.698 4.072 1.00 98.19 326 HIS A CA 1
ATOM 2585 C C . HIS A 1 326 ? -0.109 4.557 5.546 1.00 98.19 326 HIS A C 1
ATOM 2587 O O . HIS A 1 326 ? -0.976 4.343 6.394 1.00 98.19 326 HIS A O 1
ATOM 2593 N N . THR A 1 327 ? 1.169 4.715 5.881 1.00 96.38 327 THR A N 1
ATOM 2594 C CA . THR A 1 327 ? 1.665 4.540 7.257 1.00 96.38 327 THR A CA 1
ATOM 2595 C C . THR A 1 327 ? 2.413 5.746 7.800 1.00 96.38 327 THR A C 1
ATOM 2597 O O . THR A 1 327 ? 2.668 5.777 9.000 1.00 96.38 327 THR A O 1
ATOM 2600 N N . ASN A 1 328 ? 2.758 6.744 6.982 1.00 92.38 328 ASN A N 1
ATOM 2601 C CA . ASN A 1 328 ? 3.445 7.946 7.454 1.00 92.38 328 ASN A CA 1
ATOM 2602 C C . ASN A 1 328 ? 2.992 9.210 6.711 1.00 92.38 328 ASN A C 1
ATOM 2604 O O . ASN A 1 328 ? 3.764 9.801 5.961 1.00 92.38 328 ASN A O 1
ATOM 2608 N N . VAL A 1 329 ? 1.758 9.657 6.959 1.00 87.94 329 VAL A N 1
ATOM 2609 C CA . VAL A 1 329 ? 1.102 10.753 6.216 1.00 87.94 329 VAL A CA 1
ATOM 2610 C C . VAL A 1 329 ? 0.793 12.004 7.045 1.00 87.94 329 VAL A C 1
ATOM 2612 O O . VAL A 1 329 ? 0.244 12.988 6.535 1.00 87.94 329 VAL A O 1
ATOM 2615 N N . LYS A 1 330 ? 1.098 12.004 8.351 1.00 78.88 330 LYS A N 1
ATOM 2616 C CA . LYS A 1 330 ? 0.753 13.136 9.229 1.00 78.88 330 LYS A CA 1
ATOM 2617 C C . LYS A 1 330 ? 1.679 14.331 9.027 1.00 78.88 330 LYS A C 1
ATOM 2619 O O . LYS A 1 330 ? 2.900 14.232 9.139 1.00 78.88 330 LYS A O 1
ATOM 2624 N N . ARG A 1 331 ? 1.080 15.497 8.784 1.00 65.75 331 ARG A N 1
ATOM 2625 C CA . ARG A 1 331 ? 1.754 16.804 8.809 1.00 65.75 331 ARG A CA 1
ATOM 2626 C C . ARG A 1 331 ? 1.750 17.325 10.246 1.00 65.75 331 ARG A C 1
ATOM 2628 O O . ARG A 1 331 ? 0.725 17.224 10.918 1.00 65.75 331 ARG A O 1
ATOM 2635 N N . LYS A 1 332 ? 2.858 17.895 10.728 1.00 55.41 332 LYS A N 1
ATOM 2636 C CA . LYS A 1 332 ? 2.914 18.528 12.059 1.00 55.41 332 LYS A CA 1
ATOM 2637 C C . LYS A 1 332 ? 3.014 20.041 11.877 1.00 55.41 332 LYS A C 1
ATOM 2639 O O . LYS A 1 332 ? 3.978 20.507 11.284 1.00 55.41 332 LYS A O 1
ATOM 2644 N N . ALA A 1 333 ? 2.019 20.782 12.377 1.00 52.34 333 ALA A N 1
ATOM 2645 C CA . ALA A 1 333 ? 1.951 22.250 12.299 1.00 52.34 333 ALA A CA 1
ATOM 2646 C C . ALA A 1 333 ? 2.148 22.813 10.872 1.00 52.34 333 ALA A C 1
ATOM 2648 O O . ALA A 1 333 ? 2.911 23.747 10.660 1.00 52.34 333 ALA A O 1
ATOM 2649 N N . GLY A 1 334 ? 1.519 22.191 9.868 1.00 50.00 334 GLY A N 1
ATOM 2650 C CA . GLY A 1 334 ? 1.643 22.603 8.461 1.00 50.00 334 GLY A CA 1
ATOM 2651 C C . GLY A 1 334 ? 2.954 22.198 7.770 1.00 50.00 334 GLY A C 1
ATOM 2652 O O . GLY A 1 334 ? 3.016 22.235 6.545 1.00 50.00 334 GLY A O 1
ATOM 2653 N N . ILE A 1 335 ? 3.963 21.727 8.511 1.00 52.19 335 ILE A N 1
ATOM 2654 C CA . ILE A 1 335 ? 5.250 21.272 7.970 1.00 52.19 335 ILE A CA 1
ATOM 2655 C C . ILE A 1 335 ? 5.182 19.767 7.675 1.00 52.19 335 ILE A C 1
ATOM 2657 O O . ILE A 1 335 ? 4.787 18.954 8.523 1.00 52.19 335 ILE A O 1
ATOM 2661 N N . VAL A 1 336 ? 5.572 19.382 6.457 1.00 56.72 336 VAL A N 1
ATOM 2662 C CA . VAL A 1 336 ? 5.712 17.977 6.057 1.00 56.72 336 VAL A CA 1
ATOM 2663 C C . VAL A 1 336 ? 6.906 17.391 6.820 1.00 56.72 336 VAL A C 1
ATOM 2665 O O . VAL A 1 336 ? 8.048 17.759 6.577 1.00 56.72 336 VAL A O 1
ATOM 2668 N N . LYS A 1 337 ? 6.635 16.523 7.799 1.00 62.81 337 LYS A N 1
ATOM 2669 C CA . LYS A 1 337 ? 7.633 15.638 8.437 1.00 62.81 337 LYS A CA 1
ATOM 2670 C C . LYS A 1 337 ? 7.404 14.162 8.071 1.00 62.81 337 LYS A C 1
ATOM 2672 O O . LYS A 1 337 ? 8.128 13.294 8.544 1.00 62.81 337 LYS A O 1
ATOM 2677 N N . SER A 1 338 ? 6.375 13.902 7.270 1.00 77.44 338 SER A N 1
ATOM 2678 C CA . SER A 1 338 ? 5.917 12.596 6.794 1.00 77.44 338 SER A CA 1
ATOM 2679 C C . SER A 1 338 ? 6.516 12.289 5.431 1.00 77.44 338 SER A C 1
ATOM 2681 O O . SER A 1 338 ? 6.487 13.143 4.554 1.00 77.44 338 SER A O 1
ATOM 2683 N N . LEU A 1 339 ? 7.014 11.067 5.254 1.00 86.50 339 LEU A N 1
ATOM 2684 C CA . LEU A 1 339 ? 7.564 10.567 3.989 1.00 86.50 339 LEU A CA 1
ATOM 2685 C C . LEU A 1 339 ? 6.471 10.101 3.034 1.00 86.50 339 LEU A C 1
ATOM 2687 O O . LEU A 1 339 ? 6.645 10.253 1.829 1.00 86.50 339 LEU A O 1
ATOM 2691 N N . GLY A 1 340 ? 5.360 9.590 3.562 1.00 91.00 340 GLY A N 1
ATOM 2692 C CA . GLY A 1 340 ? 4.245 9.057 2.796 1.00 91.00 340 GLY A CA 1
ATOM 2693 C C . GLY A 1 340 ? 3.246 10.126 2.355 1.00 91.00 340 GLY A C 1
ATOM 2694 O O . GLY A 1 340 ? 2.975 11.103 3.062 1.00 91.00 340 GLY A O 1
ATOM 2695 N N . MET A 1 341 ? 2.671 9.929 1.175 1.00 91.00 341 MET A N 1
ATOM 2696 C CA . MET A 1 341 ? 1.617 10.764 0.619 1.00 91.00 341 MET A CA 1
ATOM 2697 C C . MET A 1 341 ? 0.297 10.509 1.339 1.00 91.00 341 MET A C 1
ATOM 2699 O O . MET A 1 341 ? -0.083 9.364 1.560 1.00 91.00 341 MET A O 1
ATOM 2703 N N . LYS A 1 342 ? -0.411 11.582 1.710 1.00 91.75 342 LYS A N 1
ATOM 2704 C CA . LYS A 1 342 ? -1.700 11.486 2.420 1.00 91.75 342 LYS A CA 1
ATOM 2705 C C . LYS A 1 342 ? -2.865 11.161 1.498 1.00 91.75 342 LYS A C 1
ATOM 2707 O O . LYS A 1 342 ? -3.815 10.502 1.919 1.00 91.75 342 LYS A O 1
ATOM 2712 N N . ASP A 1 343 ? -2.832 11.721 0.301 1.00 93.12 343 ASP A N 1
ATOM 2713 C CA . ASP A 1 343 ? -3.955 11.654 -0.614 1.00 93.12 343 ASP A CA 1
ATOM 2714 C C . ASP A 1 343 ? -4.172 10.217 -1.104 1.00 93.12 343 ASP A C 1
ATOM 2716 O O . ASP A 1 343 ? -3.184 9.533 -1.384 1.00 93.12 343 ASP A O 1
ATOM 2720 N N . PRO A 1 344 ? -5.435 9.764 -1.201 1.00 96.44 344 PRO A N 1
ATOM 2721 C CA . PRO A 1 344 ? -5.734 8.451 -1.745 1.00 96.44 344 PRO A CA 1
ATOM 2722 C C . PRO A 1 344 ? -5.393 8.444 -3.237 1.00 96.44 344 PRO A C 1
ATOM 2724 O O . PRO A 1 344 ? -5.795 9.351 -3.970 1.00 96.44 344 PRO A O 1
ATOM 2727 N N . ILE A 1 345 ? -4.647 7.445 -3.690 1.00 97.06 345 ILE A N 1
ATOM 2728 C CA . ILE A 1 345 ? -4.150 7.309 -5.069 1.00 97.06 345 ILE A CA 1
ATOM 2729 C C . ILE A 1 345 ? -4.281 5.881 -5.613 1.00 97.06 345 ILE A C 1
ATOM 2731 O O . ILE A 1 345 ? -3.722 5.576 -6.665 1.00 97.06 345 ILE A O 1
ATOM 2735 N N . GLY A 1 346 ? -5.006 5.010 -4.912 1.00 98.00 346 GLY A N 1
ATOM 2736 C CA . GLY A 1 346 ? -5.374 3.681 -5.376 1.00 98.00 346 GLY A CA 1
ATOM 2737 C C . GLY A 1 346 ? -6.858 3.559 -5.716 1.00 98.00 346 GLY A C 1
ATOM 2738 O O . GLY A 1 346 ? -7.652 4.496 -5.619 1.00 98.00 346 GLY A O 1
ATOM 2739 N N . HIS A 1 347 ? -7.242 2.352 -6.114 1.00 98.69 347 HIS A N 1
ATOM 2740 C CA . HIS A 1 347 ? -8.635 1.927 -6.062 1.00 98.69 347 HIS A CA 1
ATOM 2741 C C . HIS A 1 347 ? -9.078 1.813 -4.599 1.00 98.69 347 HIS A C 1
ATOM 2743 O O . HIS A 1 347 ? -10.119 2.360 -4.232 1.00 98.69 347 HIS A O 1
ATOM 2749 N N . LEU A 1 348 ? -8.251 1.164 -3.766 1.00 98.69 348 LEU A N 1
ATOM 2750 C CA . LEU A 1 348 ? -8.425 1.078 -2.315 1.00 98.69 348 LEU A CA 1
ATOM 2751 C C . LEU A 1 348 ? -7.198 1.653 -1.598 1.00 98.69 348 LEU A C 1
ATOM 2753 O O . LEU A 1 348 ? -6.070 1.231 -1.853 1.00 98.69 348 LEU A O 1
ATOM 2757 N N . ASP A 1 349 ? -7.426 2.562 -0.655 1.00 98.75 349 ASP A N 1
ATOM 2758 C CA . ASP A 1 349 ? -6.385 3.223 0.128 1.00 98.75 349 ASP A CA 1
ATOM 2759 C C . ASP A 1 349 ? -6.590 2.928 1.620 1.00 98.75 349 ASP A C 1
ATOM 2761 O O . ASP A 1 349 ? -7.594 3.304 2.228 1.00 98.75 349 ASP A O 1
ATOM 2765 N N . PHE A 1 350 ? -5.630 2.241 2.228 1.00 98.81 350 PHE A N 1
ATOM 2766 C CA . PHE A 1 350 ? -5.670 1.792 3.613 1.00 98.81 350 PHE A CA 1
ATOM 2767 C C . PHE A 1 350 ? -4.839 2.698 4.517 1.00 98.81 350 PHE A C 1
ATOM 2769 O O . PHE A 1 350 ? -3.682 2.994 4.230 1.00 98.81 350 PHE A O 1
ATOM 2776 N N . TYR A 1 351 ? -5.404 3.077 5.659 1.00 98.50 351 TYR A N 1
ATOM 2777 C CA . TYR A 1 351 ? -4.793 3.977 6.635 1.00 98.50 351 TYR A CA 1
ATOM 2778 C C . TYR A 1 351 ? -4.738 3.309 8.019 1.00 98.50 351 TYR A C 1
ATOM 2780 O O . TYR A 1 351 ? -5.498 3.693 8.921 1.00 98.50 351 TYR A O 1
ATOM 2788 N N . PRO A 1 352 ? -3.864 2.301 8.226 1.00 97.69 352 PRO A N 1
ATOM 2789 C CA . PRO A 1 352 ? -3.627 1.737 9.552 1.00 97.69 352 PRO A CA 1
ATOM 2790 C C . PRO A 1 352 ? -3.219 2.846 10.523 1.00 97.69 352 PRO A C 1
ATOM 2792 O O . PRO A 1 352 ? -2.294 3.625 10.270 1.00 97.69 352 PRO A O 1
ATOM 2795 N N . ASN A 1 353 ? -3.944 2.944 11.636 1.00 95.75 353 ASN A N 1
ATOM 2796 C CA . ASN A 1 353 ? -3.729 3.959 12.666 1.00 95.75 353 ASN A CA 1
ATOM 2797 C C . ASN A 1 353 ? -3.742 5.397 12.099 1.00 95.75 353 ASN A C 1
ATOM 2799 O O . ASN A 1 353 ? -2.892 6.216 12.461 1.00 95.75 353 ASN A O 1
ATOM 2803 N N . ASP A 1 354 ? -4.687 5.700 11.194 1.00 94.38 354 ASP A N 1
ATOM 2804 C CA . ASP A 1 354 ? -4.843 7.004 10.506 1.00 94.38 354 ASP A CA 1
ATOM 2805 C C . ASP A 1 354 ? -3.700 7.337 9.527 1.00 94.38 354 ASP A C 1
ATOM 2807 O O . ASP A 1 354 ? -3.510 8.492 9.143 1.00 94.38 354 ASP A O 1
ATOM 2811 N N . GLY A 1 355 ? -2.851 6.354 9.207 1.00 92.12 355 GLY A N 1
ATOM 2812 C CA . GLY A 1 355 ? -1.572 6.572 8.529 1.00 92.12 355 GLY A CA 1
ATOM 2813 C C . GLY A 1 355 ? -0.625 7.499 9.302 1.00 92.12 355 GLY A C 1
ATOM 2814 O O . GLY A 1 355 ? 0.293 8.082 8.729 1.00 92.12 355 GLY A O 1
ATOM 2815 N N . GLY A 1 356 ? -0.866 7.706 10.600 1.00 87.81 356 GLY A N 1
ATOM 2816 C CA . GLY A 1 356 ? -0.038 8.548 11.456 1.00 87.81 356 GLY A CA 1
ATOM 2817 C C . GLY A 1 356 ? 1.211 7.844 11.961 1.00 87.81 356 GLY A C 1
ATOM 2818 O O . GLY A 1 356 ? 1.663 6.860 11.390 1.00 87.81 356 GLY A O 1
ATOM 2819 N N . THR A 1 357 ? 1.762 8.337 13.073 1.00 88.75 357 THR A N 1
ATOM 2820 C CA . THR A 1 357 ? 2.800 7.598 13.798 1.00 88.75 357 THR A CA 1
ATOM 2821 C C . THR A 1 357 ? 2.262 6.221 14.160 1.00 88.75 357 THR A C 1
ATOM 2823 O O . THR A 1 357 ? 1.285 6.107 14.903 1.00 88.75 357 THR A O 1
ATOM 2826 N N . GLN A 1 358 ? 2.890 5.195 13.599 1.00 92.75 358 GLN A N 1
ATOM 2827 C CA . GLN A 1 358 ? 2.502 3.813 13.836 1.00 92.75 358 GLN A CA 1
ATOM 2828 C C . GLN A 1 358 ? 2.889 3.388 15.261 1.00 92.75 358 GLN A C 1
ATOM 2830 O O . GLN A 1 358 ? 3.926 3.844 15.756 1.00 92.75 358 GLN A O 1
ATOM 2835 N N . PRO A 1 359 ? 2.101 2.523 15.923 1.00 92.12 359 PRO A N 1
ATOM 2836 C CA . PRO A 1 359 ? 2.434 2.032 17.256 1.00 92.12 359 PRO A CA 1
ATOM 2837 C C . PRO A 1 359 ? 3.821 1.369 17.286 1.00 92.12 359 PRO A C 1
ATOM 2839 O O . PRO A 1 359 ? 4.155 0.573 16.402 1.00 92.12 359 PRO A O 1
ATOM 2842 N N . GLY A 1 360 ? 4.635 1.703 18.291 1.00 90.31 360 GLY A N 1
ATOM 2843 C CA . GLY A 1 360 ? 6.023 1.239 18.417 1.00 90.31 360 GLY A CA 1
ATOM 2844 C C . GLY A 1 360 ? 7.047 2.109 17.678 1.00 90.31 360 GLY A C 1
ATOM 2845 O O . GLY A 1 360 ? 8.239 1.824 17.731 1.00 90.31 360 GLY A O 1
ATOM 2846 N N . CYS A 1 361 ? 6.605 3.172 16.998 1.00 88.75 361 CYS A N 1
ATOM 2847 C CA . CYS A 1 361 ? 7.474 4.147 16.333 1.00 88.75 361 CYS A CA 1
ATOM 2848 C C . CYS A 1 361 ? 7.560 5.490 17.080 1.00 88.75 361 CYS A C 1
ATOM 2850 O O . CYS A 1 361 ? 8.067 6.474 16.529 1.00 88.75 361 CYS A O 1
ATOM 2852 N N . GLU A 1 362 ? 7.059 5.574 18.314 1.00 81.25 362 GLU A N 1
ATOM 2853 C CA . GLU A 1 362 ? 7.207 6.751 19.164 1.00 81.25 362 GLU A CA 1
ATOM 2854 C C . GLU A 1 362 ? 8.693 6.976 19.509 1.00 81.25 362 GLU A C 1
ATOM 2856 O O . GLU A 1 362 ? 9.350 6.112 20.075 1.00 81.25 362 GLU A O 1
ATOM 2861 N N . GLY A 1 363 ? 9.249 8.139 19.149 1.00 64.94 363 GLY A N 1
ATOM 2862 C CA . GLY A 1 363 ? 10.649 8.491 19.443 1.00 64.94 363 GLY A CA 1
ATOM 2863 C C . GLY A 1 363 ? 11.679 8.114 18.367 1.00 64.94 363 GLY A C 1
ATOM 2864 O O . GLY A 1 363 ? 12.833 8.522 18.475 1.00 64.94 363 GLY A O 1
ATOM 2865 N N . ALA A 1 364 ? 11.284 7.412 17.300 1.00 58.88 364 ALA A N 1
ATOM 2866 C CA . ALA A 1 364 ? 12.162 7.152 16.157 1.00 58.88 364 ALA A CA 1
ATOM 2867 C C . ALA A 1 364 ? 12.484 8.438 15.358 1.00 58.88 364 ALA A C 1
ATOM 2869 O O . ALA A 1 364 ? 11.703 9.396 15.343 1.00 58.88 364 ALA A O 1
ATOM 2870 N N . THR A 1 365 ? 13.618 8.439 14.641 1.00 56.50 365 THR A N 1
ATOM 2871 C CA . THR A 1 365 ? 14.003 9.472 13.655 1.00 56.50 365 THR A CA 1
ATOM 2872 C C . THR A 1 365 ? 12.826 9.797 12.722 1.00 56.50 365 THR A C 1
ATOM 2874 O O . THR A 1 365 ? 12.044 8.899 12.394 1.00 56.50 365 THR A O 1
ATOM 2877 N N . PRO A 1 366 ? 12.664 11.065 12.293 1.00 63.03 366 PRO A N 1
ATOM 2878 C CA . PRO A 1 366 ? 11.381 11.633 11.878 1.00 63.03 366 PRO A CA 1
ATOM 2879 C C . PRO A 1 366 ? 10.690 10.785 10.803 1.00 63.03 366 PRO A C 1
ATOM 2881 O O . PRO A 1 366 ? 11.063 10.806 9.635 1.00 63.03 366 PRO A O 1
ATOM 2884 N N . GLY A 1 367 ? 9.693 10.001 11.224 1.00 76.50 367 GLY A N 1
ATOM 2885 C CA . GLY A 1 367 ? 8.820 9.223 10.347 1.00 76.50 367 GLY A CA 1
ATOM 2886 C C . GLY A 1 367 ? 9.426 7.975 9.689 1.00 76.50 367 GLY A C 1
ATOM 2887 O O . GLY A 1 367 ? 8.678 7.243 9.052 1.00 76.50 367 GLY A O 1
ATOM 2888 N N . ILE A 1 368 ? 10.723 7.669 9.841 1.00 85.88 368 ILE A N 1
ATOM 2889 C CA . ILE A 1 368 ? 11.359 6.538 9.127 1.00 85.88 368 ILE A CA 1
ATOM 2890 C C . ILE A 1 368 ? 10.778 5.192 9.577 1.00 85.88 368 ILE A C 1
ATOM 2892 O O . ILE A 1 368 ? 10.455 4.358 8.736 1.00 85.88 368 ILE A O 1
ATOM 2896 N N . CYS A 1 369 ? 10.604 4.984 10.886 1.00 90.38 369 CYS A N 1
ATOM 2897 C CA . CYS A 1 369 ? 9.992 3.759 11.416 1.00 90.38 369 CYS A CA 1
ATOM 2898 C C . CYS A 1 369 ? 8.576 3.559 10.857 1.00 90.38 369 CYS A C 1
ATOM 2900 O O . CYS A 1 369 ? 8.263 2.510 10.300 1.00 90.38 369 CYS A O 1
ATOM 2902 N N . SER A 1 370 ? 7.742 4.602 10.907 1.00 92.81 370 SER A N 1
ATOM 2903 C CA . SER A 1 370 ? 6.385 4.543 10.360 1.00 92.81 370 SER A CA 1
ATOM 2904 C C . SER A 1 370 ? 6.376 4.349 8.842 1.00 92.81 370 SER A C 1
ATOM 2906 O O . SER A 1 370 ? 5.519 3.639 8.338 1.00 92.81 370 SER A O 1
ATOM 2908 N N . HIS A 1 371 ? 7.355 4.887 8.112 1.00 93.88 371 HIS A N 1
ATOM 2909 C CA . HIS A 1 371 ? 7.499 4.669 6.670 1.00 93.88 371 HIS A CA 1
ATOM 2910 C C . HIS A 1 371 ? 7.861 3.215 6.321 1.00 93.88 371 HIS A C 1
ATOM 2912 O O . HIS A 1 371 ? 7.360 2.663 5.344 1.00 93.88 371 HIS A O 1
ATOM 2918 N N . LYS A 1 372 ? 8.702 2.567 7.138 1.00 93.81 372 LYS A N 1
ATOM 2919 C CA . LYS A 1 372 ? 9.044 1.139 7.005 1.00 93.81 372 LYS A CA 1
ATOM 2920 C C . LYS A 1 372 ? 7.878 0.218 7.371 1.00 93.81 372 LYS A C 1
ATOM 2922 O O . LYS A 1 372 ? 7.693 -0.828 6.752 1.00 93.81 372 LYS A O 1
ATOM 2927 N N . ARG A 1 373 ? 7.035 0.629 8.324 1.00 95.69 373 ARG A N 1
ATOM 2928 C CA . ARG A 1 373 ? 5.901 -0.173 8.808 1.00 95.69 373 ARG A CA 1
ATOM 2929 C C . ARG A 1 373 ? 4.960 -0.649 7.691 1.00 95.69 373 ARG A C 1
ATOM 2931 O O . ARG A 1 373 ? 4.380 -1.719 7.832 1.00 95.69 373 ARG A O 1
ATOM 2938 N N . ALA A 1 374 ? 4.850 0.068 6.568 1.00 97.50 374 ALA A N 1
ATOM 2939 C CA . ALA A 1 374 ? 4.057 -0.381 5.420 1.00 97.50 374 ALA A CA 1
ATOM 2940 C C . ALA A 1 374 ? 4.527 -1.725 4.845 1.00 97.50 374 ALA A C 1
ATOM 2942 O O . ALA A 1 374 ? 3.702 -2.612 4.628 1.00 97.50 374 ALA A O 1
ATOM 2943 N N . HIS A 1 375 ? 5.837 -1.913 4.639 1.00 97.00 375 HIS A N 1
ATOM 2944 C CA . HIS A 1 375 ? 6.347 -3.192 4.139 1.00 97.00 375 HIS A CA 1
ATOM 2945 C C . HIS A 1 375 ? 6.331 -4.278 5.219 1.00 97.00 375 HIS A C 1
ATOM 2947 O O . HIS A 1 375 ? 6.094 -5.434 4.898 1.00 97.00 375 HIS A O 1
ATOM 2953 N N . GLU A 1 376 ? 6.514 -3.931 6.497 1.00 96.50 376 GLU A N 1
ATOM 2954 C CA . GLU A 1 376 ? 6.416 -4.892 7.608 1.00 96.50 376 GLU A CA 1
ATOM 2955 C C . GLU A 1 376 ? 4.999 -5.469 7.739 1.00 96.50 376 GLU A C 1
ATOM 2957 O O . GLU A 1 376 ? 4.831 -6.682 7.836 1.00 96.50 376 GLU A O 1
ATOM 2962 N N . ILE A 1 377 ? 3.979 -4.609 7.666 1.00 97.31 377 ILE A N 1
ATOM 2963 C CA . ILE A 1 377 ? 2.575 -5.025 7.671 1.00 97.31 377 ILE A CA 1
ATOM 2964 C C . ILE A 1 377 ? 2.240 -5.842 6.417 1.00 97.31 377 ILE A C 1
ATOM 2966 O O . ILE A 1 377 ? 1.556 -6.859 6.516 1.00 97.31 377 ILE A O 1
ATOM 2970 N N . PHE A 1 378 ? 2.734 -5.442 5.238 1.00 98.31 378 PHE A N 1
ATOM 2971 C CA . PHE A 1 378 ? 2.497 -6.210 4.016 1.00 98.31 378 PHE A CA 1
ATOM 2972 C C . PHE A 1 378 ? 3.117 -7.612 4.105 1.00 98.31 378 PHE A C 1
ATOM 2974 O O . PHE A 1 378 ? 2.432 -8.586 3.806 1.00 98.31 378 PHE A O 1
ATOM 2981 N N . ILE A 1 379 ? 4.364 -7.735 4.577 1.00 97.56 379 ILE A N 1
ATOM 2982 C CA . ILE A 1 379 ? 5.024 -9.029 4.826 1.00 97.56 379 ILE A CA 1
ATOM 2983 C C . ILE A 1 379 ? 4.188 -9.882 5.778 1.00 97.56 379 ILE A C 1
ATOM 2985 O O . ILE A 1 379 ? 3.948 -11.055 5.508 1.00 97.56 379 ILE A O 1
ATOM 2989 N N . GLU A 1 380 ? 3.701 -9.306 6.873 1.00 96.38 380 GLU A N 1
ATOM 2990 C CA . GLU A 1 380 ? 2.885 -10.053 7.825 1.00 96.38 380 GLU A CA 1
ATOM 2991 C C . GLU A 1 380 ? 1.539 -10.500 7.237 1.00 96.38 380 GLU A C 1
ATOM 2993 O O . GLU A 1 380 ? 1.096 -11.617 7.490 1.00 96.38 380 GLU A O 1
ATOM 2998 N N . SER A 1 381 ? 0.921 -9.690 6.374 1.00 97.38 381 SER A N 1
ATOM 2999 C CA . SER A 1 381 ? -0.325 -10.067 5.694 1.00 97.38 381 SER A CA 1
ATOM 3000 C C . SER A 1 381 ? -0.182 -11.298 4.782 1.00 97.38 381 SER A C 1
ATOM 3002 O O . SER A 1 381 ? -1.180 -11.958 4.483 1.00 97.38 381 SER A O 1
ATOM 3004 N N . VAL A 1 382 ? 1.046 -11.639 4.364 1.00 96.75 382 VAL A N 1
ATOM 3005 C CA . VAL A 1 382 ? 1.348 -12.858 3.593 1.00 96.75 382 VAL A CA 1
ATOM 3006 C C . VAL A 1 382 ? 1.305 -14.110 4.476 1.00 96.75 382 VAL A C 1
ATOM 3008 O O . VAL A 1 382 ? 0.890 -15.160 3.989 1.00 96.75 382 VAL A O 1
ATOM 3011 N N . LYS A 1 383 ? 1.661 -13.999 5.765 1.00 92.50 383 LYS A N 1
ATOM 3012 C CA . LYS A 1 383 ? 1.668 -15.118 6.730 1.00 92.50 383 LYS A CA 1
ATOM 3013 C C . LYS A 1 383 ? 0.270 -15.630 7.066 1.00 92.50 383 LYS A C 1
ATOM 3015 O O . LYS A 1 383 ? 0.103 -16.809 7.341 1.00 92.50 383 LYS A O 1
ATOM 3020 N N . GLN A 1 384 ? -0.729 -14.745 6.984 1.00 83.88 384 GLN A N 1
ATOM 3021 C CA . GLN A 1 384 ? -2.152 -15.044 7.203 1.00 83.88 384 GLN A CA 1
ATOM 3022 C C . GLN A 1 384 ? -2.515 -15.440 8.643 1.00 83.88 384 GLN A C 1
ATOM 3024 O O . GLN A 1 384 ? -3.582 -16.014 8.857 1.00 83.88 384 GLN A O 1
ATOM 3029 N N . ASP A 1 385 ? -1.693 -15.057 9.625 1.00 81.81 385 ASP A N 1
ATOM 3030 C CA . ASP A 1 385 ? -1.971 -15.277 11.053 1.00 81.81 385 ASP A CA 1
ATOM 3031 C C . ASP A 1 385 ? -3.271 -14.577 11.497 1.00 81.81 385 ASP A C 1
ATOM 3033 O O . ASP A 1 385 ? -4.011 -15.088 12.336 1.00 81.81 385 ASP A O 1
ATOM 3037 N N . CYS A 1 386 ? -3.597 -13.427 10.890 1.00 83.25 386 CYS A N 1
ATOM 3038 C CA . CYS A 1 386 ? -4.943 -12.860 10.914 1.00 83.25 386 CYS A CA 1
ATOM 3039 C C . CYS A 1 386 ? -5.220 -11.944 9.700 1.00 83.25 386 CYS A C 1
ATOM 3041 O O . CYS A 1 386 ? -4.411 -11.837 8.778 1.00 83.25 386 CYS A O 1
ATOM 3043 N N . GLN A 1 387 ? -6.413 -11.336 9.635 1.00 87.69 387 GLN A N 1
ATOM 3044 C CA . GLN A 1 387 ? -6.984 -10.851 8.366 1.00 87.69 387 GLN A CA 1
ATOM 3045 C C . GLN A 1 387 ? -6.673 -9.395 7.981 1.00 87.69 387 GLN A C 1
ATOM 3047 O O . GLN A 1 387 ? -7.011 -9.016 6.860 1.00 87.69 387 GLN A O 1
ATOM 3052 N N . PHE A 1 388 ? -6.101 -8.577 8.877 1.00 96.31 388 PHE A N 1
ATOM 3053 C CA . PHE A 1 388 ? -5.976 -7.117 8.685 1.00 96.31 388 PHE A CA 1
ATOM 3054 C C . PHE A 1 388 ? -7.267 -6.483 8.133 1.00 96.31 388 PHE A C 1
ATOM 3056 O O . PHE A 1 388 ? -7.255 -5.739 7.147 1.00 96.31 388 PHE A O 1
ATOM 3063 N N . LEU A 1 389 ? -8.403 -6.840 8.737 1.00 96.94 389 LEU A N 1
ATOM 3064 C CA . LEU A 1 389 ? -9.703 -6.390 8.265 1.00 96.94 389 LEU A CA 1
ATOM 3065 C C . LEU A 1 389 ? -9.817 -4.876 8.467 1.00 96.94 389 LEU A C 1
ATOM 3067 O O . LEU A 1 389 ? -9.713 -4.376 9.586 1.00 96.94 389 LEU A O 1
ATOM 3071 N N . ALA A 1 390 ? -10.009 -4.155 7.370 1.00 98.06 390 ALA A N 1
ATOM 3072 C CA . ALA A 1 390 ? -10.180 -2.715 7.357 1.00 98.06 390 ALA A CA 1
ATOM 3073 C C . ALA A 1 390 ? -11.575 -2.364 6.854 1.00 98.06 390 ALA A C 1
ATOM 3075 O O . ALA A 1 390 ? -12.130 -3.069 6.011 1.00 98.06 390 ALA A O 1
ATOM 3076 N N . ILE A 1 391 ? -12.130 -1.262 7.349 1.00 98.00 391 ILE A N 1
ATOM 3077 C CA . ILE A 1 391 ? -13.488 -0.829 7.020 1.00 98.00 391 ILE A CA 1
ATOM 3078 C C . ILE A 1 391 ? -13.487 0.490 6.262 1.00 98.00 391 ILE A C 1
ATOM 3080 O O . ILE A 1 391 ? -12.767 1.428 6.623 1.00 98.00 391 ILE A O 1
ATOM 3084 N N . ARG A 1 392 ? -14.317 0.570 5.220 1.00 98.12 392 ARG A N 1
ATOM 3085 C CA . ARG A 1 392 ? -14.542 1.792 4.460 1.00 98.12 392 ARG A CA 1
ATOM 3086 C C . ARG A 1 392 ? -15.257 2.811 5.332 1.00 98.12 392 ARG A C 1
ATOM 3088 O O . ARG A 1 392 ? -16.324 2.557 5.894 1.00 98.12 392 ARG A O 1
ATOM 3095 N N . CYS A 1 393 ? -14.655 3.984 5.454 1.00 97.50 393 CYS A N 1
ATOM 3096 C CA . CYS A 1 393 ? -15.208 5.057 6.263 1.00 97.50 393 CYS A CA 1
ATOM 3097 C C . CYS A 1 393 ? -14.816 6.413 5.680 1.00 97.50 393 CYS A C 1
ATOM 3099 O O . CYS A 1 393 ? -13.803 6.553 5.001 1.00 97.50 393 CYS A O 1
ATOM 3101 N N . GLU A 1 394 ? -15.611 7.440 5.958 1.00 95.44 394 GLU A N 1
ATOM 3102 C CA . GLU A 1 394 ? -15.346 8.797 5.468 1.00 95.44 394 GLU A CA 1
ATOM 3103 C C . GLU A 1 394 ? -14.129 9.432 6.163 1.00 95.44 394 GLU A C 1
ATOM 3105 O O . GLU A 1 394 ? -13.349 10.169 5.555 1.00 95.44 394 GLU A O 1
ATOM 3110 N N . SER A 1 395 ? -13.942 9.134 7.452 1.00 95.56 395 SER A N 1
ATOM 3111 C CA . SER A 1 395 ? -12.816 9.633 8.236 1.00 95.56 395 SER A CA 1
ATOM 3112 C C . SER A 1 395 ? -12.424 8.676 9.355 1.00 95.56 395 SER A C 1
ATOM 3114 O O . SER A 1 395 ? -13.256 7.959 9.912 1.00 95.56 395 SER A O 1
ATOM 3116 N N . TYR A 1 396 ? -11.156 8.746 9.759 1.00 94.50 396 TYR A N 1
ATOM 3117 C CA . TYR A 1 396 ? -10.655 7.998 10.907 1.00 94.50 396 TYR A CA 1
ATOM 3118 C C . TYR A 1 396 ? -11.374 8.361 12.216 1.00 94.50 396 TYR A C 1
ATOM 3120 O O . TYR A 1 396 ? -11.555 7.506 13.080 1.00 94.50 396 TYR A O 1
ATOM 3128 N N . LYS A 1 397 ? -11.835 9.618 12.357 1.00 93.19 397 LYS A N 1
ATOM 3129 C CA . LYS A 1 397 ? -12.626 10.057 13.516 1.00 93.19 397 LYS A CA 1
ATOM 3130 C C . LYS A 1 397 ? -13.920 9.245 13.604 1.00 93.19 397 LYS A C 1
ATOM 3132 O O . LYS A 1 397 ? -14.118 8.581 14.615 1.00 93.19 397 LYS A O 1
ATOM 3137 N N . LYS A 1 398 ? -14.726 9.209 12.534 1.00 95.00 398 LYS A N 1
ATOM 3138 C CA . LYS A 1 398 ? -15.969 8.412 12.465 1.00 95.00 398 LYS A CA 1
ATOM 3139 C C . LYS A 1 398 ? -15.731 6.916 12.684 1.00 95.00 398 LYS A C 1
ATOM 3141 O O . LYS A 1 398 ? -16.510 6.268 13.381 1.00 95.00 398 LYS A O 1
ATOM 3146 N N . PHE A 1 399 ? -14.625 6.385 12.157 1.00 95.69 399 PHE A N 1
ATOM 3147 C CA . PHE A 1 399 ? -14.200 5.010 12.426 1.00 95.69 399 PHE A CA 1
ATOM 3148 C C . PHE A 1 399 ? -14.010 4.767 13.930 1.00 95.69 399 PHE A C 1
ATOM 3150 O O . PHE A 1 399 ? -14.642 3.871 14.475 1.00 95.69 399 PHE A O 1
ATOM 3157 N N . LEU A 1 400 ? -13.231 5.595 14.635 1.00 92.12 400 LEU A N 1
ATOM 3158 C CA . LEU A 1 400 ? -13.042 5.448 16.086 1.00 92.12 400 LEU A CA 1
ATOM 3159 C C . LEU A 1 400 ? -14.335 5.643 16.894 1.00 92.12 400 LEU A C 1
ATOM 3161 O O . LEU A 1 400 ? -14.480 5.047 17.963 1.00 92.12 400 LEU A O 1
ATOM 3165 N N . MET A 1 401 ? -15.272 6.451 16.386 1.00 90.06 401 MET A N 1
ATOM 3166 C CA . MET A 1 401 ? -16.602 6.629 16.976 1.00 90.06 401 MET A CA 1
ATOM 3167 C C . MET A 1 401 ? -17.545 5.442 16.732 1.00 90.06 401 MET A C 1
ATOM 3169 O O . MET A 1 401 ? -18.674 5.481 17.201 1.00 90.06 401 MET A O 1
ATOM 3173 N N . GLY A 1 402 ? -17.136 4.403 15.996 1.00 92.75 402 GLY A N 1
ATOM 3174 C CA . GLY A 1 402 ? -17.989 3.249 15.691 1.00 92.75 402 GLY A CA 1
ATOM 3175 C C . GLY A 1 402 ? -19.187 3.573 14.791 1.00 92.75 402 GLY A C 1
ATOM 3176 O O . GLY A 1 402 ? -20.146 2.799 14.758 1.00 92.75 402 GLY A O 1
ATOM 3177 N N . GLU A 1 403 ? -19.147 4.709 14.083 1.00 94.25 403 GLU A N 1
ATOM 3178 C CA . GLU A 1 403 ? -20.176 5.115 13.115 1.00 94.25 403 GLU A CA 1
ATOM 3179 C C . GLU A 1 403 ? -20.108 4.280 11.835 1.00 94.25 403 GLU A C 1
ATOM 3181 O O . GLU A 1 403 ? -21.135 3.996 11.231 1.00 94.25 403 GLU A O 1
ATOM 3186 N N . CYS A 1 404 ? -18.905 3.849 11.453 1.00 95.06 404 CYS A N 1
ATOM 3187 C CA . CYS A 1 404 ? -18.680 2.930 10.346 1.00 95.06 404 CYS A CA 1
ATOM 3188 C C . CYS A 1 404 ? -18.559 1.509 10.906 1.00 95.06 404 CYS A C 1
ATOM 3190 O O . CYS A 1 404 ? -17.597 1.229 11.624 1.00 95.06 404 CYS A O 1
ATOM 3192 N N . TRP A 1 405 ? -19.516 0.621 10.610 1.00 94.12 405 TRP A N 1
ATOM 3193 C CA . TRP A 1 405 ? -19.504 -0.768 11.093 1.00 94.12 405 TRP A CA 1
ATOM 3194 C C . TRP A 1 405 ? -20.313 -1.721 10.200 1.00 94.12 405 TRP A C 1
ATOM 3196 O O . TRP A 1 405 ? -21.265 -1.295 9.551 1.00 94.12 405 TRP A O 1
ATOM 3206 N N . GLY A 1 406 ? -19.983 -3.018 10.226 1.00 91.62 406 GLY A N 1
ATOM 3207 C CA . GLY A 1 406 ? -20.854 -4.086 9.708 1.00 91.62 406 GLY A CA 1
ATOM 3208 C C . GLY A 1 406 ? -20.509 -4.685 8.337 1.00 91.62 406 GLY A C 1
ATOM 3209 O O . GLY A 1 406 ? -21.227 -5.578 7.900 1.00 91.62 406 GLY A O 1
ATOM 3210 N N . CYS A 1 407 ? -19.433 -4.256 7.667 1.00 94.19 407 CYS A N 1
ATOM 3211 C CA . CYS A 1 407 ? -18.942 -4.838 6.401 1.00 94.19 407 CYS A CA 1
ATOM 3212 C C . CYS A 1 407 ? -19.987 -4.956 5.271 1.00 94.19 407 CYS A C 1
ATOM 3214 O O . CYS A 1 407 ? -19.874 -5.816 4.399 1.00 94.19 407 CYS A O 1
ATOM 3216 N N . LYS A 1 408 ? -21.000 -4.089 5.279 1.00 92.50 408 LYS A N 1
ATOM 3217 C CA . LYS A 1 408 ? -22.063 -3.983 4.271 1.00 92.50 408 LYS A CA 1
ATOM 3218 C C . LYS A 1 408 ? -22.152 -2.531 3.812 1.00 92.50 408 LYS A C 1
ATOM 3220 O O . LYS A 1 408 ? -21.766 -1.664 4.599 1.00 92.50 408 LYS A O 1
ATOM 3225 N N . PRO A 1 409 ? -22.678 -2.240 2.609 1.00 92.62 409 PRO A N 1
ATOM 3226 C CA . PRO A 1 409 ? -22.869 -0.864 2.170 1.00 92.62 409 PRO A CA 1
ATOM 3227 C C . PRO A 1 409 ? -23.594 -0.022 3.230 1.00 92.62 409 PRO A C 1
ATOM 3229 O O . PRO A 1 409 ? -24.590 -0.491 3.789 1.00 92.62 409 PRO A O 1
ATOM 3232 N N . PRO A 1 410 ? -23.103 1.192 3.545 1.00 93.31 410 PRO A N 1
ATOM 3233 C CA . PRO A 1 410 ? -22.017 1.938 2.882 1.00 93.31 410 PRO A CA 1
ATOM 3234 C C . PRO A 1 410 ? -20.604 1.735 3.492 1.00 93.31 410 PRO A C 1
ATOM 3236 O O . PRO A 1 410 ? -19.708 2.554 3.271 1.00 93.31 410 PRO A O 1
ATOM 3239 N N . HIS A 1 411 ? -20.419 0.705 4.322 1.00 95.06 411 HIS A N 1
ATOM 3240 C CA . HIS A 1 411 ? -19.215 0.411 5.106 1.00 95.06 411 HIS A CA 1
ATOM 3241 C C . HIS A 1 411 ? -18.628 -0.956 4.755 1.00 95.06 411 HIS A C 1
ATOM 3243 O O . HIS A 1 411 ? -18.501 -1.841 5.605 1.00 95.06 411 HIS A O 1
ATOM 3249 N N . GLU A 1 412 ? -18.282 -1.141 3.487 1.00 96.94 412 GLU A N 1
ATOM 3250 C CA . GLU A 1 412 ? -17.639 -2.351 2.992 1.00 96.94 412 GLU A CA 1
ATOM 3251 C C . GLU A 1 412 ? -16.313 -2.596 3.721 1.00 96.94 412 GLU A C 1
ATOM 3253 O O . GLU A 1 412 ? -15.610 -1.663 4.117 1.00 96.94 412 GLU A O 1
ATOM 3258 N N . CYS A 1 413 ? -15.948 -3.863 3.886 1.00 97.38 413 CYS A N 1
ATOM 3259 C CA . CYS A 1 413 ? -14.663 -4.237 4.462 1.00 97.38 413 CYS A CA 1
ATOM 3260 C C . CYS A 1 413 ? -13.736 -4.807 3.392 1.00 97.38 413 CYS A C 1
ATOM 3262 O O . CYS A 1 413 ? -14.181 -5.441 2.438 1.00 97.38 413 CYS A O 1
ATOM 3264 N N . SER A 1 414 ? -12.435 -4.620 3.582 1.00 97.56 414 SER A N 1
ATOM 3265 C CA . SER A 1 414 ? -11.403 -5.223 2.746 1.00 97.56 414 SER A CA 1
ATOM 3266 C C . SER A 1 414 ? -10.222 -5.662 3.605 1.00 97.56 414 SER A C 1
ATOM 3268 O O . SER A 1 414 ? -9.925 -5.057 4.638 1.00 97.56 414 SER A O 1
ATOM 3270 N N . ARG A 1 415 ? -9.566 -6.751 3.205 1.00 97.50 415 ARG A N 1
ATOM 3271 C CA . ARG A 1 415 ? -8.375 -7.271 3.885 1.00 97.50 415 ARG A CA 1
ATOM 3272 C C . ARG A 1 415 ? -7.164 -6.521 3.366 1.00 97.50 415 ARG A C 1
ATOM 3274 O O . ARG A 1 415 ? -6.790 -6.723 2.217 1.00 97.50 415 ARG A O 1
ATOM 3281 N N . MET A 1 416 ? -6.561 -5.678 4.196 1.00 98.25 416 MET A N 1
ATOM 3282 C CA . MET A 1 416 ? -5.388 -4.905 3.797 1.00 98.25 416 MET A CA 1
ATOM 3283 C C . MET A 1 416 ? -4.172 -5.817 3.558 1.00 98.25 416 MET A C 1
ATOM 3285 O O . MET A 1 416 ? -3.900 -6.730 4.339 1.00 98.25 416 MET A O 1
ATOM 3289 N N . GLY A 1 417 ? -3.397 -5.521 2.512 1.00 97.81 417 GLY A N 1
ATOM 3290 C CA . GLY A 1 417 ? -2.140 -6.205 2.195 1.00 97.81 417 GLY A CA 1
ATOM 3291 C C . GLY A 1 417 ? -2.287 -7.255 1.096 1.00 97.81 417 GLY A C 1
ATOM 3292 O O . GLY A 1 417 ? -3.007 -7.058 0.115 1.00 97.81 417 GLY A O 1
ATOM 3293 N N . PHE A 1 418 ? -1.591 -8.381 1.226 1.00 97.44 418 PHE A N 1
ATOM 3294 C CA . PHE A 1 418 ? -1.447 -9.383 0.168 1.00 97.44 418 PHE A CA 1
ATOM 3295 C C . PHE A 1 418 ? -2.789 -9.910 -0.362 1.00 97.44 418 PHE A C 1
ATOM 3297 O O . PHE A 1 418 ? -2.980 -10.011 -1.572 1.00 97.44 418 PHE A O 1
ATOM 3304 N N . ARG A 1 419 ? -3.756 -10.154 0.531 1.00 95.75 419 ARG A N 1
ATOM 3305 C CA . ARG A 1 419 ? -5.093 -10.682 0.203 1.00 95.75 419 ARG A CA 1
ATOM 3306 C C . ARG A 1 419 ? -6.122 -9.621 -0.208 1.00 95.75 419 ARG A C 1
ATOM 3308 O O . ARG A 1 419 ? -7.305 -9.947 -0.298 1.00 95.75 419 ARG A O 1
ATOM 3315 N N . THR A 1 420 ? -5.703 -8.379 -0.451 1.00 97.62 420 THR A N 1
ATOM 3316 C CA . THR A 1 420 ? -6.608 -7.355 -0.989 1.00 97.62 420 THR A CA 1
ATOM 3317 C C . THR A 1 420 ? -7.120 -7.789 -2.360 1.00 97.62 420 THR A C 1
ATOM 3319 O O . THR A 1 420 ? -6.334 -8.183 -3.224 1.00 97.62 420 THR A O 1
ATOM 3322 N N . VAL A 1 421 ? -8.429 -7.683 -2.567 1.00 96.50 421 VAL A N 1
ATOM 3323 C CA . VAL A 1 421 ? -9.091 -7.939 -3.850 1.00 96.50 421 VAL A CA 1
ATOM 3324 C C . VAL A 1 421 ? -9.878 -6.701 -4.290 1.00 96.50 421 VAL A C 1
ATOM 3326 O O . VAL A 1 421 ? -10.288 -5.918 -3.425 1.00 96.50 421 VAL A O 1
ATOM 3329 N N . PRO A 1 422 ? -10.104 -6.510 -5.603 1.00 96.38 422 PRO A N 1
ATOM 3330 C CA . PRO A 1 422 ? -11.022 -5.489 -6.088 1.00 96.38 422 PRO A CA 1
ATOM 3331 C C . PRO A 1 422 ? -12.417 -5.702 -5.498 1.00 96.38 422 PRO A C 1
ATOM 3333 O O . PRO A 1 422 ? -12.911 -6.829 -5.446 1.00 96.38 422 PRO A O 1
ATOM 3336 N N . ILE A 1 423 ? -13.048 -4.616 -5.068 1.00 96.00 423 ILE A N 1
ATOM 3337 C CA . ILE A 1 423 ? -14.433 -4.585 -4.593 1.00 96.00 423 ILE A CA 1
ATOM 3338 C C . ILE A 1 423 ? -15.144 -3.403 -5.245 1.00 96.00 423 ILE A C 1
ATOM 3340 O O . ILE A 1 423 ? -14.497 -2.421 -5.614 1.00 96.00 423 ILE A O 1
ATOM 3344 N N . ASP A 1 424 ? -16.462 -3.509 -5.394 1.00 94.81 424 ASP A N 1
ATOM 3345 C CA . ASP A 1 424 ? -17.282 -2.486 -6.041 1.00 94.81 424 ASP A CA 1
ATOM 3346 C C . ASP A 1 424 ? -17.530 -1.304 -5.093 1.00 94.81 424 ASP A C 1
ATOM 3348 O O . ASP A 1 424 ? -18.521 -1.239 -4.368 1.00 94.81 424 ASP A O 1
ATOM 3352 N N . VAL A 1 425 ? -16.555 -0.400 -5.037 1.00 96.38 425 VAL A N 1
ATOM 3353 C CA . VAL A 1 425 ? -16.599 0.849 -4.272 1.00 96.38 425 VAL A CA 1
ATOM 3354 C C . VAL A 1 425 ? -16.013 1.980 -5.121 1.00 96.38 425 VAL A C 1
ATOM 3356 O O . VAL A 1 425 ? -15.206 1.720 -6.017 1.00 96.38 425 VAL A O 1
ATOM 3359 N N . PRO A 1 426 ? -16.356 3.252 -4.842 1.00 96.88 426 PRO A N 1
ATOM 3360 C CA . PRO A 1 426 ? -15.740 4.385 -5.525 1.00 96.88 426 PRO A CA 1
ATOM 3361 C C . PRO A 1 426 ? -14.206 4.317 -5.507 1.00 96.88 426 PRO A C 1
ATOM 3363 O O . PRO A 1 426 ? -13.612 3.997 -4.479 1.00 96.88 426 PRO A O 1
ATOM 3366 N N . VAL A 1 427 ? -13.551 4.658 -6.616 1.00 96.06 427 VAL A N 1
ATOM 3367 C CA . VAL A 1 427 ? -12.082 4.776 -6.667 1.00 96.06 427 VAL A CA 1
ATOM 3368 C C . VAL A 1 427 ? -11.609 5.779 -5.600 1.00 96.06 427 VAL A C 1
ATOM 3370 O O . VAL A 1 427 ? -12.362 6.683 -5.222 1.00 96.06 427 VAL A O 1
ATOM 3373 N N . ASN A 1 428 ? -10.389 5.609 -5.080 1.00 95.94 428 ASN A N 1
ATOM 3374 C CA . ASN A 1 428 ? -9.827 6.408 -3.985 1.00 95.94 428 ASN A CA 1
ATOM 3375 C C . ASN A 1 428 ? -10.569 6.213 -2.642 1.00 95.94 428 ASN A C 1
ATOM 3377 O O . ASN A 1 428 ? -10.604 7.108 -1.786 1.00 95.94 428 ASN A O 1
ATOM 3381 N N . SER A 1 429 ? -11.198 5.046 -2.456 1.00 97.50 429 SER A N 1
ATOM 3382 C CA . SER A 1 429 ? -11.889 4.672 -1.219 1.00 97.50 429 SER A CA 1
ATOM 3383 C C . SER A 1 429 ? -10.932 4.535 -0.044 1.00 97.50 429 SER A C 1
ATOM 3385 O O . SER A 1 429 ? -9.955 3.796 -0.124 1.00 97.50 429 SER A O 1
ATOM 3387 N N . LYS A 1 430 ? -11.272 5.154 1.091 1.00 98.38 430 LYS A N 1
ATOM 3388 C CA . LYS A 1 430 ? -10.466 5.085 2.317 1.00 98.38 430 LYS A CA 1
ATOM 3389 C C . LYS A 1 430 ? -10.939 3.977 3.245 1.00 98.38 430 LYS A C 1
ATOM 3391 O O . LYS A 1 430 ? -12.101 3.956 3.653 1.00 98.38 430 LYS A O 1
ATOM 3396 N N . PHE A 1 431 ? -10.007 3.121 3.635 1.00 98.62 431 PHE A N 1
ATOM 3397 C CA . PHE A 1 431 ? -10.197 2.045 4.594 1.00 98.62 431 PHE A CA 1
ATOM 3398 C C . PHE A 1 431 ? -9.365 2.306 5.842 1.00 98.62 431 PHE A C 1
ATOM 3400 O O . PHE A 1 431 ? -8.189 2.663 5.760 1.00 98.62 431 PHE A O 1
ATOM 3407 N N . PHE A 1 432 ? -9.962 2.106 7.011 1.00 98.44 432 PHE A N 1
ATOM 3408 C CA . PHE A 1 432 ? -9.301 2.327 8.291 1.00 98.44 432 PHE A CA 1
ATOM 3409 C C . PHE A 1 432 ? -9.274 1.055 9.120 1.00 98.44 432 PHE A C 1
ATOM 3411 O O . PHE A 1 432 ? -10.188 0.232 9.075 1.00 98.44 432 PHE A O 1
ATOM 3418 N N . LEU A 1 433 ? -8.196 0.921 9.882 1.00 97.81 433 LEU A N 1
ATOM 3419 C CA . LEU A 1 433 ? -7.977 -0.148 10.838 1.00 97.81 433 LEU A CA 1
ATOM 3420 C C . LEU A 1 433 ? -6.959 0.301 11.890 1.00 97.81 433 LEU A C 1
ATOM 3422 O O . LEU A 1 433 ? -6.338 1.362 11.785 1.00 97.81 433 LEU A O 1
ATOM 3426 N N . LEU A 1 434 ? -6.784 -0.538 12.900 1.00 96.00 434 LEU A N 1
ATOM 3427 C CA . LEU A 1 434 ? -5.816 -0.386 13.981 1.00 96.00 434 LEU A CA 1
ATOM 3428 C C . LEU A 1 434 ? -4.826 -1.545 13.884 1.00 96.00 434 LEU A C 1
ATOM 3430 O O . LEU A 1 434 ? -5.181 -2.602 13.362 1.00 96.00 434 LEU A O 1
ATOM 3434 N N . THR A 1 435 ? -3.607 -1.335 14.368 1.00 95.12 435 THR A N 1
ATOM 3435 C CA . THR A 1 435 ? -2.586 -2.384 14.485 1.00 95.12 435 THR A CA 1
ATOM 3436 C C . THR A 1 435 ? -1.933 -2.331 15.864 1.00 95.12 435 THR A C 1
ATOM 3438 O O . THR A 1 435 ? -2.010 -1.313 16.556 1.00 95.12 435 THR A O 1
ATOM 3441 N N . THR A 1 436 ? -1.264 -3.406 16.272 1.00 92.44 436 THR A N 1
ATOM 3442 C CA . THR A 1 436 ? -0.430 -3.422 17.482 1.00 92.44 436 THR A CA 1
ATOM 3443 C C . THR A 1 436 ? 0.934 -2.758 17.209 1.00 92.44 436 THR A C 1
ATOM 3445 O O . THR A 1 436 ? 1.212 -2.279 16.101 1.00 92.44 436 THR A O 1
ATOM 3448 N N . ASN A 1 437 ? 1.785 -2.684 18.237 1.00 91.56 437 ASN A N 1
ATOM 3449 C CA . ASN A 1 437 ? 3.122 -2.086 18.168 1.00 91.56 437 ASN A CA 1
ATOM 3450 C C . ASN A 1 437 ? 4.238 -3.053 17.740 1.00 91.56 437 ASN A C 1
ATOM 3452 O O . ASN A 1 437 ? 5.321 -2.589 17.378 1.00 91.56 437 ASN A O 1
ATOM 3456 N N . SER A 1 438 ? 3.976 -4.360 17.731 1.00 90.56 438 SER A N 1
ATOM 3457 C CA . SER A 1 438 ? 4.930 -5.422 17.394 1.00 90.56 438 SER A CA 1
ATOM 3458 C C . SER A 1 438 ? 4.232 -6.572 16.671 1.00 90.56 438 SER A C 1
ATOM 3460 O O . SER A 1 438 ? 3.046 -6.781 16.882 1.00 90.56 438 SER A O 1
ATOM 3462 N N . SER A 1 439 ? 4.966 -7.356 15.882 1.00 90.88 439 SER A N 1
ATOM 3463 C CA . SER A 1 439 ? 4.411 -8.548 15.225 1.00 90.88 439 SER A CA 1
ATOM 3464 C C . SER A 1 439 ? 3.833 -9.557 16.252 1.00 90.88 439 SER A C 1
ATOM 3466 O O . SER A 1 439 ? 4.501 -9.808 17.259 1.00 90.88 439 SER A O 1
ATOM 3468 N N . PRO A 1 440 ? 2.637 -10.143 16.026 1.00 92.38 440 PRO A N 1
ATOM 3469 C CA . PRO A 1 440 ? 1.719 -9.809 14.942 1.00 92.38 440 PRO A CA 1
ATOM 3470 C C . PRO A 1 440 ? 1.102 -8.409 15.128 1.00 92.38 440 PRO A C 1
ATOM 3472 O O . PRO A 1 440 ? 0.481 -8.106 16.148 1.00 92.38 440 PRO A O 1
ATOM 3475 N N . TYR A 1 441 ? 1.275 -7.554 14.120 1.00 94.44 441 TYR A N 1
ATOM 3476 C CA . TYR A 1 441 ? 0.664 -6.231 13.992 1.00 94.44 441 TYR A CA 1
ATOM 3477 C C . TYR A 1 441 ? -0.852 -6.304 13.840 1.00 94.44 441 TYR A C 1
ATOM 3479 O O . TYR A 1 441 ? -1.569 -5.361 14.184 1.00 94.44 441 TYR A O 1
ATOM 3487 N N . CYS A 1 442 ? -1.340 -7.397 13.274 1.00 92.50 442 CYS A N 1
ATOM 3488 C CA . CYS A 1 442 ? -2.743 -7.606 12.984 1.00 92.50 442 CYS A CA 1
ATOM 3489 C C . CYS A 1 442 ? -3.570 -7.912 14.261 1.00 92.50 442 CYS A C 1
ATOM 3491 O O . CYS A 1 442 ? -3.032 -8.232 15.318 1.00 92.50 442 CYS A O 1
ATOM 3493 N N . GLY A 1 443 ? -4.896 -7.771 14.179 1.00 90.88 443 GLY A N 1
ATOM 3494 C CA . GLY A 1 443 ? -5.822 -8.056 15.280 1.00 90.88 443 GLY A CA 1
ATOM 3495 C C . GLY A 1 443 ? -7.281 -7.854 14.867 1.00 90.88 443 GLY A C 1
ATOM 3496 O O . GLY A 1 443 ? -7.593 -7.807 13.675 1.00 90.88 443 GLY A O 1
ATOM 3497 N N . TYR A 1 444 ? -8.162 -7.710 15.852 1.00 91.81 444 TYR A N 1
ATOM 3498 C CA . TYR A 1 444 ? -9.615 -7.698 15.714 1.00 91.81 444 TYR A CA 1
ATOM 3499 C C . TYR A 1 444 ? -10.218 -6.434 16.326 1.00 91.81 444 TYR A C 1
ATOM 3501 O O . TYR A 1 444 ? -9.856 -6.017 17.431 1.00 91.81 444 TYR A O 1
ATOM 3509 N N . HIS A 1 445 ? -11.153 -5.823 15.599 1.00 93.38 445 HIS A N 1
ATOM 3510 C CA . HIS A 1 445 ? -11.879 -4.636 16.042 1.00 93.38 445 HIS A CA 1
ATOM 3511 C C . HIS A 1 445 ? -13.158 -5.026 16.763 1.00 93.38 445 HIS A C 1
ATOM 3513 O O . HIS A 1 445 ? -13.935 -5.833 16.254 1.00 93.38 445 HIS A O 1
ATOM 3519 N N . TYR A 1 446 ? -13.412 -4.375 17.895 1.00 92.19 446 TYR A N 1
ATOM 3520 C CA . TYR A 1 446 ? -14.649 -4.524 18.655 1.00 92.19 446 TYR A CA 1
ATOM 3521 C C . TYR A 1 446 ? -15.355 -3.178 18.772 1.00 92.19 446 TYR A C 1
ATOM 3523 O O . TYR A 1 446 ? -14.721 -2.179 19.112 1.00 92.19 446 TYR A O 1
ATOM 3531 N N . ARG A 1 447 ? -16.656 -3.134 18.494 1.00 93.06 447 ARG A N 1
ATOM 3532 C CA . ARG A 1 447 ? -17.495 -1.961 18.731 1.00 93.06 447 ARG A CA 1
ATOM 3533 C C . ARG A 1 447 ? -18.244 -2.161 20.030 1.00 93.06 447 ARG A C 1
ATOM 3535 O O . ARG A 1 447 ? -19.064 -3.065 20.126 1.00 93.06 447 ARG A O 1
ATOM 3542 N N . THR A 1 448 ? -17.988 -1.277 20.983 1.00 91.38 448 THR A N 1
ATOM 3543 C CA . THR A 1 448 ? -18.722 -1.209 22.245 1.00 91.38 448 THR A CA 1
ATOM 3544 C C . THR A 1 448 ? -19.736 -0.077 22.151 1.00 91.38 448 THR A C 1
ATOM 3546 O O . THR A 1 448 ? -19.350 1.065 21.884 1.00 91.38 448 THR A O 1
ATOM 3549 N N . THR A 1 449 ? -21.014 -0.384 22.360 1.00 91.94 449 THR A N 1
ATOM 3550 C CA . THR A 1 449 ? -22.103 0.596 22.440 1.00 91.94 449 THR A CA 1
ATOM 3551 C C . THR A 1 449 ? -22.613 0.654 23.871 1.00 91.94 449 THR A C 1
ATOM 3553 O O . THR A 1 449 ? -23.024 -0.361 24.424 1.00 91.94 449 THR A O 1
ATOM 3556 N N . ILE A 1 450 ? -22.582 1.842 24.461 1.00 88.25 450 ILE A N 1
ATOM 3557 C CA . ILE A 1 450 ? -23.063 2.134 25.810 1.00 88.25 450 ILE A CA 1
ATOM 3558 C C . ILE A 1 450 ? -24.353 2.935 25.666 1.00 88.25 450 ILE A C 1
ATOM 3560 O O . ILE A 1 450 ? -24.334 4.017 25.075 1.00 88.25 450 ILE A O 1
ATOM 3564 N N . THR A 1 451 ? -25.451 2.426 26.216 1.00 89.31 451 THR A N 1
ATOM 3565 C CA . THR A 1 451 ? -26.729 3.142 26.272 1.00 89.31 451 THR A CA 1
ATOM 3566 C C . THR A 1 451 ? -26.963 3.634 27.691 1.00 89.31 451 THR A C 1
ATOM 3568 O O . THR A 1 451 ? -27.025 2.838 28.630 1.00 89.31 451 THR A O 1
ATOM 3571 N N . VAL A 1 452 ? -27.093 4.947 27.855 1.00 84.25 452 VAL A N 1
ATOM 3572 C CA . VAL A 1 452 ? -27.439 5.571 29.136 1.00 84.25 452 VAL A CA 1
ATOM 3573 C C . VAL A 1 452 ? -28.931 5.364 29.398 1.00 84.25 452 VAL A C 1
ATOM 3575 O O . VAL A 1 452 ? -29.745 5.465 28.479 1.00 84.25 452 VAL A O 1
ATOM 3578 N N . SER A 1 453 ? -29.300 5.047 30.638 1.00 82.44 453 SER A N 1
ATOM 3579 C CA . SER A 1 453 ? -30.698 4.855 31.024 1.00 82.44 453 SER A CA 1
ATOM 3580 C C . SER A 1 453 ? -31.515 6.128 30.798 1.00 82.44 453 SER A C 1
ATOM 3582 O O . SER A 1 453 ? -31.022 7.247 30.970 1.00 82.44 453 SER A O 1
ATOM 3584 N N . SER A 1 454 ? -32.790 5.959 30.448 1.00 81.25 454 SER A N 1
ATOM 3585 C CA . SER A 1 454 ? -33.765 7.049 30.462 1.00 81.25 454 SER A CA 1
ATOM 3586 C C . SER A 1 454 ? -34.023 7.564 31.871 1.00 81.25 454 SER A C 1
ATOM 3588 O O . SER A 1 454 ? -34.497 8.675 32.013 1.00 81.25 454 SER A O 1
ATOM 3590 N N . ASP A 1 455 ? -33.698 6.812 32.912 1.00 75.50 455 ASP A N 1
ATOM 3591 C CA . ASP A 1 455 ? -33.917 7.239 34.298 1.00 75.50 455 ASP A CA 1
ATOM 3592 C C . ASP A 1 455 ? -32.613 7.690 34.965 1.00 75.50 455 ASP A C 1
ATOM 3594 O O . ASP A 1 455 ? -32.535 7.811 36.182 1.00 75.50 455 ASP A O 1
ATOM 3598 N N . SER A 1 456 ? -31.567 7.935 34.165 1.00 68.38 456 SER A N 1
ATOM 3599 C CA . SER A 1 456 ? -30.285 8.422 34.669 1.00 68.38 456 SER A CA 1
ATOM 3600 C C . SER A 1 456 ? -30.431 9.832 35.244 1.00 68.38 456 SER A C 1
ATOM 3602 O O . SER A 1 456 ? -30.760 10.740 34.481 1.00 68.38 456 SER A O 1
ATOM 3604 N N . PRO A 1 457 ? -30.128 10.042 36.542 1.00 63.72 457 PRO A N 1
ATOM 3605 C CA . PRO A 1 457 ? -30.142 11.370 37.156 1.00 63.72 457 PRO A CA 1
ATOM 3606 C C . PRO A 1 457 ? -28.962 12.243 36.691 1.00 63.72 457 PRO A C 1
ATOM 3608 O O . PRO A 1 457 ? -28.952 13.452 36.911 1.00 63.72 457 PRO A O 1
ATOM 3611 N N . ALA A 1 458 ? -27.949 11.654 36.043 1.00 59.97 458 ALA A N 1
ATOM 3612 C CA . ALA A 1 458 ? -26.891 12.409 35.380 1.00 59.97 458 ALA A CA 1
ATOM 3613 C C . ALA A 1 458 ? -27.426 13.116 34.118 1.00 59.97 458 ALA A C 1
ATOM 3615 O O . ALA A 1 458 ? -27.878 12.454 33.178 1.00 59.97 458 ALA A O 1
ATOM 3616 N N . GLY A 1 459 ? -27.325 14.450 34.092 1.00 57.03 459 GLY A N 1
ATOM 3617 C CA . GLY A 1 459 ? -27.718 15.301 32.959 1.00 57.03 459 GLY A CA 1
ATOM 3618 C C . GLY A 1 459 ? -28.888 16.259 33.220 1.00 57.03 459 GLY A C 1
ATOM 3619 O O . GLY A 1 459 ? -29.131 17.109 32.368 1.00 57.03 459 GLY A O 1
ATOM 3620 N N . ASP A 1 460 ? -29.561 16.174 34.374 1.00 53.75 460 ASP A N 1
ATOM 3621 C CA . ASP A 1 460 ? -30.653 17.085 34.752 1.00 53.75 460 ASP A CA 1
ATOM 3622 C C . ASP A 1 460 ? -30.104 18.304 35.524 1.00 53.75 460 ASP A C 1
ATOM 3624 O O . ASP A 1 460 ? -29.447 18.127 36.548 1.00 53.75 460 ASP A O 1
ATOM 3628 N N . ASP A 1 461 ? -30.343 19.518 35.001 1.00 50.16 461 ASP A N 1
ATOM 3629 C CA . ASP A 1 461 ? -30.141 20.889 35.539 1.00 50.16 461 ASP A CA 1
ATOM 3630 C C . ASP A 1 461 ? -28.813 21.283 36.244 1.00 50.16 461 ASP A C 1
ATOM 3632 O O . ASP A 1 461 ? -28.532 22.474 36.378 1.00 50.16 461 ASP A O 1
ATOM 3636 N N . TYR A 1 462 ? -27.938 20.342 36.614 1.00 48.38 462 TYR A N 1
ATOM 3637 C CA . TYR A 1 462 ? -26.682 20.567 37.348 1.00 48.38 462 TYR A CA 1
ATOM 3638 C C . TYR A 1 462 ? -25.430 19.996 36.662 1.00 48.38 462 TYR A C 1
ATOM 3640 O O . TYR A 1 462 ? -24.353 20.016 37.244 1.00 48.38 462 TYR A O 1
ATOM 3648 N N . GLY A 1 463 ? -25.531 19.536 35.409 1.00 48.91 463 GLY A N 1
ATOM 3649 C CA . GLY A 1 463 ? -24.362 19.384 34.534 1.00 48.91 463 GLY A CA 1
ATOM 3650 C C . GLY A 1 463 ? -23.260 18.443 35.035 1.00 48.91 463 GLY A C 1
ATOM 3651 O O . GLY A 1 463 ? -22.090 18.760 34.884 1.00 48.91 463 GLY A O 1
ATOM 3652 N N . SER A 1 464 ? -23.575 17.284 35.616 1.00 54.88 464 SER A N 1
ATOM 3653 C CA . SER A 1 464 ? -22.518 16.323 35.962 1.00 54.88 464 SER A CA 1
ATOM 3654 C C . SER A 1 464 ? -21.885 15.725 34.704 1.00 54.88 464 SER A C 1
ATOM 3656 O O . SER A 1 464 ? -22.508 14.967 33.958 1.00 54.88 464 SER A O 1
ATOM 3658 N N . TRP A 1 465 ? -20.622 16.077 34.471 1.00 64.88 465 TRP A N 1
ATOM 3659 C CA . TRP A 1 465 ? -19.878 15.714 33.271 1.00 64.88 465 TRP A CA 1
ATOM 3660 C C . TRP A 1 465 ? -19.047 14.453 33.516 1.00 64.88 465 TRP A C 1
ATOM 3662 O O . TRP A 1 465 ? -18.031 14.490 34.207 1.00 64.88 465 TRP A O 1
ATOM 3672 N N . TYR A 1 466 ? -19.428 13.333 32.908 1.00 69.44 466 TYR A N 1
ATOM 3673 C CA . TYR A 1 466 ? -18.607 12.123 32.935 1.00 69.44 466 TYR A CA 1
ATOM 3674 C C . TYR A 1 466 ? -17.707 12.060 31.708 1.00 69.44 466 TYR A C 1
ATOM 3676 O O . TYR A 1 466 ? -18.142 12.258 30.580 1.00 69.44 466 TYR A O 1
ATOM 3684 N N . ARG A 1 467 ? -16.434 11.730 31.905 1.00 72.56 467 ARG A N 1
ATOM 3685 C CA . ARG A 1 467 ? -15.502 11.427 30.823 1.00 72.56 467 ARG A CA 1
ATOM 3686 C C . ARG A 1 467 ? -15.170 9.946 30.839 1.00 72.56 467 ARG A C 1
ATOM 3688 O O . ARG A 1 467 ? -14.672 9.429 31.834 1.00 72.56 467 ARG A O 1
ATOM 3695 N N . LEU A 1 468 ? -15.351 9.277 29.702 1.00 74.06 468 LEU A N 1
ATOM 3696 C CA . LEU A 1 468 ? -14.874 7.907 29.541 1.00 74.06 468 LEU A CA 1
ATOM 3697 C C . LEU A 1 468 ? -13.342 7.864 29.649 1.00 74.06 468 LEU A C 1
ATOM 3699 O O . LEU A 1 468 ? -12.631 8.475 28.841 1.00 74.06 468 LEU A O 1
ATOM 3703 N N . GLN A 1 469 ? -12.834 7.113 30.623 1.00 73.56 469 GLN A N 1
ATOM 3704 C CA . GLN A 1 469 ? -11.405 6.909 30.832 1.00 73.56 469 GLN A CA 1
ATOM 3705 C C . GLN A 1 469 ? -10.894 5.696 30.059 1.00 73.56 469 GLN A C 1
ATOM 3707 O O . GLN A 1 469 ? -9.912 5.812 29.323 1.00 73.56 469 GLN A O 1
ATOM 3712 N N . SER A 1 470 ? -11.551 4.550 30.207 1.00 72.88 470 SER A N 1
ATOM 3713 C CA . SER A 1 470 ? -11.178 3.310 29.527 1.00 72.88 470 SER A CA 1
ATOM 3714 C C . SER A 1 470 ? -12.362 2.357 29.418 1.00 72.88 470 SER A C 1
ATOM 3716 O O . SER A 1 470 ? -13.286 2.385 30.227 1.00 72.88 470 SER A O 1
ATOM 3718 N N . ILE A 1 471 ? -12.301 1.504 28.398 1.00 77.31 471 ILE A N 1
ATOM 3719 C CA . ILE A 1 471 ? -13.119 0.300 28.277 1.00 77.31 471 ILE A CA 1
ATOM 3720 C C . ILE A 1 471 ? -12.131 -0.856 28.136 1.00 77.31 471 ILE A C 1
ATOM 3722 O O . ILE A 1 471 ? -11.233 -0.809 27.284 1.00 77.31 471 ILE A O 1
ATOM 3726 N N . GLU A 1 472 ? -12.295 -1.869 28.972 1.00 79.81 472 GLU A N 1
ATOM 3727 C CA . GLU A 1 472 ? -11.538 -3.111 28.956 1.00 79.81 472 GLU A CA 1
ATOM 3728 C C . GLU A 1 472 ? -12.495 -4.263 28.656 1.00 79.81 472 GLU A C 1
ATOM 3730 O O . GLU A 1 472 ? -13.517 -4.418 29.326 1.00 79.81 472 GLU A O 1
ATOM 3735 N N . LEU A 1 473 ? -12.177 -5.058 27.634 1.00 79.38 473 LEU A N 1
ATOM 3736 C CA . LEU A 1 473 ? -12.947 -6.251 27.282 1.00 79.38 473 LEU A CA 1
ATOM 3737 C C . LEU A 1 473 ? -12.167 -7.500 27.705 1.00 79.38 473 LEU A C 1
ATOM 3739 O O . LEU A 1 473 ? -10.967 -7.618 27.423 1.00 79.38 473 LEU A O 1
ATOM 3743 N N . GLY A 1 474 ? -12.862 -8.424 28.366 1.00 74.06 474 GLY A N 1
ATOM 3744 C CA . GLY A 1 474 ? -12.404 -9.778 28.661 1.00 74.06 474 GLY A CA 1
ATOM 3745 C C . GLY A 1 474 ? -12.944 -10.748 27.615 1.00 74.06 474 GLY A C 1
ATOM 3746 O O . GLY A 1 474 ? -14.158 -10.936 27.514 1.00 74.06 474 GLY A O 1
ATOM 3747 N N . ILE A 1 475 ? -12.048 -11.335 26.826 1.00 70.38 475 ILE A N 1
ATOM 3748 C CA . ILE A 1 475 ? -12.366 -12.328 25.796 1.00 70.38 475 ILE A CA 1
ATOM 3749 C C . ILE A 1 475 ? -12.028 -13.693 26.414 1.00 70.38 475 ILE A C 1
ATOM 3751 O O . ILE A 1 475 ? -10.857 -13.971 26.648 1.00 70.38 475 ILE A O 1
ATOM 3755 N N . GLU A 1 476 ? -13.053 -14.495 26.731 1.00 60.69 476 GLU A N 1
ATOM 3756 C CA . GLU A 1 476 ? -12.978 -15.733 27.542 1.00 60.69 476 GLU A CA 1
ATOM 3757 C C . GLU A 1 476 ? -12.438 -15.575 28.994 1.00 60.69 476 GLU A C 1
ATOM 3759 O O . GLU A 1 476 ? -11.854 -14.562 29.373 1.00 60.69 476 GLU A O 1
ATOM 3764 N N . ILE A 1 477 ? -12.719 -16.569 29.855 1.00 46.91 477 ILE A N 1
ATOM 3765 C CA . ILE A 1 477 ? -12.817 -16.459 31.333 1.00 46.91 477 ILE A CA 1
ATOM 3766 C C . ILE A 1 477 ? -11.507 -16.107 32.079 1.00 46.91 477 ILE A C 1
ATOM 3768 O O . ILE A 1 477 ? -11.578 -15.770 33.256 1.00 46.91 477 ILE A O 1
ATOM 3772 N N . GLU A 1 478 ? -10.319 -16.088 31.459 1.00 42.41 478 GLU A N 1
ATOM 3773 C CA . GLU A 1 478 ? -9.069 -15.947 32.241 1.00 42.41 478 GLU A CA 1
ATOM 3774 C C . GLU A 1 478 ? -8.005 -14.961 31.735 1.00 42.41 478 GLU A C 1
ATOM 3776 O O . GLU A 1 478 ? -6.980 -14.813 32.404 1.00 42.41 478 GLU A O 1
ATOM 3781 N N . LYS A 1 479 ? -8.189 -14.233 30.623 1.00 41.38 479 LYS A N 1
ATOM 3782 C CA . LYS A 1 479 ? -7.187 -13.227 30.202 1.00 41.38 479 LYS A CA 1
ATOM 3783 C C . LYS A 1 479 ? -7.835 -11.955 29.638 1.00 41.38 479 LYS A C 1
ATOM 3785 O O . LYS A 1 479 ? -8.539 -12.028 28.634 1.00 41.38 479 LYS A O 1
ATOM 3790 N N . PRO A 1 480 ? -7.602 -10.770 30.240 1.00 46.00 480 PRO A N 1
ATOM 3791 C CA . PRO A 1 480 ? -8.071 -9.516 29.661 1.00 46.00 480 PRO A CA 1
ATOM 3792 C C . PRO A 1 480 ? -7.221 -9.152 28.429 1.00 46.00 480 PRO A C 1
ATOM 3794 O O . PRO A 1 480 ? -6.284 -9.864 28.079 1.00 46.00 480 PRO A O 1
ATOM 3797 N N . ILE A 1 481 ? -7.480 -7.971 27.858 1.00 55.88 481 ILE A N 1
ATOM 3798 C CA . ILE A 1 481 ? -6.613 -7.165 26.966 1.00 55.88 481 ILE A CA 1
ATOM 3799 C C . ILE A 1 481 ? -7.191 -6.988 25.543 1.00 55.88 481 ILE A C 1
ATOM 3801 O O . ILE A 1 481 ? -6.478 -7.060 24.546 1.00 55.88 481 ILE A O 1
ATOM 3805 N N . ALA A 1 482 ? -8.470 -6.616 25.424 1.00 51.41 482 ALA A N 1
ATOM 3806 C CA . ALA A 1 482 ? -8.804 -5.553 24.472 1.00 51.41 482 ALA A CA 1
ATOM 3807 C C . ALA A 1 482 ? -8.894 -4.243 25.259 1.00 51.41 482 ALA A C 1
ATOM 3809 O O . ALA A 1 482 ? -9.729 -4.112 26.156 1.00 51.41 482 ALA A O 1
ATOM 3810 N N . ARG A 1 483 ? -8.023 -3.276 24.960 1.00 55.66 483 ARG A N 1
ATOM 3811 C CA . ARG A 1 483 ? -8.085 -1.940 25.565 1.00 55.66 483 ARG A CA 1
ATOM 3812 C C . ARG A 1 483 ? -8.564 -0.953 24.521 1.00 55.66 483 ARG A C 1
ATOM 3814 O O . ARG A 1 483 ? -7.919 -0.768 23.489 1.00 55.66 483 ARG A O 1
ATOM 3821 N N . HIS A 1 484 ? -9.675 -0.281 24.795 1.00 55.28 484 HIS A N 1
ATOM 3822 C CA . HIS A 1 484 ? -10.031 0.891 24.009 1.00 55.28 484 HIS A CA 1
ATOM 3823 C C . HIS A 1 484 ? -9.007 1.997 24.271 1.00 55.28 484 HIS A C 1
ATOM 3825 O O . HIS A 1 484 ? -8.593 2.243 25.408 1.00 55.28 484 HIS A O 1
ATOM 3831 N N . ARG A 1 485 ? -8.584 2.683 23.208 1.00 51.38 485 ARG A N 1
ATOM 3832 C CA . ARG A 1 485 ? -7.705 3.845 23.341 1.00 51.38 485 ARG A CA 1
ATOM 3833 C C . ARG A 1 485 ? -8.460 4.929 24.114 1.00 51.38 485 ARG A C 1
ATOM 3835 O O . ARG A 1 485 ? -9.593 5.245 23.761 1.00 51.38 485 ARG A O 1
ATOM 3842 N N . ARG A 1 486 ? -7.826 5.492 25.151 1.00 45.25 486 ARG A N 1
ATOM 3843 C CA . ARG A 1 486 ? -8.368 6.584 25.980 1.00 45.25 486 ARG A CA 1
ATOM 3844 C C . ARG A 1 486 ? -9.009 7.648 25.085 1.00 45.25 486 ARG A C 1
ATOM 3846 O O . ARG A 1 486 ? -8.315 8.215 24.238 1.00 45.25 486 ARG A O 1
ATOM 3853 N N . SER A 1 487 ? -10.305 7.917 25.265 1.00 43.03 487 SER A N 1
ATOM 3854 C CA . SER A 1 487 ? -10.978 8.993 24.532 1.00 43.03 487 SER A CA 1
ATOM 3855 C C . SER A 1 487 ? -10.310 10.319 24.894 1.00 43.03 487 SER A C 1
ATOM 3857 O O . SER A 1 487 ? -10.315 10.754 26.052 1.00 43.03 487 SER A O 1
ATOM 3859 N N . THR A 1 488 ? -9.668 10.957 23.918 1.00 37.38 488 THR A N 1
ATOM 3860 C CA . THR A 1 488 ? -8.977 12.239 24.115 1.00 37.38 488 THR A CA 1
ATOM 3861 C C . THR A 1 488 ? -9.948 13.414 24.183 1.00 37.38 488 THR A C 1
ATOM 3863 O O . THR A 1 488 ? -9.601 14.433 24.774 1.00 37.38 488 THR A O 1
ATOM 3866 N N . GLU A 1 489 ? -11.165 13.252 23.663 1.00 46.69 489 GLU A N 1
ATOM 3867 C CA . GLU A 1 489 ? -12.241 14.241 23.752 1.00 46.69 489 GLU A CA 1
ATOM 3868 C C . GLU A 1 489 ? -13.196 13.848 24.903 1.00 46.69 489 GLU A C 1
ATOM 3870 O O . GLU A 1 489 ? -13.609 12.679 24.967 1.00 46.69 489 GLU A O 1
ATOM 3875 N N . PRO A 1 490 ? -13.511 14.767 25.840 1.00 51.69 490 PRO A N 1
ATOM 3876 C CA . PRO A 1 490 ? -14.629 14.583 26.762 1.00 51.69 490 PRO A CA 1
ATOM 3877 C C . PRO A 1 490 ? -15.914 14.415 25.944 1.00 51.69 490 PRO A C 1
ATOM 3879 O O . PRO A 1 490 ? -16.093 15.099 24.938 1.00 51.69 490 PRO A O 1
ATOM 3882 N N . ARG A 1 491 ? -16.784 13.485 26.340 1.00 63.75 491 ARG A N 1
ATOM 3883 C CA . ARG A 1 491 ? -18.112 13.327 25.740 1.00 63.75 491 ARG A CA 1
ATOM 3884 C C . ARG A 1 491 ? -19.154 13.453 26.825 1.00 63.75 491 ARG A C 1
ATOM 3886 O O . ARG A 1 491 ? -18.970 12.891 27.894 1.00 63.75 491 ARG A O 1
ATOM 3893 N N . GLU A 1 492 ? -20.220 14.169 26.521 1.00 66.00 492 GLU A N 1
ATOM 3894 C CA . GLU A 1 492 ? -21.340 14.355 27.431 1.00 66.00 492 GLU A CA 1
ATOM 3895 C C . GLU A 1 492 ? -22.201 13.089 27.438 1.00 66.00 492 GLU A C 1
ATOM 3897 O O . GLU A 1 492 ? -22.679 12.643 26.394 1.00 66.00 492 GLU A O 1
ATOM 3902 N N . PHE A 1 493 ? -22.374 12.491 28.615 1.00 74.56 493 PHE A N 1
ATOM 3903 C CA . PHE A 1 493 ? -23.286 11.370 28.821 1.00 74.56 493 PHE A CA 1
ATOM 3904 C C . PHE A 1 493 ? -24.596 11.918 29.377 1.00 74.56 493 PHE A C 1
ATOM 3906 O O . PHE A 1 493 ? -24.690 12.203 30.567 1.00 74.56 493 PHE A O 1
ATOM 3913 N N . SER A 1 494 ? -25.588 12.090 28.506 1.00 72.62 494 SER A N 1
ATOM 3914 C CA . SER A 1 494 ? -26.931 12.536 28.878 1.00 72.62 494 SER A CA 1
ATOM 3915 C C . SER A 1 494 ? -27.923 11.375 28.927 1.00 72.62 494 SER A C 1
ATOM 3917 O O . SER A 1 494 ? -27.700 10.305 28.346 1.00 72.62 494 SER A O 1
ATOM 3919 N N . LYS A 1 495 ? -29.041 11.590 29.616 1.00 77.88 495 LYS A N 1
ATOM 3920 C CA . LYS A 1 495 ? -30.178 10.671 29.693 1.00 77.88 495 LYS A CA 1
ATOM 3921 C C . LYS A 1 495 ? -30.596 10.150 28.311 1.00 77.88 495 LYS A C 1
ATOM 3923 O O . LYS A 1 495 ? -30.817 10.922 27.381 1.00 77.88 495 LYS A O 1
ATOM 3928 N N . GLY A 1 496 ? -30.678 8.825 28.172 1.00 79.31 496 GLY A N 1
ATOM 3929 C CA . GLY A 1 496 ? -31.044 8.152 26.917 1.00 79.31 496 GLY A CA 1
ATOM 3930 C C . GLY A 1 496 ? -30.006 8.226 25.786 1.00 79.31 496 GLY A C 1
ATOM 3931 O O . GLY A 1 496 ? -30.278 7.752 24.681 1.00 79.31 496 GLY A O 1
ATOM 3932 N N . SER A 1 497 ? -28.826 8.811 26.016 1.00 84.88 497 SER A N 1
ATOM 3933 C CA . SER A 1 497 ? -27.787 8.912 24.986 1.00 84.88 497 SER A CA 1
ATOM 3934 C C . SER A 1 497 ? -27.116 7.567 24.686 1.00 84.88 497 SER A C 1
ATOM 3936 O O . SER A 1 497 ? -27.008 6.685 25.540 1.00 84.88 497 SER A O 1
ATOM 3938 N N . VAL A 1 498 ? -26.639 7.419 23.445 1.00 88.44 498 VAL A N 1
ATOM 3939 C CA . VAL A 1 498 ? -25.960 6.212 22.954 1.00 88.44 498 VAL A CA 1
ATOM 3940 C C . VAL A 1 498 ? -24.552 6.572 22.502 1.00 88.44 498 VAL A C 1
ATOM 3942 O O . VAL A 1 498 ? -24.368 7.393 21.603 1.00 88.44 498 VAL A O 1
ATOM 3945 N N . HIS A 1 499 ? -23.552 5.910 23.079 1.00 87.44 499 HIS A N 1
ATOM 3946 C CA . HIS A 1 499 ? -22.140 6.174 22.809 1.00 87.44 499 HIS A CA 1
ATOM 3947 C C . HIS A 1 499 ? -21.450 4.941 22.256 1.00 87.44 499 HIS A C 1
ATOM 3949 O O . HIS A 1 499 ? -21.525 3.864 22.835 1.00 87.44 499 HIS A O 1
ATOM 3955 N N . ARG A 1 500 ? -20.749 5.108 21.136 1.00 90.50 500 ARG A N 1
ATOM 3956 C CA . ARG A 1 500 ? -20.042 4.030 20.441 1.00 90.50 500 ARG A CA 1
ATOM 3957 C C . ARG A 1 500 ? -18.538 4.271 20.447 1.00 90.50 500 ARG A C 1
ATOM 3959 O O . ARG A 1 500 ? -18.082 5.412 20.297 1.00 90.50 500 ARG A O 1
ATOM 3966 N N . TYR A 1 501 ? -17.788 3.183 20.594 1.00 88.88 501 TYR A N 1
ATOM 3967 C CA . TYR A 1 501 ? -16.329 3.183 20.630 1.00 88.88 501 TYR A CA 1
ATOM 3968 C C . TYR A 1 501 ? -15.769 1.968 19.908 1.00 88.88 501 TYR A C 1
ATOM 3970 O O . TYR A 1 501 ? -16.237 0.852 20.125 1.00 88.88 501 TYR A O 1
ATOM 3978 N N . VAL A 1 502 ? -14.718 2.171 19.115 1.00 91.19 502 VAL A N 1
ATOM 3979 C CA . VAL A 1 502 ? -13.941 1.068 18.537 1.00 91.19 502 VAL A CA 1
ATOM 3980 C C . VAL A 1 502 ? -12.736 0.752 19.414 1.00 91.19 502 VAL A C 1
ATOM 3982 O O . VAL A 1 502 ? -11.964 1.632 19.800 1.00 91.19 502 VAL A O 1
ATOM 3985 N N . GLY A 1 503 ? -12.608 -0.521 19.762 1.00 88.31 503 GLY A N 1
ATOM 3986 C CA . GLY A 1 503 ? -11.498 -1.128 20.480 1.00 88.31 503 GLY A CA 1
ATOM 3987 C C . GLY A 1 503 ? -10.746 -2.082 19.566 1.00 88.31 503 GLY A C 1
ATOM 3988 O O . GLY A 1 503 ? -11.232 -2.457 18.498 1.00 88.31 503 GLY A O 1
ATOM 3989 N N . PHE A 1 504 ? -9.543 -2.460 19.981 1.00 88.81 504 PHE A N 1
ATOM 3990 C CA . PHE A 1 504 ? -8.687 -3.363 19.224 1.00 88.81 504 PHE A CA 1
ATOM 3991 C C . PHE A 1 504 ? -8.051 -4.390 20.154 1.00 88.81 504 PHE A C 1
ATOM 3993 O O . PHE A 1 504 ? -7.625 -4.048 21.260 1.00 88.81 504 PHE A O 1
ATOM 4000 N N . SER A 1 505 ? -8.004 -5.637 19.698 1.00 86.69 505 SER A N 1
ATOM 4001 C CA . SER A 1 505 ? -7.454 -6.773 20.431 1.00 86.69 505 SER A CA 1
ATOM 4002 C C . SER A 1 505 ? -6.636 -7.655 19.495 1.00 86.69 505 SER A C 1
ATOM 4004 O O . SER A 1 505 ? -7.065 -7.870 18.364 1.00 86.69 505 SER A O 1
ATOM 4006 N N . PRO A 1 506 ? -5.517 -8.243 19.939 1.00 83.62 506 PRO A N 1
ATOM 4007 C CA . PRO A 1 506 ? -4.870 -9.315 19.185 1.00 83.62 506 PRO A CA 1
ATOM 4008 C C . PRO A 1 506 ? -5.697 -10.617 19.185 1.00 83.62 506 PRO A C 1
ATOM 4010 O O . PRO A 1 506 ? -5.442 -11.498 18.369 1.00 83.62 506 PRO A O 1
ATOM 4013 N N . TYR A 1 507 ? -6.700 -10.739 20.062 1.00 83.81 507 TYR A N 1
ATOM 4014 C CA . TYR A 1 507 ? -7.513 -11.946 20.223 1.00 83.81 507 TYR A CA 1
ATOM 4015 C C . TYR A 1 507 ? -8.919 -11.785 19.630 1.00 83.81 507 TYR A C 1
ATOM 4017 O O . TYR A 1 507 ? -9.583 -10.759 19.819 1.00 83.81 507 TYR A O 1
ATOM 4025 N N . ALA A 1 508 ? -9.373 -12.825 18.932 1.00 84.50 508 ALA A N 1
ATOM 4026 C CA . ALA A 1 508 ? -10.755 -12.986 18.492 1.00 84.50 508 ALA A CA 1
ATOM 4027 C C . ALA A 1 508 ? -11.523 -13.834 19.502 1.00 84.50 508 ALA A C 1
ATOM 4029 O O . ALA A 1 508 ? -10.976 -14.797 20.033 1.00 84.50 508 ALA A O 1
ATOM 4030 N N . GLY A 1 509 ? -12.795 -13.519 19.710 1.00 80.62 509 GLY A N 1
ATOM 4031 C CA . GLY A 1 509 ? -13.685 -14.369 20.487 1.00 80.62 509 GLY A CA 1
ATOM 4032 C C . GLY A 1 509 ? -14.881 -13.614 21.054 1.00 80.62 509 GLY A C 1
ATOM 4033 O O . GLY A 1 509 ? -14.950 -12.384 20.960 1.00 80.62 509 GLY A O 1
ATOM 4034 N N . PRO A 1 510 ? -15.840 -14.345 21.641 1.00 77.44 510 PRO A N 1
ATOM 4035 C CA . PRO A 1 510 ? -16.939 -13.734 22.365 1.00 77.44 510 PRO A CA 1
ATOM 4036 C C . PRO A 1 510 ? -16.411 -12.987 23.593 1.00 77.44 510 PRO A C 1
ATOM 4038 O O . PRO A 1 510 ? -15.517 -13.446 24.307 1.00 77.44 510 PRO A O 1
ATOM 4041 N N . VAL A 1 511 ? -16.995 -11.822 23.855 1.00 81.81 511 VAL A N 1
ATOM 4042 C CA . VAL A 1 511 ? -16.667 -11.033 25.043 1.00 81.81 511 VAL A CA 1
ATOM 4043 C C . VAL A 1 511 ? -17.455 -11.585 26.227 1.00 81.81 511 VAL A C 1
ATOM 4045 O O . VAL A 1 511 ? -18.681 -11.621 26.181 1.00 81.81 511 VAL A O 1
ATOM 4048 N N . GLY A 1 512 ? -16.751 -12.030 27.269 1.00 77.69 512 GLY A N 1
ATOM 4049 C CA . GLY A 1 512 ? -17.333 -12.583 28.498 1.00 77.69 512 GLY A CA 1
ATOM 4050 C C . GLY A 1 512 ? -17.387 -11.590 29.661 1.00 77.69 512 GLY A C 1
ATOM 4051 O O . GLY A 1 512 ? -18.113 -11.815 30.627 1.00 77.69 512 GLY A O 1
ATOM 4052 N N . ALA A 1 513 ? -16.640 -10.488 29.583 1.00 80.06 513 ALA A N 1
ATOM 4053 C CA . ALA A 1 513 ? -16.660 -9.428 30.584 1.00 80.06 513 ALA A CA 1
ATOM 4054 C C . ALA A 1 513 ? -16.351 -8.064 29.960 1.00 80.06 513 ALA A C 1
ATOM 4056 O O . ALA A 1 513 ? -15.576 -7.964 29.007 1.00 80.06 513 ALA A O 1
ATOM 4057 N N . VAL A 1 514 ? -16.928 -7.008 30.527 1.00 81.00 514 VAL A N 1
ATOM 4058 C CA . VAL A 1 514 ? -16.696 -5.617 30.144 1.00 81.00 514 VAL A CA 1
ATOM 4059 C C . VAL A 1 514 ? -16.516 -4.776 31.401 1.00 81.00 514 VAL A C 1
ATOM 4061 O O . VAL A 1 514 ? -17.397 -4.722 32.255 1.00 81.00 514 VAL A O 1
ATOM 4064 N N . SER A 1 515 ? -15.392 -4.071 31.483 1.00 79.81 515 SER A N 1
ATOM 4065 C CA . SER A 1 515 ? -15.130 -3.071 32.519 1.00 79.81 515 SER A CA 1
ATOM 4066 C C . SER A 1 515 ? -15.007 -1.692 31.882 1.00 79.81 515 SER A C 1
ATOM 4068 O O . SER A 1 515 ? -14.219 -1.484 30.961 1.00 79.81 515 SER A O 1
ATOM 4070 N N . ILE A 1 516 ? -15.796 -0.739 32.359 1.00 77.69 516 ILE A N 1
ATOM 4071 C CA . ILE A 1 516 ? -15.869 0.635 31.875 1.00 77.69 516 ILE A CA 1
ATOM 4072 C C . ILE A 1 516 ? -15.556 1.569 33.034 1.00 77.69 516 ILE A C 1
ATOM 4074 O O . ILE A 1 516 ? -16.217 1.540 34.069 1.00 77.69 516 ILE A O 1
ATOM 4078 N N . HIS A 1 517 ? -14.568 2.432 32.841 1.00 77.25 517 HIS A N 1
ATOM 4079 C CA . HIS A 1 517 ? -14.156 3.410 33.837 1.00 77.25 517 HIS A CA 1
ATOM 4080 C C . HIS A 1 517 ? -14.532 4.813 33.376 1.00 77.25 517 HIS A C 1
ATOM 4082 O O . HIS A 1 517 ? -14.188 5.229 32.262 1.00 77.25 517 HIS A O 1
ATOM 4088 N N . PHE A 1 518 ? -15.208 5.546 34.253 1.00 75.44 518 PHE A N 1
ATOM 4089 C CA . PHE A 1 518 ? -15.602 6.931 34.056 1.00 75.44 518 PHE A CA 1
ATOM 4090 C C . PHE A 1 518 ? -14.880 7.817 35.066 1.00 75.44 518 PHE A C 1
ATOM 4092 O O . PHE A 1 518 ? -14.619 7.425 36.198 1.00 75.44 518 PHE A O 1
ATOM 4099 N N . VAL A 1 519 ? -14.557 9.031 34.645 1.00 72.12 519 VAL A N 1
ATOM 4100 C CA . VAL A 1 519 ? -14.050 10.078 35.529 1.00 72.12 519 VAL A CA 1
ATOM 4101 C C . VAL A 1 519 ? -15.102 11.164 35.587 1.00 72.12 519 VAL A C 1
ATOM 4103 O O . VAL A 1 519 ? -15.487 11.694 34.543 1.00 72.12 519 VAL A O 1
ATOM 4106 N N . ASN A 1 520 ? -15.557 11.484 36.793 1.00 70.00 520 ASN A N 1
ATOM 4107 C CA . ASN A 1 520 ? -16.357 12.672 37.016 1.00 70.00 520 ASN A CA 1
ATOM 4108 C C . ASN A 1 520 ? -15.466 13.914 36.832 1.00 70.00 520 ASN A C 1
ATOM 4110 O O . ASN A 1 520 ? -14.371 13.991 37.388 1.00 70.00 520 ASN A O 1
ATOM 4114 N N . MET A 1 521 ? -15.897 14.847 35.990 1.00 65.75 521 MET A N 1
ATOM 4115 C CA . MET A 1 521 ? -15.175 16.083 35.683 1.00 65.75 521 MET A CA 1
ATOM 4116 C C . MET A 1 521 ? -15.696 17.279 36.497 1.00 65.75 521 MET A C 1
ATOM 4118 O O . MET A 1 521 ? -15.172 18.384 36.358 1.00 65.75 521 MET A O 1
ATOM 4122 N N . ASP A 1 522 ? -16.709 17.081 37.342 1.00 66.31 522 ASP A N 1
ATOM 4123 C CA . ASP A 1 522 ? -17.328 18.114 38.170 1.00 66.31 522 ASP A CA 1
ATOM 4124 C C . ASP A 1 522 ? -16.578 18.296 39.503 1.00 66.31 522 ASP A C 1
ATOM 4126 O O . ASP A 1 522 ? -17.079 18.054 40.603 1.00 66.31 522 ASP A O 1
ATOM 4130 N N . HIS A 1 523 ? -15.312 18.712 39.387 1.00 61.25 523 HIS A N 1
ATOM 4131 C CA . HIS A 1 523 ? -14.396 18.900 40.518 1.00 61.25 523 HIS A CA 1
ATOM 4132 C C . HIS A 1 523 ? -14.902 19.917 41.551 1.00 61.25 523 HIS A C 1
ATOM 4134 O O . HIS A 1 523 ? -14.484 19.877 42.705 1.00 61.25 523 HIS A O 1
ATOM 4140 N N . LEU A 1 524 ? -15.781 20.837 41.143 1.00 55.38 524 LEU A N 1
ATOM 4141 C CA . LEU A 1 524 ? -16.381 21.839 42.021 1.00 55.38 524 LEU A CA 1
ATOM 4142 C C . LEU A 1 524 ? -17.392 21.202 42.974 1.00 55.38 524 LEU A C 1
ATOM 4144 O O . LEU A 1 524 ? -17.290 21.450 44.172 1.00 55.38 524 LEU A O 1
ATOM 4148 N N . ALA A 1 525 ? -18.297 20.354 42.471 1.00 61.72 525 ALA A N 1
ATOM 4149 C CA . ALA A 1 525 ? -19.261 19.613 43.287 1.00 61.72 525 ALA A CA 1
ATOM 4150 C C . ALA A 1 525 ? -18.562 18.674 44.287 1.00 61.72 525 ALA A C 1
ATOM 4152 O O . ALA A 1 525 ? -18.930 18.622 45.461 1.00 61.72 525 ALA A O 1
ATOM 4153 N N . GLU A 1 526 ? -17.496 18.002 43.842 1.00 60.12 526 GLU A N 1
ATOM 4154 C CA . GLU A 1 526 ? -16.688 17.102 44.672 1.00 60.12 526 GLU A CA 1
ATOM 4155 C C . GLU A 1 526 ? -15.906 17.865 45.763 1.00 60.12 526 GLU A C 1
ATOM 4157 O O . GLU A 1 526 ? -15.842 17.424 46.910 1.00 60.12 526 GLU A O 1
ATOM 4162 N N . PHE A 1 527 ? -15.379 19.056 45.445 1.00 57.59 527 PHE A N 1
ATOM 4163 C CA . PHE A 1 527 ? -14.666 19.924 46.392 1.00 57.59 527 PHE A CA 1
ATOM 4164 C C . PHE A 1 527 ? -15.577 20.528 47.475 1.00 57.59 527 PHE A C 1
ATOM 4166 O O . PHE A 1 527 ? -15.137 20.716 48.608 1.00 57.59 527 PHE A O 1
ATOM 4173 N N . ILE A 1 528 ? -16.840 20.820 47.149 1.00 63.81 528 ILE A N 1
ATOM 4174 C CA . ILE A 1 528 ? -17.824 21.409 48.080 1.00 63.81 528 ILE A CA 1
ATOM 4175 C C . ILE A 1 528 ? -18.736 20.370 48.755 1.00 63.81 528 ILE A C 1
ATOM 4177 O O . ILE A 1 528 ? -19.662 20.745 49.471 1.00 63.81 528 ILE A O 1
ATOM 4181 N N . GLY A 1 529 ? -18.473 19.073 48.560 1.00 59.00 529 GLY A N 1
ATOM 4182 C CA . GLY A 1 529 ? -19.189 17.985 49.233 1.00 59.00 529 GLY A CA 1
ATOM 4183 C C . GLY A 1 529 ? -20.624 17.757 48.746 1.00 59.00 529 GLY A C 1
ATOM 4184 O O . GLY A 1 529 ? -21.424 17.180 49.482 1.00 59.00 529 GLY A O 1
ATOM 4185 N N . ILE A 1 530 ? -20.967 18.200 47.531 1.00 61.69 530 ILE A N 1
ATOM 4186 C CA . ILE A 1 530 ? -22.272 17.925 46.920 1.00 61.69 530 ILE A CA 1
ATOM 4187 C C . ILE A 1 530 ? -22.228 16.533 46.269 1.00 61.69 530 ILE A C 1
ATOM 4189 O O . ILE A 1 530 ? -21.360 16.282 45.429 1.00 61.69 530 ILE A O 1
ATOM 4193 N N . PRO A 1 531 ? -23.153 15.618 46.618 1.00 59.50 531 PRO A N 1
ATOM 4194 C CA . PRO A 1 531 ? -23.249 14.316 45.970 1.00 59.50 531 PRO A CA 1
ATOM 4195 C C . PRO A 1 531 ? -23.507 14.484 44.473 1.00 59.50 531 PRO A C 1
ATOM 4197 O O . PRO A 1 531 ? -24.473 15.134 44.075 1.00 59.50 531 PRO A O 1
ATOM 4200 N N . THR A 1 532 ? -22.659 13.886 43.638 1.00 61.97 532 THR A N 1
ATOM 4201 C CA . THR A 1 532 ? -22.860 13.912 42.189 1.00 61.97 532 THR A CA 1
ATOM 4202 C C . THR A 1 532 ? -23.866 12.829 41.781 1.00 61.97 532 THR A C 1
ATOM 4204 O O . THR A 1 532 ? -23.762 11.690 42.250 1.00 61.97 532 THR A O 1
ATOM 4207 N N . PRO A 1 533 ? -24.870 13.149 40.945 1.00 65.00 533 PRO A N 1
ATOM 4208 C CA . PRO A 1 533 ? -25.858 12.176 40.502 1.00 65.00 533 PRO A CA 1
ATOM 4209 C C . PRO A 1 533 ? -25.191 11.028 39.727 1.00 65.00 533 PRO A C 1
ATOM 4211 O O . PRO A 1 533 ? -24.377 11.282 38.830 1.00 65.00 533 PRO A O 1
ATOM 4214 N N . PRO A 1 534 ? -25.522 9.762 40.042 1.00 69.75 534 PRO A N 1
ATOM 4215 C CA . PRO A 1 534 ? -24.896 8.611 39.407 1.00 69.75 534 PRO A CA 1
ATOM 4216 C C . PRO A 1 534 ? -25.294 8.487 37.931 1.00 69.75 534 PRO A C 1
ATOM 4218 O O . PRO A 1 534 ? -26.461 8.625 37.572 1.00 69.75 534 PRO A O 1
ATOM 4221 N N . LEU A 1 535 ? -24.325 8.183 37.065 1.00 73.94 535 LEU A N 1
ATOM 4222 C CA . LEU A 1 535 ? -24.579 7.881 35.653 1.00 73.94 535 LEU A CA 1
ATOM 4223 C C . LEU A 1 535 ? -25.115 6.458 35.511 1.00 73.94 535 LEU A C 1
ATOM 4225 O O . LEU A 1 535 ? -24.323 5.535 35.642 1.00 73.94 535 LEU A O 1
ATOM 4229 N N . THR A 1 536 ? -26.390 6.234 35.193 1.00 77.75 536 THR A N 1
ATOM 4230 C CA . THR A 1 536 ? -26.911 4.861 35.039 1.00 77.75 536 THR A CA 1
ATOM 4231 C C . THR A 1 536 ? -26.866 4.383 33.585 1.00 77.75 536 THR A C 1
ATOM 4233 O O . THR A 1 536 ? -27.339 5.042 32.662 1.00 77.75 536 THR A O 1
ATOM 4236 N N . ILE A 1 537 ? -26.270 3.212 33.359 1.00 80.56 537 ILE A N 1
ATOM 4237 C CA . ILE A 1 537 ? -26.179 2.535 32.057 1.00 80.56 537 ILE A CA 1
ATOM 4238 C C . ILE A 1 537 ? -27.265 1.463 31.984 1.00 80.56 537 ILE A C 1
ATOM 4240 O O . ILE A 1 537 ? -27.348 0.632 32.879 1.00 80.56 537 ILE A O 1
ATOM 4244 N N . SER A 1 538 ? -28.069 1.451 30.920 1.00 83.81 538 SER A N 1
ATOM 4245 C CA . SER A 1 538 ? -29.108 0.433 30.714 1.00 83.81 538 SER A CA 1
ATOM 4246 C C . SER A 1 538 ? -28.560 -0.815 30.028 1.00 83.81 538 SER A C 1
ATOM 4248 O O . SER A 1 538 ? -28.829 -1.943 30.442 1.00 83.81 538 SER A O 1
ATOM 4250 N N . THR A 1 539 ? -27.780 -0.620 28.964 1.00 87.88 539 THR A N 1
ATOM 4251 C CA . THR A 1 539 ? -27.269 -1.709 28.133 1.00 87.88 539 THR A CA 1
ATOM 4252 C C . THR A 1 539 ? -25.860 -1.426 27.641 1.00 87.88 539 THR A C 1
ATOM 4254 O O . THR A 1 539 ? -25.498 -0.287 27.332 1.00 87.88 539 THR A O 1
ATOM 4257 N N . ILE A 1 540 ? -25.074 -2.495 27.537 1.00 88.88 540 ILE A N 1
ATOM 4258 C CA . ILE A 1 540 ? -23.783 -2.496 26.856 1.00 88.88 540 ILE A CA 1
ATOM 4259 C C . ILE A 1 540 ? -23.838 -3.578 25.784 1.00 88.88 540 ILE A C 1
ATOM 4261 O O . ILE A 1 540 ? -24.052 -4.747 26.104 1.00 88.88 540 ILE A O 1
ATOM 4265 N N . THR A 1 541 ? -23.632 -3.211 24.522 1.00 91.00 541 THR A N 1
ATOM 4266 C CA . THR A 1 541 ? -23.447 -4.185 23.439 1.00 91.00 541 THR A CA 1
ATOM 4267 C C . THR A 1 541 ? -22.008 -4.186 22.960 1.00 91.00 541 THR A C 1
ATOM 4269 O O . THR A 1 541 ? -21.378 -3.131 22.859 1.00 91.00 541 THR A O 1
ATOM 4272 N N . VAL A 1 542 ? -21.486 -5.370 22.651 1.00 90.56 542 VAL A N 1
ATOM 4273 C CA . VAL A 1 542 ? -20.163 -5.542 22.058 1.00 90.56 542 VAL A CA 1
ATOM 4274 C C . VAL A 1 542 ? -20.266 -6.422 20.822 1.00 90.56 542 VAL A C 1
ATOM 4276 O O . VAL A 1 542 ? -20.803 -7.526 20.873 1.00 90.56 542 VAL A O 1
ATOM 4279 N N . GLU A 1 543 ? -19.740 -5.924 19.710 1.00 91.94 543 GLU A N 1
ATOM 4280 C CA . GLU A 1 543 ? -19.749 -6.595 18.409 1.00 91.94 543 GLU A CA 1
ATOM 4281 C C . GLU A 1 543 ? -18.324 -6.695 17.880 1.00 91.94 543 GLU A C 1
ATOM 4283 O O . GLU A 1 543 ? -17.572 -5.725 17.969 1.00 91.94 543 GLU A O 1
ATOM 4288 N N . MET A 1 544 ? -17.955 -7.825 17.280 1.00 91.75 544 MET A N 1
ATOM 4289 C CA . MET A 1 544 ? -16.682 -7.959 16.566 1.00 91.75 544 MET A CA 1
ATOM 4290 C C . MET A 1 544 ? -16.878 -7.637 15.081 1.00 91.75 544 MET A C 1
ATOM 4292 O O . MET A 1 544 ? -17.834 -8.098 14.457 1.00 91.75 544 MET A O 1
ATOM 4296 N N . LEU A 1 545 ? -15.979 -6.849 14.489 1.00 93.25 545 LEU A N 1
ATOM 4297 C CA . LEU A 1 545 ? -16.086 -6.472 13.080 1.00 93.25 545 LEU A CA 1
ATOM 4298 C C . LEU A 1 545 ? -15.946 -7.702 12.173 1.00 93.25 545 LEU A C 1
ATOM 4300 O O . LEU A 1 545 ? -15.017 -8.491 12.328 1.00 93.25 545 LEU A O 1
ATOM 4304 N N . GLY A 1 546 ? -16.844 -7.832 11.193 1.00 89.31 546 GLY A N 1
ATOM 4305 C CA . GLY A 1 546 ? -16.845 -8.959 10.254 1.00 89.31 546 GLY A CA 1
ATOM 4306 C C . GLY A 1 546 ? -17.413 -10.262 10.828 1.00 89.31 546 GLY A C 1
ATOM 4307 O O . GLY A 1 546 ? -17.323 -11.291 10.167 1.00 89.31 546 GLY A O 1
ATOM 4308 N N . SER A 1 547 ? -17.998 -10.219 12.028 1.00 86.88 547 SER A N 1
ATOM 4309 C CA . SER A 1 547 ? -18.695 -11.334 12.669 1.00 86.88 547 SER A CA 1
ATOM 4310 C C . SER A 1 547 ? -20.150 -10.970 12.960 1.00 86.88 547 SER A C 1
ATOM 4312 O O . SER A 1 547 ? -20.480 -9.800 13.141 1.00 86.88 547 SER A O 1
ATOM 4314 N N . GLU A 1 548 ? -21.012 -11.981 13.044 1.00 80.31 548 GLU A N 1
ATOM 4315 C CA . GLU A 1 548 ? -22.404 -11.841 13.500 1.00 80.31 548 GLU A CA 1
ATOM 4316 C C . GLU A 1 548 ? -22.530 -11.944 15.033 1.00 80.31 548 GLU A C 1
ATOM 4318 O O . GLU A 1 548 ? -23.622 -11.857 15.588 1.00 80.31 548 GLU A O 1
ATOM 4323 N N . THR A 1 549 ? -21.410 -12.120 15.741 1.00 77.56 549 THR A N 1
ATOM 4324 C CA . THR A 1 549 ? -21.376 -12.215 17.205 1.00 77.56 549 THR A CA 1
ATOM 4325 C C . THR A 1 549 ? -21.672 -10.865 17.858 1.00 77.56 549 THR A C 1
ATOM 4327 O O . THR A 1 549 ? -20.860 -9.936 17.773 1.00 77.56 549 THR A O 1
ATOM 4330 N N . LEU A 1 550 ? -22.800 -10.803 18.562 1.00 85.38 550 LEU A N 1
ATOM 4331 C CA . LEU A 1 550 ? -23.244 -9.694 19.402 1.00 85.38 550 LEU A CA 1
ATOM 4332 C C . LEU A 1 550 ? -23.363 -10.194 20.845 1.00 85.38 550 LEU A C 1
ATOM 4334 O O . LEU A 1 550 ? -24.171 -11.077 21.129 1.00 85.38 550 LEU A O 1
ATOM 4338 N N . THR A 1 551 ? -22.602 -9.602 21.761 1.00 86.94 551 THR A N 1
ATOM 4339 C CA . THR A 1 551 ? -22.787 -9.812 23.200 1.00 86.94 551 THR A CA 1
ATOM 4340 C C . THR A 1 551 ? -23.531 -8.619 23.785 1.00 86.94 551 THR A C 1
ATOM 4342 O O . THR A 1 551 ? -23.111 -7.481 23.583 1.00 86.94 551 THR A O 1
ATOM 4345 N N . GLN A 1 552 ? -24.611 -8.860 24.531 1.00 88.69 552 GLN A N 1
ATOM 4346 C CA . GLN A 1 552 ? -25.393 -7.808 25.181 1.00 88.69 552 GLN A CA 1
ATOM 4347 C C . GLN A 1 552 ? -25.473 -8.033 26.691 1.00 88.69 552 GLN A C 1
ATOM 4349 O O . GLN A 1 552 ? -25.956 -9.068 27.151 1.00 88.69 552 GLN A O 1
ATOM 4354 N N . PHE A 1 553 ? -25.052 -7.025 27.448 1.00 85.38 553 PHE A N 1
ATOM 4355 C CA . PHE A 1 553 ? -25.134 -6.979 28.900 1.00 85.38 553 PHE A CA 1
ATOM 4356 C C . PHE A 1 553 ? -26.239 -6.006 29.334 1.00 85.38 553 PHE A C 1
ATOM 4358 O O . PHE A 1 553 ? -26.293 -4.875 28.839 1.00 85.38 553 PHE A O 1
ATOM 4365 N N . CYS A 1 554 ? -27.102 -6.439 30.254 1.00 82.25 554 CYS A N 1
ATOM 4366 C CA . CYS A 1 554 ? -28.190 -5.646 30.830 1.00 82.25 554 CYS A CA 1
ATOM 4367 C C . CYS A 1 554 ? -27.877 -5.376 32.301 1.00 82.25 554 CYS A C 1
ATOM 4369 O O . CYS A 1 554 ? -27.756 -6.317 33.084 1.00 82.25 554 CYS A O 1
ATOM 4371 N N . LEU A 1 555 ? -27.754 -4.103 32.677 1.00 76.25 555 LEU A N 1
ATOM 4372 C CA . LEU A 1 555 ? -27.487 -3.713 34.062 1.00 76.25 555 LEU A CA 1
ATOM 4373 C C . LEU A 1 555 ? -28.795 -3.345 34.774 1.00 76.25 555 LEU A C 1
ATOM 4375 O O . LEU A 1 555 ? -29.701 -2.779 34.161 1.00 76.25 555 LEU A O 1
ATOM 4379 N N . LYS A 1 556 ? -28.897 -3.672 36.066 1.00 67.56 556 LYS A N 1
ATOM 4380 C CA . LYS A 1 556 ? -30.012 -3.270 36.944 1.00 67.56 556 LYS A CA 1
ATOM 4381 C C . LYS A 1 556 ? -29.559 -2.192 37.927 1.00 67.56 556 LYS A C 1
ATOM 4383 O O . LYS A 1 556 ? -28.376 -2.099 38.224 1.00 67.56 556 LYS A O 1
ATOM 4388 N N . GLU A 1 557 ? -30.502 -1.461 38.530 1.00 58.31 557 GLU A N 1
ATOM 4389 C CA . GLU A 1 557 ? -30.228 -0.413 39.537 1.00 58.31 557 GLU A CA 1
ATOM 4390 C C . GLU A 1 557 ? -29.296 -0.862 40.685 1.00 58.31 557 GLU A C 1
ATOM 4392 O O . GLU A 1 557 ? -28.453 -0.092 41.142 1.00 58.31 557 GLU A O 1
ATOM 4397 N N . SER A 1 558 ? -29.366 -2.133 41.097 1.00 53.22 558 SER A N 1
ATOM 4398 C CA . SER A 1 558 ? -28.488 -2.722 42.122 1.00 53.22 558 SER A CA 1
ATOM 4399 C C . SER A 1 558 ? -27.009 -2.815 41.724 1.00 53.22 558 SER A C 1
ATOM 4401 O O . SER A 1 558 ? -26.156 -3.040 42.578 1.00 53.22 558 SER A O 1
ATOM 4403 N N . ASP A 1 559 ? -26.697 -2.664 40.437 1.00 56.09 559 ASP A N 1
ATOM 4404 C CA . ASP A 1 559 ? -25.351 -2.791 39.878 1.00 56.09 559 ASP A CA 1
ATOM 4405 C C . ASP A 1 559 ? -24.584 -1.458 39.845 1.00 56.09 559 ASP A C 1
ATOM 4407 O O . ASP A 1 559 ? -23.403 -1.436 39.497 1.00 56.09 559 ASP A O 1
ATOM 4411 N N . HIS A 1 560 ? -25.224 -0.353 40.242 1.00 58.22 560 HIS A N 1
ATOM 4412 C CA . HIS A 1 560 ? -24.672 1.009 40.212 1.00 58.22 560 HIS A CA 1
ATOM 4413 C C . HIS A 1 560 ? -23.974 1.410 41.526 1.00 58.22 560 HIS A C 1
ATOM 4415 O O . HIS A 1 560 ? -24.008 2.568 41.934 1.00 58.22 560 HIS A O 1
ATOM 4421 N N . GLY A 1 561 ? -23.331 0.456 42.209 1.00 51.47 561 GLY A N 1
ATOM 4422 C CA . GLY A 1 561 ? -22.707 0.679 43.522 1.00 51.47 561 GLY A CA 1
ATOM 4423 C C . GLY A 1 561 ? -21.450 1.565 43.516 1.00 51.47 561 GLY A C 1
ATOM 4424 O O . GLY A 1 561 ? -21.066 2.069 44.568 1.00 51.47 561 GLY A O 1
ATOM 4425 N N . ASN A 1 562 ? -20.803 1.772 42.360 1.00 56.41 562 ASN A N 1
ATOM 4426 C CA . ASN A 1 562 ? -19.641 2.654 42.216 1.00 56.41 562 ASN A CA 1
ATOM 4427 C C . ASN A 1 562 ? -19.836 3.612 41.032 1.00 56.41 562 ASN A C 1
ATOM 4429 O O . ASN A 1 562 ? -19.830 3.202 39.875 1.00 56.41 562 ASN A O 1
ATOM 4433 N N . VAL A 1 563 ? -19.974 4.903 41.332 1.00 59.94 563 VAL A N 1
ATOM 4434 C CA . VAL A 1 563 ? -20.312 5.964 40.366 1.00 59.94 563 VAL A CA 1
ATOM 4435 C C . VAL A 1 563 ? -19.238 6.150 39.279 1.00 59.94 563 VAL A C 1
ATOM 4437 O O . VAL A 1 563 ? -19.533 6.614 38.179 1.00 59.94 563 VAL A O 1
ATOM 4440 N N . ASN A 1 564 ? -17.997 5.732 39.554 1.00 61.22 564 ASN A N 1
ATOM 4441 C CA . ASN A 1 564 ? -16.839 5.958 38.684 1.00 61.22 564 ASN A CA 1
ATOM 4442 C C . ASN A 1 564 ? -16.400 4.713 37.886 1.00 61.22 564 ASN A C 1
ATOM 4444 O O . ASN A 1 564 ? -15.510 4.799 37.036 1.00 61.22 564 ASN A O 1
ATOM 4448 N N . ALA A 1 565 ? -16.985 3.535 38.125 1.00 63.97 565 ALA A N 1
ATOM 4449 C CA . ALA A 1 565 ? -16.604 2.321 37.404 1.00 63.97 565 ALA A CA 1
ATOM 4450 C C . ALA A 1 565 ? -17.740 1.298 37.328 1.00 63.97 565 ALA A C 1
ATOM 4452 O O . ALA A 1 565 ? -18.294 0.883 38.342 1.00 63.97 565 ALA A O 1
ATOM 4453 N N . TYR A 1 566 ? -17.996 0.820 36.113 1.00 66.62 566 TYR A N 1
ATOM 4454 C CA . TYR A 1 566 ? -18.918 -0.265 35.812 1.00 66.62 566 TYR A CA 1
ATOM 4455 C C . TYR A 1 566 ? -18.128 -1.501 35.415 1.00 66.62 566 TYR A C 1
ATOM 4457 O O . TYR A 1 566 ? -17.455 -1.487 34.392 1.00 66.62 566 TYR A O 1
ATOM 4465 N N . SER A 1 567 ? -18.212 -2.579 36.188 1.00 64.75 567 SER A N 1
ATOM 4466 C CA . SER A 1 567 ? -17.678 -3.880 35.778 1.00 64.75 567 SER A CA 1
ATOM 4467 C C . SER A 1 567 ? -18.823 -4.874 35.673 1.00 64.75 567 SER A C 1
ATOM 4469 O O . SER A 1 567 ? -19.613 -5.038 36.605 1.00 64.75 567 SER A O 1
ATOM 4471 N N . VAL A 1 568 ? -18.950 -5.477 34.496 1.00 68.12 568 VAL A N 1
ATOM 4472 C CA . VAL A 1 568 ? -20.055 -6.354 34.125 1.00 68.12 568 VAL A CA 1
ATOM 4473 C C . VAL A 1 568 ? -19.480 -7.638 33.549 1.00 68.12 568 VAL A C 1
ATOM 4475 O O . VAL A 1 568 ? -18.651 -7.611 32.642 1.00 68.12 568 VAL A O 1
ATOM 4478 N N . THR A 1 569 ? -19.911 -8.770 34.085 1.00 66.06 569 THR A N 1
ATOM 4479 C CA . THR A 1 569 ? -19.460 -10.113 33.702 1.00 66.06 569 THR A CA 1
ATOM 4480 C C . THR A 1 569 ? -20.604 -10.909 33.061 1.00 66.06 569 THR A C 1
ATOM 4482 O O . THR A 1 569 ? -21.731 -10.422 32.941 1.00 66.06 569 THR A O 1
ATOM 4485 N N . ALA A 1 570 ? -20.312 -12.117 32.571 1.00 59.66 570 ALA A N 1
ATOM 4486 C CA . ALA A 1 570 ? -21.243 -12.953 31.803 1.00 59.66 570 ALA A CA 1
ATOM 4487 C C . ALA A 1 570 ? -22.564 -13.304 32.525 1.00 59.66 570 ALA A C 1
ATOM 4489 O O . ALA A 1 570 ? -23.555 -13.604 31.871 1.00 59.66 570 ALA A O 1
ATOM 4490 N N . ASP A 1 571 ? -22.618 -13.211 33.852 1.00 58.53 571 ASP A N 1
ATOM 4491 C CA . ASP A 1 571 ? -23.824 -13.372 34.679 1.00 58.53 571 ASP A CA 1
ATOM 4492 C C . ASP A 1 571 ? -24.895 -12.289 34.445 1.00 58.53 571 ASP A C 1
ATOM 4494 O O . ASP A 1 571 ? -26.031 -12.427 34.896 1.00 58.53 571 ASP A O 1
ATOM 4498 N N . LYS A 1 572 ? -24.551 -11.215 33.725 1.00 62.31 572 LYS A N 1
ATOM 4499 C CA . LYS A 1 572 ? -25.434 -10.079 33.414 1.00 62.31 572 LYS A CA 1
ATOM 4500 C C . LYS A 1 572 ? -25.806 -9.991 31.932 1.00 62.31 572 LYS A C 1
ATOM 4502 O O . LYS A 1 572 ? -26.178 -8.925 31.435 1.00 62.31 572 LYS A O 1
ATOM 4507 N N . LEU A 1 573 ? -25.698 -11.098 31.199 1.00 68.38 573 LEU A N 1
ATOM 4508 C CA . LEU A 1 573 ? -26.188 -11.183 29.824 1.00 68.38 573 LEU A CA 1
ATOM 4509 C C . LEU A 1 573 ? -27.716 -11.064 29.794 1.00 68.38 573 LEU A C 1
ATOM 4511 O O . LEU A 1 573 ? -28.415 -11.722 30.561 1.00 68.38 573 LEU A O 1
ATOM 4515 N N . CYS A 1 574 ? -28.254 -10.270 28.867 1.00 67.81 574 CYS A N 1
ATOM 4516 C CA . CYS A 1 574 ? -29.704 -10.044 28.765 1.00 67.81 574 CYS A CA 1
ATOM 4517 C C . CYS A 1 574 ? -30.516 -11.319 28.458 1.00 67.81 574 CYS A C 1
ATOM 4519 O O . CYS A 1 574 ? -31.726 -11.324 28.657 1.00 67.81 574 CYS A O 1
ATOM 4521 N N . ASN A 1 575 ? -29.856 -12.380 27.974 1.00 55.59 575 ASN A N 1
ATOM 4522 C CA . ASN A 1 575 ? -30.480 -13.611 27.485 1.00 55.59 575 ASN A CA 1
ATOM 4523 C C . ASN A 1 575 ? -30.114 -14.879 28.286 1.00 55.59 575 ASN A C 1
ATOM 4525 O O . ASN A 1 575 ? -30.311 -15.977 27.764 1.00 55.59 575 ASN A O 1
ATOM 4529 N N . GLU A 1 576 ? -29.614 -14.798 29.527 1.00 45.22 576 GLU A N 1
ATOM 4530 C CA . GLU A 1 576 ? -29.604 -16.012 30.363 1.00 45.22 576 GLU A CA 1
ATOM 4531 C C . GLU A 1 576 ? -31.013 -16.290 30.925 1.00 45.22 576 GLU A C 1
ATOM 4533 O O . GLU A 1 576 ? -31.612 -15.411 31.557 1.00 45.22 576 GLU A O 1
ATOM 4538 N N . PRO A 1 577 ? -31.560 -17.513 3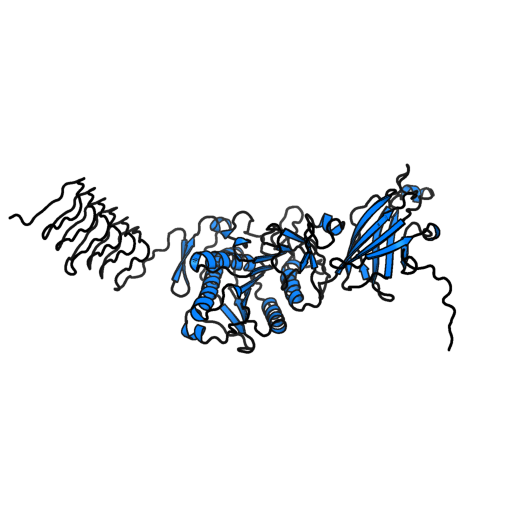0.754 1.00 33.72 577 PRO A N 1
ATOM 4539 C CA . PRO A 1 577 ? -32.681 -17.957 31.564 1.00 33.72 577 PRO A CA 1
ATOM 4540 C C . PRO A 1 577 ? -32.249 -17.850 33.021 1.00 33.72 577 PRO A C 1
ATOM 4542 O O . PRO A 1 577 ? -31.156 -18.297 33.373 1.00 33.72 577 PRO A O 1
ATOM 4545 N N . SER A 1 578 ? -33.109 -17.277 33.865 1.00 31.86 578 SER A N 1
ATOM 4546 C CA . SER A 1 578 ? -32.929 -17.253 35.315 1.00 31.86 578 SER A CA 1
ATOM 4547 C C . SER A 1 578 ? -32.312 -18.568 35.779 1.00 31.86 578 SER A C 1
ATOM 4549 O O . SER A 1 578 ? -32.873 -19.631 35.499 1.00 31.86 578 SER A O 1
ATOM 4551 N N . ARG A 1 579 ? -31.171 -18.500 36.468 1.00 34.44 579 ARG A N 1
ATOM 4552 C CA . ARG A 1 579 ? -30.479 -19.641 37.075 1.00 34.44 579 ARG A CA 1
ATOM 4553 C C . ARG A 1 579 ? -31.332 -20.210 38.219 1.00 34.44 579 ARG A C 1
ATOM 4555 O O . ARG A 1 579 ? -30.986 -20.130 39.391 1.00 34.44 579 ARG A O 1
ATOM 4562 N N . ALA A 1 580 ? -32.491 -20.755 37.872 1.00 32.03 580 ALA A N 1
ATOM 4563 C CA . ALA A 1 580 ? -33.374 -21.507 38.730 1.00 32.03 580 ALA A CA 1
ATOM 4564 C C . ALA A 1 580 ? -32.965 -22.978 38.612 1.00 32.03 580 ALA A C 1
ATOM 4566 O O . ALA A 1 580 ? -33.283 -23.670 37.652 1.00 32.03 580 ALA A O 1
ATOM 4567 N N . SER A 1 581 ? -32.226 -23.432 39.623 1.00 35.34 581 SER A N 1
ATOM 4568 C CA . SER A 1 581 ? -32.221 -24.827 40.068 1.00 35.34 581 SER A CA 1
ATOM 4569 C C . SER A 1 581 ? -31.751 -25.883 39.055 1.00 35.34 581 SER A C 1
ATOM 4571 O O . SER A 1 581 ? -32.498 -26.798 38.713 1.00 35.34 581 SER A O 1
ATOM 4573 N N . ILE A 1 582 ? -30.457 -25.897 38.720 1.00 30.80 582 ILE A N 1
ATOM 4574 C CA . ILE A 1 582 ? -29.810 -27.170 38.357 1.00 30.80 582 ILE A CA 1
ATOM 4575 C C . ILE A 1 582 ? -29.629 -27.959 39.659 1.00 30.80 582 ILE A C 1
ATOM 4577 O O . ILE A 1 582 ? -28.624 -27.841 40.363 1.00 30.80 582 ILE A O 1
ATOM 4581 N N . LYS A 1 583 ? -30.654 -28.737 40.025 1.00 31.28 583 LYS A N 1
ATOM 4582 C CA . LYS A 1 583 ? -30.499 -29.822 40.994 1.00 31.28 583 LYS A CA 1
ATOM 4583 C C . LYS A 1 583 ? -29.424 -30.765 40.457 1.00 31.28 583 LYS A C 1
ATOM 4585 O O . LYS A 1 583 ? -29.548 -31.273 39.346 1.00 31.28 583 LYS A O 1
ATOM 4590 N N . LYS A 1 584 ? -28.398 -31.012 41.278 1.00 34.41 584 LYS A N 1
ATOM 4591 C CA . LYS A 1 584 ? -27.510 -32.176 41.176 1.00 34.41 584 LYS A CA 1
ATOM 4592 C C . LYS A 1 584 ? -28.347 -33.410 40.832 1.00 34.41 584 LYS A C 1
ATOM 4594 O O . LYS A 1 584 ? -29.130 -33.858 41.667 1.00 34.41 584 LYS A O 1
ATOM 4599 N N . ILE A 1 585 ? -28.145 -33.973 39.647 1.00 29.39 585 ILE A N 1
ATOM 4600 C CA . ILE A 1 585 ? -28.463 -35.375 39.397 1.00 29.39 585 ILE A CA 1
ATOM 4601 C C . ILE A 1 585 ? -27.134 -36.113 39.481 1.00 29.39 585 ILE A C 1
ATOM 4603 O O . ILE A 1 585 ? -26.347 -36.154 38.544 1.00 29.39 585 ILE A O 1
ATOM 4607 N N . THR A 1 586 ? -26.866 -36.619 40.678 1.00 33.44 586 THR A N 1
ATOM 4608 C CA . THR A 1 586 ? -25.960 -37.740 40.909 1.00 33.44 586 THR A CA 1
ATOM 4609 C C . THR A 1 586 ? -26.580 -39.005 40.323 1.00 33.44 586 THR A C 1
ATOM 4611 O O . THR A 1 586 ? -27.629 -39.430 40.812 1.00 33.44 586 THR A O 1
ATOM 4614 N N . LYS A 1 587 ? -25.912 -39.631 39.357 1.00 31.17 587 LYS A N 1
ATOM 4615 C CA . LYS A 1 587 ? -25.369 -40.989 39.492 1.00 31.17 587 LYS A CA 1
ATOM 4616 C C . LYS A 1 587 ? -24.462 -41.319 38.319 1.00 31.17 587 LYS A C 1
ATOM 4618 O O . LYS A 1 587 ? -24.873 -41.018 37.181 1.00 31.17 587 LYS A O 1
#

Radius of gyration: 35.8 Å; chains: 1; bounding box: 58×67×131 Å

pLDDT: mean 76.82, std 19.9, range [29.39, 98.94]

InterPro domains:
  IPR000734 Triacylglycerol lipase family [PR00821] (181-200)
  IPR000734 Triacylglycerol lipase family [PR00821] (241-260)
  IPR000734 Triacylglycerol lipase family [PR00821] (264-282)
  IPR000734 Triacylglycerol lipase family [PR00821] (369-384)
  IPR000734 Triacylglycerol lipase family [PR00821] (440-455)
  IPR000734 Triacylglycerol lipase family [PTHR11610] (120-457)
  IPR013818 Lipase [PF00151] (136-441)
  IPR029058 Alpha/Beta hydrolase fold [G3DSA:3.40.50.1820] (126-443)
  IPR029058 Alpha/Beta hydrolase fold [SSF53474] (146-442)
  IPR033906 Lipase, N-terminal [cd00707] (156-435)

Foldseek 3Di:
DDQEEEDDELEEDEPDDEHHAEYEYEENYEYEDDYEYHADYEAAYNYEYEPDYEYDQPHAEYEHYHAYEHYECYEAYANYEYEANYEYEHNYEYHHNYHYYHNYHYYHNYDYDDDDPPPPPPQDPQWDWDDQLNDIRTGGCDPPLVLLANAAADDKDKWKWKAFPPQHHHTDTDDLNDLVSLLPPRALQVAAEEEEAEAAVGLDCLLVLLVVLLCVLPVGYMYIYIDIDHDPPRNRLNHLLNVLCNVLSVLLSCCVSVVRALLRYEYEAAACRQFSLLLNLVCNCVPVVRAHNEYEYQQYFDRSDDPPRSNSGHAQNSHPFYEYEQQFDDDDPNHPLTGGHLAQGGQEYECAVPSHHAAQNPPPDRHPVSSCVSSVQQSLCSVPPDFCKWWFDPGPVCVQQVVQADCDPPINIARPHPRGDDDPDGGSTYTYDYFHNDPVRDWWKKKKKWWWALPQPAAPPPHFFKFWQWKKFDFDDPDTDFIFDGDPDGDGQHRGDMTMGMTTDRDDHATFKMKTFIDTPPVVCVVVVHDDGATHTAKMWMDIGPDPDIWIFGDDPVQRPDRGMGIGGNVRTPPDDPPPDPDDDDD

Sequence (587 aa):
MDNWSTVDNRSTHGNRLTPDSWSNLDNLSTVDNKWTRGNRSTLNNRSTLDNKWSLSSRATGLTPGNRSFPGNRSTIGNRSTLNNRSTLCQRSTPGNRSTPGNRLTLGNRSTLGLSEINHWITCPDKSVCYDIYGELEEFSLEAPWSCRSNAKPAKHDTEFWLTSWPNQEHPLLLDLNNATVLNKVPLNLDGKVYILVHGWNSDGEWPQLLKNELMKADRTSNVVVVRWSKAMYEQAVANIRVVARQLAFFINSLQEVRNISSQSFHLICHSLGAHLCGIAGTYSQQRYNITLARISGLDPAQWRHTTRDILTRLDPSDASFVDVIHTNVKRKAGIVKSLGMKDPIGHLDFYPNDGGTQPGCEGATPGICSHKRAHEIFIESVKQDCQFLAIRCESYKKFLMGECWGCKPPHECSRMGFRTVPIDVPVNSKFFLLTTNSSPYCGYHYRTTITVSSDSPAGDDYGSWYRLQSIELGIEIEKPIARHRRSTEPREFSKGSVHRYVGFSPYAGPVGAVSIHFVNMDHLAEFIGIPTPPLTISTITVEMLGSETLTQFCLKESDHGNVNAYSVTADKLCNEPSRASIKKITK